Protein AF-0000000073382859 (afdb_homodimer)

Foldseek 3Di:
DLVVVLVVVVVVVVVLLVVLVVLLVVLVVVQVVCPCVVPVARSLQSQLVSLLVNLVSLLVVLVVLLVVLVCQLVDPPLPQNPCDPVSLVVLVVLLVVLVVLLVVLVPDPGSSSVSSNVVSVLSNVLSVQLNVQSVVCVVVVPSSSNSVSSNVSSVVSSVVSVVSNVVSVQQCVWHFDDPVVQVVLVVCLVPQDPQFPDKQDWTWTHNHQAIEIETETAGAPPDDPVVQVVSQVVSQVVSCPPPRHRGYHYHYHHDSPDDDPDDVVPDD/DLVVVLVVVVVVVVVLLVVLVVLLVVLVVVQVVCPCVVPVARSLQSQLVSLLVNLVSLLVVLVVLLVVLVCVLVDPPLPQNPCDPVSLVVLVVLLVVLVVLLVVLVVDPGSSSVSSNVVSVLSNVLSVQLVVQSVVCVVVVPSSSNSVSSNVSSVVSSVVSVVSNVVSVQQCVWHFDDPVVQVVLVVCLVPQDPQFPDKQDWTWTHNHQAIEIETE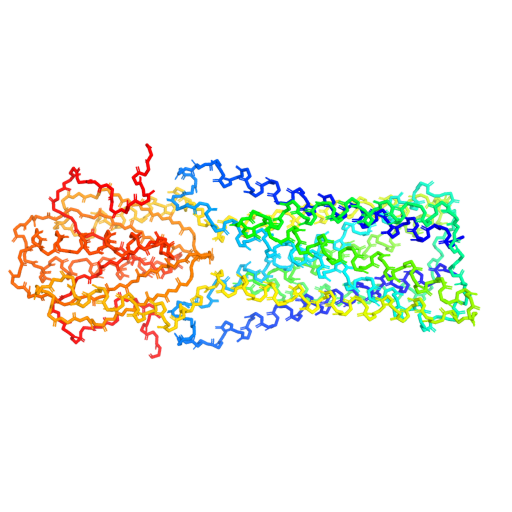TAGAPPDDPVVVVVSQVVSQVVSCPPPRHRGYHYHYHHDSPDDDPDDVVPDD

Sequence (536 aa):
MTNSLSVLASLVDGALDFLSTAIVWVTTTLIQKDDRYQYPISRRRLEPLSVLVFAVVMMTSFVQVAITSFTRLISNDTTLVNLTIPSIAVMASTVVVKLACWFWCRLIKNSSVQALAQDAETDVVFNLFSILFPLIGSFFKLWWVDSLGGLLLSVYIIWNWSGTAGEHIRHLTGAAASPIDQSVLLYMTMRFSKAILKIQNLRAYYAGDLLNVEVDIILEGKTRLRDAHDIGESLQYMIESVPTVDRAFVHMDYDPWNIPTHLNQQAHMTNSLSVLASLVDGALDFLSTAIVWVTTTLIQKDDRYQYPISRRRLEPLSVLVFAVVMMTSFVQVAITSFTRLISNDTTLVNLTIPSIAVMASTVVVKLACWFWCRLIKNSSVQALAQDAETDVVFNLFSILFPLIGSFFKLWWVDSLGGLLLSVYIIWNWSGTAGEHIRHLTGAAASPIDQSVLLYMTMRFSKAILKIQNLRAYYAGDLLNVEVDIILEGKTRLRDAHDIGESLQYMIESVPTVDRAFVHMDYDPWNIPTHLNQQAH

Radius of gyration: 27.9 Å; Cα contacts (8 Å, |Δi|>4): 778; chains: 2; bounding box: 42×85×57 Å

Nearest PDB structures (foldseek):
  8f6e-assembly1_B  TM=7.673E-01  e=5.759E-11  Shewanella oneidensis
  8f6j-assembly1_A  TM=7.876E-01  e=7.680E-10  Shewanella oneidensis
  8f6h-assembly1_A  TM=7.303E-01  e=2.813E-10  Shewanella oneidensis MR-1
  8f6h-assembly1_B  TM=5.906E-01  e=1.610E-09  Shewanella oneidensis MR-1
  8f6i-assembly1_B  TM=6.933E-01  e=9.215E-09  Shewanella oneidensis MR-1

Solvent-accessible surface area (backbone atoms only — not comparable to full-atom values): 27379 Å² total; per-residue (Å²): 117,67,73,54,50,56,51,46,51,48,48,50,48,50,49,50,48,50,47,48,49,48,50,44,50,53,44,55,52,50,44,68,53,73,52,53,80,56,24,70,42,73,49,58,31,42,40,43,47,46,35,32,53,46,26,44,40,52,33,48,54,31,49,52,48,26,51,54,21,52,48,47,60,69,38,82,66,68,72,60,67,74,81,46,71,66,58,51,51,54,48,50,50,50,32,52,53,26,47,52,47,24,63,59,28,65,74,45,96,38,71,40,43,37,45,51,19,50,48,24,49,51,48,29,54,49,46,51,47,60,52,47,28,35,51,51,15,62,73,67,69,35,61,57,43,35,29,48,48,46,28,53,50,24,52,52,49,35,52,54,32,47,52,54,32,50,54,38,46,40,20,59,34,18,26,42,52,54,69,66,60,50,50,52,53,51,50,54,58,65,68,65,50,84,72,53,74,44,75,76,45,78,47,45,22,23,58,22,88,26,23,35,36,39,36,31,37,26,36,64,43,80,38,37,33,50,62,51,37,53,52,39,51,54,49,30,48,58,53,37,64,40,88,60,32,66,44,53,44,62,43,75,37,54,59,90,84,61,71,70,93,45,70,85,70,54,59,136,116,65,73,52,48,55,50,46,51,48,48,51,50,50,50,50,48,49,49,47,50,47,50,44,50,53,44,55,52,51,44,67,53,74,51,54,77,56,24,69,41,74,50,58,31,42,42,42,48,46,36,31,52,45,27,44,39,52,34,47,54,31,48,51,48,27,50,52,20,50,49,48,60,71,37,84,67,67,71,60,66,74,80,45,72,67,58,50,49,54,47,51,50,52,31,52,53,26,48,53,47,24,62,58,26,66,73,45,96,38,70,39,45,38,46,50,19,50,49,23,49,50,47,30,54,49,46,52,48,62,50,47,29,34,51,51,14,61,72,67,70,36,59,56,42,36,28,50,48,46,28,54,50,24,52,51,50,36,53,55,32,47,52,53,32,51,54,36,48,40,21,60,34,18,26,42,51,54,68,66,59,50,49,52,53,50,51,53,59,67,66,66,48,84,70,54,75,44,76,78,44,77,47,46,22,21,60,24,89,26,24,35,34,39,36,31,35,25,35,64,41,80,39,37,32,50,61,52,38,51,52,41,51,53,49,30,47,57,55,38,64,39,88,60,33,65,44,53,44,62,44,73,36,54,58,90,82,62,70,71,92,44,70,84,67,53,70,126

Organism: Aspergillus oryzae (strain ATCC 42149 / RIB 40) (NCBI:txid510516)

Structure (mmCIF, N/CA/C/O backbone):
data_AF-0000000073382859-model_v1
#
loop_
_entity.id
_entity.type
_entity.pdbx_description
1 polymer 'Uncharacterized protein'
#
loop_
_atom_site.group_PDB
_atom_site.id
_atom_site.type_symbol
_atom_site.label_atom_id
_atom_site.label_alt_id
_atom_site.label_comp_id
_atom_site.label_asym_id
_atom_site.label_entity_id
_atom_site.label_seq_id
_atom_site.pdbx_PDB_ins_code
_atom_site.Cartn_x
_atom_site.Cartn_y
_atom_site.Cartn_z
_atom_site.occupancy
_atom_site.B_iso_or_equiv
_atom_site.auth_seq_id
_atom_site.auth_comp_id
_atom_site.auth_asym_id
_atom_site.auth_atom_id
_atom_site.pdbx_PDB_model_num
ATOM 1 N N . MET A 1 1 ? 2.061 -36.312 -19.781 1 34.25 1 MET A N 1
ATOM 2 C CA . MET A 1 1 ? 2.082 -35.594 -18.516 1 34.25 1 MET A CA 1
ATOM 3 C C . MET A 1 1 ? 2.781 -34.25 -18.656 1 34.25 1 MET A C 1
ATOM 5 O O . MET A 1 1 ? 2.445 -33.281 -17.953 1 34.25 1 MET A O 1
ATOM 9 N N . THR A 1 2 ? 3.893 -34.219 -19.531 1 40.38 2 THR A N 1
ATOM 10 C CA . THR A 1 2 ? 4.809 -33.125 -19.766 1 40.38 2 THR A CA 1
ATOM 11 C C . THR A 1 2 ? 4.098 -31.953 -20.469 1 40.38 2 THR A C 1
ATOM 13 O O . THR A 1 2 ? 4.324 -30.797 -20.141 1 40.38 2 THR A O 1
ATOM 16 N N . ASN A 1 3 ? 3.273 -32.469 -21.5 1 42.72 3 ASN A N 1
ATOM 17 C CA . ASN A 1 3 ? 2.545 -31.516 -22.297 1 42.72 3 ASN A CA 1
ATOM 18 C C . ASN A 1 3 ? 1.617 -30.656 -21.438 1 42.72 3 ASN A C 1
ATOM 20 O O . ASN A 1 3 ? 1.42 -29.469 -21.734 1 42.72 3 ASN A O 1
ATOM 24 N N . SER A 1 4 ? 1.292 -31.281 -20.297 1 48.56 4 SER A N 1
ATOM 25 C CA . SER A 1 4 ? 0.228 -30.734 -19.469 1 48.56 4 SER A CA 1
ATOM 26 C C . SER A 1 4 ? 0.765 -29.672 -18.516 1 48.56 4 SER A C 1
ATOM 28 O O . SER A 1 4 ? 0.111 -28.656 -18.281 1 48.56 4 SER A O 1
ATOM 30 N N . LEU A 1 5 ? 2.037 -29.859 -18.297 1 48.88 5 LEU A N 1
ATOM 31 C CA . LEU A 1 5 ? 2.586 -28.938 -17.312 1 48.88 5 LEU A CA 1
ATOM 32 C C . LEU A 1 5 ? 2.939 -27.594 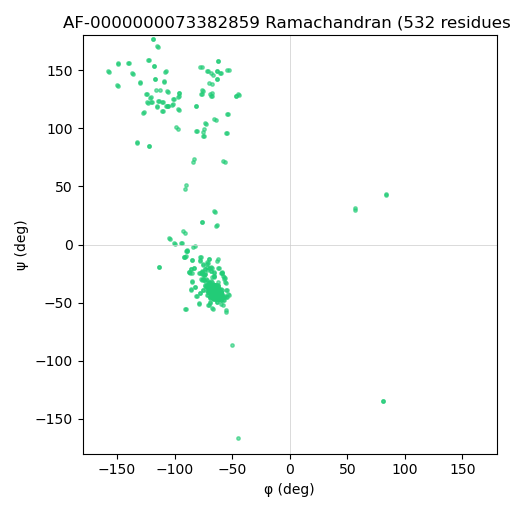-17.969 1 48.88 5 LEU A C 1
ATOM 34 O O . LEU A 1 5 ? 2.752 -26.547 -17.359 1 48.88 5 LEU A O 1
ATOM 38 N N . SER A 1 6 ? 3.42 -27.766 -19.219 1 51.56 6 SER A N 1
ATOM 39 C CA . SER A 1 6 ? 3.777 -26.531 -19.938 1 51.56 6 SER A CA 1
ATOM 40 C C . SER A 1 6 ? 2.545 -25.688 -20.234 1 51.56 6 SER A C 1
ATOM 42 O O . SER A 1 6 ? 2.578 -24.469 -20.109 1 51.56 6 SER A O 1
ATOM 44 N N . VAL A 1 7 ? 1.514 -26.469 -20.562 1 53.47 7 VAL A N 1
ATOM 45 C CA . VAL A 1 7 ? 0.262 -25.766 -20.844 1 53.47 7 VAL A CA 1
ATOM 46 C C . VAL A 1 7 ? -0.281 -25.125 -19.578 1 53.47 7 VAL A C 1
ATOM 48 O O . VAL A 1 7 ? -0.765 -24 -19.594 1 53.47 7 VAL A O 1
ATOM 51 N N . LEU A 1 8 ? -0.073 -25.781 -18.562 1 55.38 8 LEU A N 1
ATOM 52 C CA . LEU A 1 8 ? -0.533 -25.266 -17.281 1 55.38 8 LEU A CA 1
ATOM 53 C C . LEU A 1 8 ? 0.267 -24.031 -16.875 1 55.38 8 LEU A C 1
ATOM 55 O O . LEU A 1 8 ? -0.301 -23.047 -16.375 1 55.38 8 LEU A O 1
ATOM 59 N N . ALA A 1 9 ? 1.547 -24.141 -17.141 1 57.28 9 ALA A N 1
ATOM 60 C CA . ALA A 1 9 ? 2.408 -23 -16.812 1 57.28 9 ALA A CA 1
ATOM 61 C C . ALA A 1 9 ? 2.033 -21.766 -17.625 1 57.28 9 ALA A C 1
ATOM 63 O O . ALA A 1 9 ? 2.016 -20.656 -17.109 1 57.28 9 ALA A O 1
ATOM 64 N N . SER A 1 10 ? 1.682 -22.094 -18.844 1 58.59 10 SER A N 1
ATOM 65 C CA . SER A 1 10 ? 1.293 -21 -19.719 1 58.59 10 SER A CA 1
ATOM 66 C C . SER A 1 10 ? -0.048 -20.406 -19.312 1 58.59 10 SER A C 1
ATOM 68 O O . SER A 1 10 ? -0.254 -19.203 -19.406 1 58.59 10 SER A O 1
ATOM 70 N N . LEU A 1 11 ? -0.897 -21.25 -18.875 1 59.09 11 LEU A N 1
ATOM 71 C CA . LEU A 1 11 ? -2.207 -20.797 -18.422 1 59.09 11 LEU A CA 1
ATOM 72 C C . LEU A 1 11 ? -2.078 -19.938 -17.156 1 59.09 11 LEU A C 1
ATOM 74 O O . LEU A 1 11 ? -2.73 -18.906 -17.047 1 59.09 11 LEU A O 1
ATOM 78 N N . VAL A 1 12 ? -1.269 -20.422 -16.312 1 62.59 12 VAL A N 1
ATOM 79 C CA . VAL A 1 12 ? -1.052 -19.688 -15.07 1 62.59 12 VAL A CA 1
ATOM 80 C C . VAL A 1 12 ? -0.433 -18.328 -15.383 1 62.59 12 VAL A C 1
ATOM 82 O O . VAL A 1 12 ? -0.856 -17.297 -14.836 1 62.59 12 VAL A O 1
ATOM 85 N N . ASP A 1 13 ? 0.479 -18.359 -16.297 1 64.94 13 ASP A N 1
ATOM 86 C CA . ASP A 1 13 ? 1.133 -17.125 -16.703 1 64.94 13 ASP A CA 1
ATOM 87 C C . ASP A 1 13 ? 0.13 -16.156 -17.312 1 64.94 13 ASP A C 1
ATOM 89 O O . ASP A 1 13 ? 0.133 -14.961 -17 1 64.94 13 ASP A O 1
ATOM 93 N N . GLY A 1 14 ? -0.685 -16.781 -18.203 1 68.94 14 GLY A N 1
ATOM 94 C CA . GLY A 1 14 ? -1.713 -15.969 -18.828 1 68.94 14 GLY A CA 1
ATOM 95 C C . GLY A 1 14 ? -2.703 -15.391 -17.828 1 68.94 14 GLY A C 1
ATOM 96 O O . GLY A 1 14 ? -3.086 -14.227 -17.938 1 68.94 14 GLY A O 1
ATOM 97 N N . ALA A 1 15 ? -3.035 -16.172 -16.891 1 69.31 15 ALA A N 1
ATOM 98 C CA . ALA A 1 15 ? -3.979 -15.719 -15.875 1 69.31 15 ALA A CA 1
ATOM 99 C C . ALA A 1 15 ? -3.373 -14.609 -15.016 1 69.31 15 ALA A C 1
ATOM 101 O O . ALA A 1 15 ? -4.051 -13.633 -14.688 1 69.31 15 ALA A O 1
ATOM 102 N N . LEU A 1 16 ? -2.141 -14.781 -14.75 1 70.81 16 LEU A N 1
ATOM 103 C CA . LEU A 1 16 ? -1.474 -13.781 -13.93 1 70.81 16 LEU A CA 1
ATOM 104 C C . LEU A 1 16 ? -1.3 -12.469 -14.695 1 70.81 16 LEU A C 1
ATOM 106 O O . LEU A 1 16 ? -1.398 -11.391 -14.117 1 70.81 16 LEU A O 1
ATOM 110 N N . ASP A 1 17 ? -1.117 -12.727 -15.992 1 74.38 17 ASP A N 1
ATOM 111 C CA . ASP A 1 17 ? -1.022 -11.547 -16.844 1 74.38 17 ASP A CA 1
ATOM 112 C C . ASP A 1 17 ? -2.346 -10.789 -16.875 1 74.38 17 ASP A C 1
ATOM 114 O O . ASP A 1 17 ? -2.363 -9.555 -16.828 1 74.38 17 ASP A O 1
ATOM 118 N N . PHE A 1 18 ? -3.291 -11.57 -16.984 1 75.69 18 PHE A N 1
ATOM 119 C CA . PHE A 1 18 ? -4.617 -10.969 -17 1 75.69 18 PHE A CA 1
ATOM 120 C C . PHE A 1 18 ? -4.914 -10.273 -15.68 1 75.69 18 PHE A C 1
ATOM 122 O O . PHE A 1 18 ? -5.461 -9.172 -15.656 1 75.69 18 PHE A O 1
ATOM 129 N N . LEU A 1 19 ? -4.539 -10.867 -14.68 1 75.31 19 LEU A N 1
ATOM 130 C CA . LEU A 1 19 ? -4.758 -10.297 -13.352 1 75.31 19 LEU A CA 1
ATOM 131 C C . LEU A 1 19 ? -3.99 -8.984 -13.195 1 75.31 19 LEU A C 1
ATOM 133 O O . LEU A 1 19 ? -4.535 -8 -12.688 1 75.31 19 LEU A O 1
ATOM 137 N N . SER A 1 20 ? -2.799 -9.008 -13.648 1 76.69 20 SER A N 1
ATOM 138 C CA . SER A 1 20 ? -1.977 -7.809 -13.539 1 76.69 20 SER A CA 1
ATOM 139 C C . SER A 1 20 ? -2.564 -6.656 -14.344 1 76.69 20 SER A C 1
ATOM 141 O O . SER A 1 20 ? -2.584 -5.516 -13.883 1 76.69 20 SER A O 1
ATOM 143 N N . THR A 1 21 ? -3.076 -7.02 -15.5 1 76.44 21 THR A N 1
ATOM 144 C CA . THR A 1 21 ? -3.695 -6 -16.344 1 76.44 21 THR A CA 1
ATOM 145 C C . THR A 1 21 ? -4.977 -5.473 -15.695 1 76.44 21 THR A C 1
ATOM 147 O O . THR A 1 21 ? -5.242 -4.27 -15.727 1 76.44 21 THR A O 1
ATOM 150 N N . ALA A 1 22 ? -5.629 -6.355 -15.141 1 81.25 22 ALA A N 1
ATOM 151 C CA . ALA A 1 22 ? -6.867 -5.973 -14.469 1 81.25 22 ALA A CA 1
ATOM 152 C C . ALA A 1 22 ? -6.594 -5.047 -13.289 1 81.25 22 ALA A C 1
ATOM 154 O O . ALA A 1 22 ? -7.301 -4.059 -13.086 1 81.25 22 ALA A O 1
ATOM 155 N N . ILE A 1 23 ? -5.566 -5.293 -12.57 1 80.44 23 ILE A N 1
ATOM 156 C CA . ILE A 1 23 ? -5.207 -4.488 -11.414 1 80.44 23 ILE A CA 1
ATOM 157 C C . ILE A 1 23 ? -4.871 -3.066 -11.852 1 80.44 23 ILE A C 1
ATOM 159 O O . ILE A 1 23 ? -5.371 -2.098 -11.273 1 80.44 23 ILE A O 1
ATOM 163 N N . VAL A 1 24 ? -4.117 -2.957 -12.914 1 77.75 24 VAL A N 1
ATOM 164 C CA . VAL A 1 24 ? -3.693 -1.644 -13.398 1 77.75 24 VAL A CA 1
ATOM 165 C C . VAL A 1 24 ? -4.891 -0.896 -13.977 1 77.75 24 VAL A C 1
ATOM 167 O O . VAL A 1 24 ? -5.059 0.303 -13.742 1 77.75 24 VAL A O 1
ATOM 170 N N . TRP A 1 25 ? -5.738 -1.675 -14.648 1 81.62 25 TRP A N 1
ATOM 171 C CA . TRP A 1 25 ? -6.91 -1.052 -15.258 1 81.62 25 TRP A CA 1
ATOM 172 C C . TRP A 1 25 ? -7.863 -0.528 -14.188 1 81.62 25 TRP A C 1
ATOM 174 O O . TRP A 1 25 ? -8.352 0.602 -14.281 1 81.62 25 TRP A O 1
ATOM 184 N N . VAL A 1 26 ? -8.117 -1.26 -13.242 1 79.81 26 VAL A N 1
ATOM 185 C CA . VAL A 1 26 ? -9.008 -0.861 -12.156 1 79.81 26 VAL A CA 1
ATOM 186 C C . VAL A 1 26 ? -8.43 0.341 -11.422 1 79.81 26 VAL A C 1
ATOM 188 O O . VAL A 1 26 ? -9.141 1.296 -11.109 1 79.81 26 VAL A O 1
ATOM 191 N N . THR A 1 27 ? -7.172 0.304 -11.211 1 79.19 27 THR A N 1
ATOM 192 C CA . THR A 1 27 ? -6.512 1.388 -10.492 1 79.19 27 THR A CA 1
ATOM 193 C C . THR A 1 27 ? -6.578 2.686 -11.297 1 79.19 27 THR A C 1
ATOM 195 O O . THR A 1 27 ? -6.934 3.736 -10.758 1 79.19 27 THR A O 1
ATOM 198 N N . THR A 1 28 ? -6.293 2.6 -12.539 1 75.81 28 THR A N 1
ATOM 199 C CA . THR A 1 28 ? -6.297 3.791 -13.375 1 75.81 28 THR A CA 1
ATOM 200 C C . THR A 1 28 ? -7.703 4.371 -13.492 1 75.81 28 THR A C 1
ATOM 202 O O . THR A 1 28 ? -7.883 5.59 -13.477 1 75.81 28 THR A O 1
ATOM 205 N N . THR A 1 29 ? -8.68 3.502 -13.508 1 79.69 29 THR A N 1
ATOM 206 C CA . THR A 1 29 ? -10.062 3.955 -13.609 1 79.69 29 THR A CA 1
ATOM 207 C C . THR A 1 29 ? -10.516 4.602 -12.297 1 79.69 29 THR A C 1
ATOM 209 O O . THR A 1 29 ? -11.242 5.598 -12.312 1 79.69 29 THR A O 1
ATOM 212 N N . LEU A 1 30 ? -10.062 4.121 -11.266 1 76.5 30 LEU A N 1
ATOM 213 C CA . LEU A 1 30 ? -10.445 4.66 -9.969 1 76.5 30 LEU A CA 1
ATOM 214 C C . LEU A 1 30 ? -9.781 6.008 -9.719 1 76.5 30 LEU A C 1
ATOM 216 O O . LEU A 1 30 ? -10.375 6.898 -9.117 1 76.5 30 LEU A O 1
ATOM 220 N N . ILE A 1 31 ? -8.609 6.145 -10.188 1 74.75 31 ILE A N 1
ATOM 221 C CA . ILE A 1 31 ? -7.883 7.402 -10.023 1 74.75 31 ILE A CA 1
ATOM 222 C C . ILE A 1 31 ? -8.555 8.5 -10.844 1 74.75 31 ILE A C 1
ATOM 224 O O . ILE A 1 31 ? -8.641 9.648 -10.406 1 74.75 31 ILE A O 1
ATOM 228 N N . GLN A 1 32 ? -9.086 8.07 -11.875 1 74.44 32 GLN A N 1
ATOM 229 C CA . GLN A 1 32 ? -9.719 9.047 -12.758 1 74.44 32 GLN A CA 1
ATOM 230 C C . GLN A 1 32 ? -11.086 9.461 -12.234 1 74.44 32 GLN A C 1
ATOM 232 O O . GLN A 1 32 ? -11.547 10.578 -12.484 1 74.44 32 GLN A O 1
ATOM 237 N N . LYS A 1 33 ? -11.641 8.516 -11.438 1 71.31 33 LYS A N 1
ATOM 238 C CA . LYS A 1 33 ? -12.953 8.828 -10.875 1 71.31 33 LYS A CA 1
ATOM 239 C C . LYS A 1 33 ? -12.82 9.656 -9.602 1 71.31 33 LYS A C 1
ATOM 241 O O . LYS A 1 33 ? -12.117 9.258 -8.664 1 71.31 33 LYS A O 1
ATOM 246 N N . ASP A 1 34 ? -12.453 10.82 -9.688 1 61.31 34 ASP A N 1
ATOM 247 C CA . ASP A 1 34 ? -12.18 11.742 -8.586 1 61.31 34 ASP A CA 1
ATOM 248 C C . ASP A 1 34 ? -13.383 11.875 -7.66 1 61.31 34 ASP A C 1
ATOM 250 O O . ASP A 1 34 ? -14.227 12.75 -7.852 1 61.31 34 ASP A O 1
ATOM 254 N N . ASP A 1 35 ? -13.695 10.844 -6.891 1 63.41 35 ASP A N 1
ATOM 255 C CA . ASP A 1 35 ? -14.766 10.992 -5.902 1 63.41 35 ASP A CA 1
ATOM 256 C C . ASP A 1 35 ? -14.25 11.695 -4.648 1 63.41 35 ASP A C 1
ATOM 258 O O . ASP A 1 35 ? -13.703 11.055 -3.752 1 63.41 35 ASP A O 1
ATOM 262 N N . ARG A 1 36 ? -14.461 12.891 -4.562 1 62.69 36 ARG A N 1
ATOM 263 C CA . ARG A 1 36 ? -13.938 13.742 -3.504 1 62.69 36 ARG A CA 1
ATOM 264 C C . ARG A 1 36 ? -14.68 13.5 -2.189 1 62.69 36 ARG A C 1
ATOM 266 O O . ARG A 1 36 ? -14.156 13.812 -1.115 1 62.69 36 ARG A O 1
ATOM 273 N N . TYR A 1 37 ? -15.797 12.984 -2.336 1 62.94 37 TYR A N 1
ATOM 274 C CA . TYR A 1 37 ? -16.547 12.766 -1.103 1 62.94 37 TYR A CA 1
ATOM 275 C C . TYR A 1 37 ? -15.992 11.578 -0.327 1 62.94 37 TYR A C 1
ATOM 277 O O . TYR A 1 37 ? -15.781 11.664 0.885 1 62.94 37 TYR A O 1
ATOM 285 N N . GLN A 1 38 ? -15.648 10.617 -1.087 1 69.31 38 GLN A N 1
ATOM 286 C CA . GLN A 1 38 ? -15.164 9.406 -0.419 1 69.31 38 GLN A CA 1
ATOM 287 C C . GLN A 1 38 ? -13.664 9.484 -0.159 1 69.31 38 GLN A C 1
ATOM 289 O O . GLN A 1 38 ? -13.172 8.906 0.809 1 69.31 38 GLN A O 1
ATOM 294 N N . TYR A 1 39 ? -13.086 10.32 -1.001 1 70.06 39 TYR A N 1
ATOM 295 C CA . TYR A 1 39 ? -11.641 10.469 -0.844 1 70.06 39 TYR A CA 1
ATOM 296 C C . TYR A 1 39 ? -11.242 11.945 -0.848 1 70.06 39 TYR A C 1
ATOM 298 O O . TYR A 1 39 ? -10.977 12.516 -1.905 1 70.06 39 TYR A O 1
ATOM 306 N N . PRO A 1 40 ? -11.312 12.375 0.313 1 60.72 40 PRO A N 1
ATOM 307 C CA . PRO A 1 40 ? -11.109 13.82 0.432 1 60.72 40 PRO A CA 1
ATOM 308 C C . PRO A 1 40 ? -9.742 14.266 -0.085 1 60.72 40 PRO A C 1
ATOM 310 O O . PRO A 1 40 ? -9.562 15.438 -0.435 1 60.72 40 PRO A O 1
ATOM 313 N N . ILE A 1 41 ? -8.93 13.25 -0.012 1 62.5 41 ILE A N 1
ATOM 314 C CA . ILE A 1 41 ? -7.609 13.57 -0.557 1 62.5 41 ILE A CA 1
ATOM 315 C C . ILE A 1 41 ? -7.414 12.844 -1.887 1 62.5 41 ILE A C 1
ATOM 317 O O . ILE A 1 41 ? -8.18 11.945 -2.23 1 62.5 41 ILE A O 1
ATOM 321 N N . SER A 1 42 ? -6.656 13.391 -2.854 1 61.91 42 SER A N 1
ATOM 322 C CA . SER A 1 42 ? -6.402 12.859 -4.188 1 61.91 42 SER A CA 1
ATOM 323 C C . SER A 1 42 ? -6.113 11.367 -4.141 1 61.91 42 SER A C 1
ATOM 325 O O . SER A 1 42 ? -5.539 10.867 -3.168 1 61.91 42 SER A O 1
ATOM 327 N N . ARG A 1 43 ? -6.812 10.531 -4.973 1 66.69 43 ARG A N 1
ATOM 328 C CA . ARG A 1 43 ? -6.609 9.094 -5.137 1 66.69 43 ARG A CA 1
ATOM 329 C C . ARG A 1 43 ? -5.242 8.805 -5.738 1 66.69 43 ARG A C 1
ATOM 331 O O . ARG A 1 43 ? -5.047 7.766 -6.375 1 66.69 43 ARG A O 1
ATOM 338 N N . ARG A 1 44 ? -4.344 9.641 -5.504 1 72.94 44 ARG A N 1
ATOM 339 C CA . ARG A 1 44 ? -3.039 9.445 -6.129 1 72.94 44 ARG A CA 1
ATOM 340 C C . ARG A 1 44 ? -2.236 8.367 -5.402 1 72.94 44 ARG A C 1
ATOM 342 O O . ARG A 1 44 ? -1.321 7.777 -5.973 1 72.94 44 ARG A O 1
ATOM 349 N N . ARG A 1 45 ? -2.762 8.094 -4.25 1 81 45 ARG A N 1
ATOM 350 C CA . ARG A 1 45 ? -2.062 7.078 -3.469 1 81 45 ARG A CA 1
ATOM 351 C C . ARG A 1 45 ? -2.367 5.68 -3.996 1 81 45 ARG A C 1
ATOM 353 O O . ARG A 1 45 ? -1.667 4.719 -3.664 1 81 45 ARG A O 1
ATOM 360 N N . LEU A 1 46 ? -3.324 5.68 -4.855 1 82.75 46 LEU A N 1
ATOM 361 C CA . LEU A 1 46 ? -3.701 4.387 -5.422 1 82.75 46 LEU A CA 1
ATOM 362 C C . LEU A 1 46 ? -2.652 3.9 -6.414 1 82.75 46 LEU A C 1
ATOM 364 O O . LEU A 1 46 ? -2.49 2.693 -6.609 1 82.75 46 LEU A O 1
ATOM 368 N N . GLU A 1 47 ? -1.947 4.809 -6.965 1 83.81 47 GLU A N 1
ATOM 369 C CA . GLU A 1 47 ? -0.973 4.449 -7.992 1 83.81 47 GLU A CA 1
ATOM 370 C C . GLU A 1 47 ? 0.169 3.627 -7.398 1 83.81 47 GLU A C 1
ATOM 3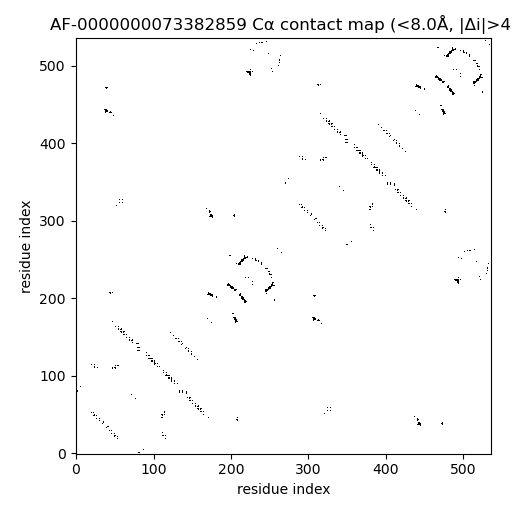72 O O . GLU A 1 47 ? 0.378 2.475 -7.789 1 83.81 47 GLU A O 1
ATOM 377 N N . PRO A 1 48 ? 0.82 4.129 -6.395 1 85.94 48 PRO A N 1
ATOM 378 C CA . PRO A 1 48 ? 1.887 3.311 -5.812 1 85.94 48 PRO A CA 1
ATOM 379 C C . PRO A 1 48 ? 1.359 2.041 -5.148 1 85.94 48 PRO A C 1
ATOM 381 O O . PRO A 1 48 ? 2.055 1.021 -5.121 1 85.94 48 PRO A O 1
ATOM 384 N N . LEU A 1 49 ? 0.21 2.066 -4.715 1 88.38 49 LEU A N 1
ATOM 385 C CA . LEU A 1 49 ? -0.381 0.9 -4.07 1 88.38 49 LEU A CA 1
ATOM 386 C C . LEU A 1 49 ? -0.628 -0.213 -5.082 1 88.38 49 LEU A C 1
ATOM 388 O O . LEU A 1 49 ? -0.377 -1.386 -4.797 1 88.38 49 LEU A O 1
ATOM 392 N N . SER A 1 50 ? -1.171 0.201 -6.172 1 87.38 50 SER A N 1
ATOM 393 C CA . SER A 1 50 ? -1.432 -0.794 -7.207 1 87.38 50 SER A CA 1
ATOM 394 C C . SER A 1 50 ? -0.138 -1.438 -7.695 1 87.38 50 SER A C 1
ATOM 396 O O . SER A 1 50 ? -0.108 -2.635 -7.996 1 87.38 50 SER A O 1
ATOM 398 N N . VAL A 1 51 ? 0.903 -0.624 -7.805 1 87.81 51 VAL A N 1
ATOM 399 C CA . VAL A 1 51 ? 2.201 -1.146 -8.211 1 87.81 51 VAL A CA 1
ATOM 400 C C . VAL A 1 51 ? 2.713 -2.135 -7.164 1 87.81 51 VAL A C 1
ATOM 402 O O . VAL A 1 51 ? 3.279 -3.174 -7.508 1 87.81 51 VAL A O 1
ATOM 405 N N . LEU A 1 52 ? 2.488 -1.802 -5.961 1 90.06 52 LEU A N 1
ATOM 406 C CA . LEU A 1 52 ? 2.906 -2.689 -4.883 1 90.06 52 LEU A CA 1
ATOM 407 C C . LEU A 1 52 ? 2.164 -4.02 -4.953 1 90.06 52 LEU A C 1
ATOM 409 O O . LEU A 1 52 ? 2.781 -5.086 -4.879 1 90.06 52 LEU A O 1
ATOM 413 N N . VAL A 1 53 ? 0.885 -3.949 -5.074 1 89.81 53 VAL A N 1
ATOM 414 C CA . VAL A 1 53 ? 0.072 -5.156 -5.184 1 89.81 53 VAL A CA 1
ATOM 415 C C . VAL A 1 53 ? 0.551 -5.992 -6.367 1 89.81 53 VAL A C 1
ATOM 417 O O . VAL A 1 53 ? 0.725 -7.207 -6.246 1 89.81 53 VAL A O 1
ATOM 420 N N . PHE A 1 54 ? 0.784 -5.324 -7.453 1 87.62 54 PHE A N 1
ATOM 421 C CA . PHE A 1 54 ? 1.281 -5.988 -8.648 1 87.62 54 PHE A CA 1
ATOM 422 C C . PHE A 1 54 ? 2.621 -6.66 -8.383 1 87.62 54 PHE A C 1
ATOM 424 O O . PHE A 1 54 ? 2.828 -7.816 -8.766 1 87.62 54 PHE A O 1
ATOM 431 N N . ALA A 1 55 ? 3.465 -5.949 -7.785 1 89.12 55 ALA A N 1
ATOM 432 C CA . ALA A 1 55 ? 4.797 -6.469 -7.488 1 89.12 55 ALA A CA 1
ATOM 433 C C . ALA A 1 55 ? 4.719 -7.699 -6.59 1 89.12 55 ALA A C 1
ATOM 435 O O . ALA A 1 55 ? 5.414 -8.688 -6.82 1 89.12 55 ALA A O 1
ATOM 436 N N . VAL A 1 56 ? 3.881 -7.672 -5.637 1 89.25 56 VAL A N 1
ATOM 437 C CA . VAL A 1 56 ? 3.748 -8.773 -4.684 1 89.25 56 VAL A CA 1
ATOM 438 C C . VAL A 1 56 ? 3.158 -9.992 -5.387 1 89.25 56 VAL A C 1
ATOM 440 O O . VAL A 1 56 ? 3.584 -11.125 -5.141 1 89.25 56 VAL A O 1
ATOM 443 N N . VAL A 1 57 ? 2.205 -9.773 -6.207 1 87.31 57 VAL A N 1
ATOM 444 C CA . VAL A 1 57 ? 1.611 -10.859 -6.98 1 87.31 57 VAL A CA 1
ATOM 445 C C . VAL A 1 57 ? 2.686 -11.539 -7.824 1 87.31 57 VAL A C 1
ATOM 447 O O . VAL A 1 57 ? 2.775 -12.773 -7.855 1 87.31 57 VAL A O 1
ATOM 450 N N . MET A 1 58 ? 3.49 -10.742 -8.469 1 85.25 58 MET A N 1
ATOM 451 C CA . MET A 1 58 ? 4.547 -11.273 -9.32 1 85.25 58 MET A CA 1
ATOM 452 C C . MET A 1 58 ? 5.586 -12.023 -8.5 1 85.25 58 MET A C 1
ATOM 454 O O . MET A 1 58 ? 6.02 -13.109 -8.891 1 85.25 58 MET A O 1
ATOM 458 N N . MET A 1 59 ? 5.934 -11.445 -7.395 1 86.38 59 MET A N 1
ATOM 459 C CA . MET A 1 59 ? 6.914 -12.086 -6.527 1 86.38 59 MET A CA 1
ATOM 460 C C . MET A 1 59 ? 6.402 -13.438 -6.035 1 86.38 59 MET A C 1
ATOM 462 O O . MET A 1 59 ? 7.125 -14.438 -6.082 1 86.38 59 MET A O 1
ATOM 466 N N . THR A 1 60 ? 5.199 -13.461 -5.625 1 84.25 60 THR A N 1
ATOM 467 C CA . THR A 1 60 ? 4.605 -14.695 -5.121 1 84.25 60 THR A CA 1
ATOM 468 C C . THR A 1 60 ? 4.531 -15.75 -6.219 1 84.25 60 THR A C 1
ATOM 470 O O . THR A 1 60 ? 4.84 -16.922 -5.984 1 84.25 60 THR A O 1
ATOM 473 N N . SER A 1 61 ? 4.125 -15.336 -7.344 1 82.56 61 SER A N 1
ATOM 474 C CA . SER A 1 61 ? 4.02 -16.266 -8.469 1 82.56 61 SER A CA 1
ATOM 475 C C . SER A 1 61 ? 5.379 -16.859 -8.812 1 82.56 61 SER A C 1
ATOM 477 O O . SER A 1 61 ? 5.48 -18.062 -9.078 1 82.56 61 SER A O 1
ATOM 479 N N . PHE A 1 62 ? 6.418 -16.109 -8.758 1 83.62 62 PHE A N 1
ATOM 480 C CA . PHE A 1 62 ? 7.727 -16.609 -9.156 1 83.62 62 PHE A CA 1
ATOM 481 C C . PHE A 1 62 ? 8.391 -17.375 -8.016 1 83.62 62 PHE A C 1
ATOM 483 O O . PHE A 1 62 ? 9.312 -18.172 -8.242 1 83.62 62 PHE A O 1
ATOM 490 N N . VAL A 1 63 ? 7.93 -17.109 -6.844 1 83 63 VAL A N 1
ATOM 491 C CA . VAL A 1 63 ? 8.367 -17.969 -5.75 1 83 63 VAL A CA 1
ATOM 492 C C . VAL A 1 63 ? 7.836 -19.391 -5.965 1 83 63 VAL A C 1
ATOM 494 O O . VAL A 1 63 ? 8.562 -20.359 -5.754 1 83 63 VAL A O 1
ATOM 497 N N . GLN A 1 64 ? 6.656 -19.469 -6.371 1 79 64 GLN A N 1
ATOM 498 C CA . GLN A 1 64 ? 6.078 -20.781 -6.656 1 79 64 GLN A CA 1
ATOM 499 C C . GLN A 1 64 ? 6.82 -21.469 -7.797 1 79 64 GLN A C 1
ATOM 501 O O . GLN A 1 64 ? 7.055 -22.672 -7.754 1 79 64 GLN A O 1
ATOM 506 N N . VAL A 1 65 ? 7.168 -20.734 -8.828 1 78.06 65 VAL A N 1
ATOM 507 C CA . VAL A 1 65 ? 7.934 -21.281 -9.938 1 78.06 65 VAL A CA 1
ATOM 508 C C . VAL A 1 65 ? 9.297 -21.75 -9.445 1 78.06 65 VAL A C 1
ATOM 510 O O . VAL A 1 65 ? 9.789 -22.812 -9.859 1 78.06 65 VAL A O 1
ATOM 513 N N . ALA A 1 66 ? 9.875 -20.969 -8.562 1 83.12 66 ALA A N 1
ATOM 514 C CA . ALA A 1 66 ? 11.172 -21.328 -7.992 1 83.12 66 ALA A CA 1
ATOM 515 C C . ALA A 1 66 ? 11.07 -22.625 -7.203 1 83.12 66 ALA A C 1
ATOM 517 O O . ALA A 1 66 ? 11.953 -23.484 -7.301 1 83.12 66 ALA A O 1
ATOM 518 N N . ILE A 1 67 ? 10.023 -22.781 -6.477 1 78.44 67 ILE A N 1
ATOM 519 C CA . ILE A 1 67 ? 9.82 -23.969 -5.672 1 78.44 67 ILE A CA 1
ATOM 520 C C . ILE A 1 67 ? 9.617 -25.188 -6.586 1 78.44 67 ILE A C 1
ATOM 522 O O . ILE A 1 67 ? 10.211 -26.234 -6.367 1 78.44 67 ILE A O 1
ATOM 526 N N . THR A 1 68 ? 8.805 -25.031 -7.609 1 74.62 68 THR A N 1
ATOM 527 C CA . THR A 1 68 ? 8.562 -26.109 -8.555 1 74.62 68 THR A CA 1
ATOM 528 C C . THR A 1 68 ? 9.844 -26.5 -9.281 1 74.62 68 THR A C 1
ATOM 530 O O . THR A 1 68 ? 10.125 -27.688 -9.469 1 74.62 68 THR A O 1
ATOM 533 N N . SER A 1 69 ? 10.586 -25.484 -9.695 1 76.62 69 SER A N 1
ATOM 534 C CA . SER A 1 69 ? 11.844 -25.766 -10.383 1 76.62 69 SER A CA 1
ATOM 535 C C . SER A 1 69 ? 12.844 -26.453 -9.461 1 76.62 69 SER A C 1
ATOM 537 O O . SER A 1 69 ? 13.562 -27.359 -9.883 1 76.62 69 SER A O 1
ATOM 539 N N . PHE A 1 70 ? 12.867 -26.031 -8.25 1 79.25 70 PHE A N 1
ATOM 540 C CA . PHE A 1 70 ? 13.758 -26.625 -7.262 1 79.25 70 PHE A CA 1
ATOM 541 C C . PHE A 1 70 ? 13.375 -28.078 -7 1 79.25 70 PHE A C 1
ATOM 543 O O . PHE A 1 70 ? 14.242 -28.953 -6.883 1 79.25 70 PHE A O 1
ATOM 550 N N . THR A 1 71 ? 12.156 -28.406 -6.918 1 74.75 71 THR A N 1
ATOM 551 C CA . THR A 1 71 ? 11.672 -29.766 -6.68 1 74.75 71 THR A CA 1
ATOM 552 C C . THR A 1 71 ? 11.977 -30.672 -7.871 1 74.75 71 THR A C 1
ATOM 554 O O . THR A 1 71 ? 12.32 -31.844 -7.695 1 74.75 71 THR A O 1
ATOM 557 N N . ARG A 1 72 ? 11.859 -30.125 -9.008 1 73.69 72 ARG A N 1
ATOM 558 C CA . ARG A 1 72 ? 12.172 -30.891 -10.211 1 73.69 72 ARG A CA 1
ATOM 559 C C . ARG A 1 72 ? 13.656 -31.219 -10.289 1 73.69 72 ARG A C 1
ATOM 561 O O . ARG A 1 72 ? 14.047 -32.281 -10.781 1 73.69 72 ARG A O 1
ATOM 568 N N . LEU A 1 73 ? 14.391 -30.328 -9.82 1 76.5 73 LEU A N 1
ATOM 569 C CA . LEU A 1 73 ? 15.836 -30.516 -9.844 1 76.5 73 LEU A CA 1
ATOM 570 C C . LEU A 1 73 ? 16.234 -31.641 -8.883 1 76.5 73 LEU A C 1
ATOM 572 O O . LEU A 1 73 ? 17.156 -32.406 -9.18 1 76.5 73 LEU A O 1
ATOM 576 N N . ILE A 1 74 ? 15.5 -31.641 -7.844 1 75.62 74 ILE A N 1
ATOM 577 C CA . ILE A 1 74 ? 15.836 -32.625 -6.84 1 75.62 74 ILE A CA 1
ATOM 578 C C . ILE A 1 74 ? 15.164 -33.969 -7.191 1 75.62 74 ILE A C 1
ATOM 580 O O . ILE A 1 74 ? 15.664 -35.031 -6.832 1 75.62 74 ILE A O 1
ATOM 584 N N . SER A 1 75 ? 14.008 -33.75 -7.809 1 71.56 75 SER A N 1
ATOM 585 C CA . SER A 1 75 ? 13.297 -35 -8.156 1 71.56 75 SER A CA 1
ATOM 586 C C . SER A 1 75 ? 13.93 -35.656 -9.375 1 71.56 75 SER A C 1
ATOM 588 O O . SER A 1 75 ? 14.602 -35 -10.172 1 71.56 75 SER A O 1
ATOM 590 N N . ASN A 1 76 ? 14.242 -36.812 -9.375 1 59.97 76 ASN A N 1
ATOM 591 C CA . ASN A 1 76 ? 14.844 -37.625 -10.43 1 59.97 76 ASN A CA 1
ATOM 592 C C . ASN A 1 76 ? 13.93 -37.75 -11.648 1 59.97 76 ASN A C 1
ATOM 594 O O . ASN A 1 76 ? 13.977 -38.75 -12.375 1 59.97 76 ASN A O 1
ATOM 598 N N . ASP A 1 77 ? 12.992 -36.844 -11.656 1 55.19 77 ASP A N 1
ATOM 599 C CA . ASP A 1 77 ? 12.156 -36.969 -12.852 1 55.19 77 ASP A CA 1
ATOM 600 C C . ASP A 1 77 ? 12.891 -36.438 -14.086 1 55.19 77 ASP A C 1
ATOM 602 O O . ASP A 1 77 ? 13.125 -35.219 -14.211 1 55.19 77 ASP A O 1
ATOM 606 N N . THR A 1 78 ? 13.5 -37.25 -14.719 1 57.06 78 THR A N 1
ATOM 607 C CA . THR A 1 78 ? 14.344 -37.031 -15.898 1 57.06 78 THR A CA 1
ATOM 608 C C . THR A 1 78 ? 13.484 -36.812 -17.141 1 57.06 78 THR A C 1
ATOM 610 O O . THR A 1 78 ? 13.93 -37.031 -18.266 1 57.06 78 THR A O 1
ATOM 613 N N . THR A 1 79 ? 12.188 -36.438 -16.797 1 54.03 79 THR A N 1
ATOM 614 C CA . THR A 1 79 ? 11.398 -36.312 -18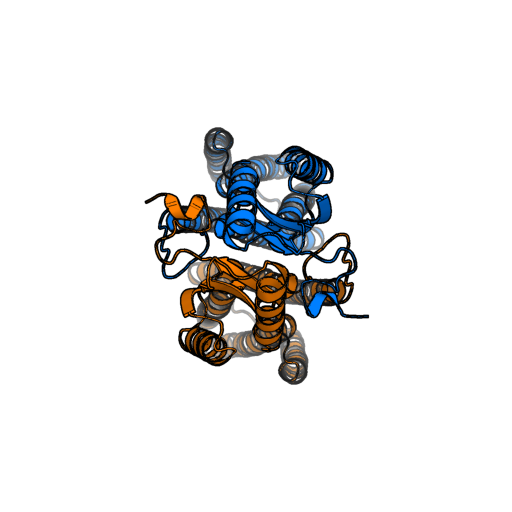.016 1 54.03 79 THR A CA 1
ATOM 615 C C . THR A 1 79 ? 11.797 -35.031 -18.781 1 54.03 79 THR A C 1
ATOM 617 O O . THR A 1 79 ? 11.859 -33.969 -18.203 1 54.03 79 THR A O 1
ATOM 620 N N . LEU A 1 80 ? 12.531 -35.281 -19.828 1 53.47 80 LEU A N 1
ATOM 621 C CA . LEU A 1 80 ? 12.938 -34.219 -20.734 1 53.47 80 LEU A CA 1
ATOM 622 C C . LEU A 1 80 ? 11.727 -33.438 -21.25 1 53.47 80 LEU A C 1
ATOM 624 O O . LEU A 1 80 ? 10.695 -34.031 -21.578 1 53.47 80 LEU A O 1
ATOM 628 N N . VAL A 1 81 ? 11.656 -32.25 -20.844 1 56.91 81 VAL A N 1
ATOM 629 C CA . VAL A 1 81 ? 10.609 -31.406 -21.406 1 56.91 81 VAL A CA 1
ATOM 630 C C . VAL A 1 81 ? 10.703 -31.406 -22.938 1 56.91 81 VAL A C 1
ATOM 632 O O . VAL A 1 81 ? 11.734 -31.016 -23.5 1 56.91 81 VAL A O 1
ATOM 635 N N . ASN A 1 82 ? 9.906 -32.281 -23.594 1 58.81 82 ASN A N 1
ATOM 636 C CA . ASN A 1 82 ? 9.875 -32.281 -25.047 1 58.81 82 ASN A CA 1
ATOM 637 C C . ASN A 1 82 ? 9.078 -31.109 -25.594 1 58.81 82 ASN A C 1
ATOM 639 O O . ASN A 1 82 ? 7.887 -30.969 -25.312 1 58.8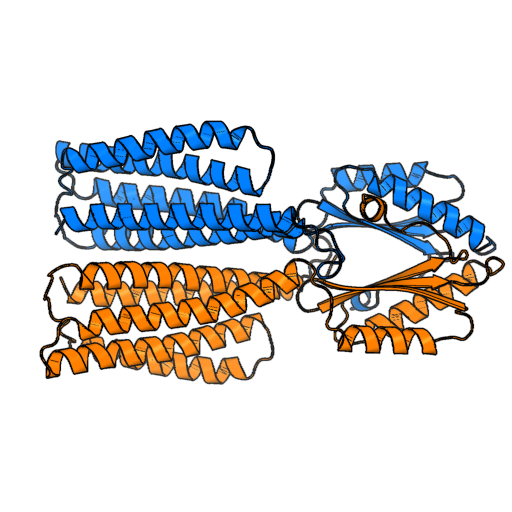1 82 ASN A O 1
ATOM 643 N N . LEU A 1 83 ? 9.867 -30.094 -25.938 1 62.41 83 LEU A N 1
ATOM 644 C CA . LEU A 1 83 ? 9.195 -28.953 -26.547 1 62.41 83 LEU A CA 1
ATOM 645 C C . LEU A 1 83 ? 8.562 -29.344 -27.875 1 62.41 83 LEU A C 1
ATOM 647 O O . LEU A 1 83 ? 9.234 -29.859 -28.766 1 62.41 83 LEU A O 1
ATOM 651 N N . THR A 1 84 ? 7.215 -29.438 -27.891 1 68.31 84 THR A N 1
ATOM 652 C CA . THR A 1 84 ? 6.5 -29.672 -29.141 1 68.31 84 THR A CA 1
ATOM 653 C C . THR A 1 84 ? 6.43 -28.406 -29.984 1 68.31 84 THR A C 1
ATOM 655 O O . THR A 1 84 ? 6.559 -27.297 -29.453 1 68.31 84 THR A O 1
ATOM 658 N N . ILE A 1 85 ? 6.34 -28.5 -31.203 1 74.56 85 ILE A N 1
ATOM 659 C CA . ILE A 1 85 ? 6.281 -27.391 -32.156 1 74.56 85 ILE A CA 1
ATOM 660 C C . ILE A 1 85 ? 5.16 -26.438 -31.75 1 74.56 85 ILE A C 1
ATOM 662 O O . ILE A 1 85 ? 5.355 -25.219 -31.719 1 74.56 85 ILE A O 1
ATOM 666 N N . PRO A 1 86 ? 4.059 -26.906 -31.375 1 72.38 86 PRO A N 1
ATOM 667 C CA . PRO A 1 86 ? 2.994 -25.984 -30.984 1 72.38 86 PRO A CA 1
ATOM 668 C C . PRO A 1 86 ? 3.334 -25.203 -29.703 1 72.38 86 PRO A C 1
ATOM 670 O O . PRO A 1 86 ? 2.986 -24.016 -29.594 1 72.38 86 PRO A O 1
ATOM 673 N N . SER A 1 87 ? 4.008 -25.906 -28.812 1 70.12 87 SER A N 1
ATOM 674 C CA . SER A 1 87 ? 4.379 -25.219 -27.562 1 70.12 87 SER A CA 1
ATOM 675 C C . SER A 1 87 ? 5.363 -24.078 -27.844 1 70.12 87 SER A C 1
ATOM 677 O O . SER A 1 87 ? 5.258 -23 -27.25 1 70.12 87 SER A O 1
ATOM 679 N N . ILE A 1 88 ? 6.207 -24.312 -28.781 1 73.81 88 ILE A N 1
ATOM 680 C CA . ILE A 1 88 ? 7.199 -23.297 -29.141 1 73.81 88 ILE A CA 1
ATOM 681 C C . ILE A 1 88 ? 6.512 -22.125 -29.844 1 73.81 88 ILE A C 1
ATOM 683 O O . ILE A 1 88 ? 6.848 -20.969 -29.578 1 73.81 88 ILE A O 1
ATOM 687 N N . ALA A 1 89 ? 5.562 -22.438 -30.609 1 78.25 89 ALA A N 1
ATOM 688 C CA . ALA A 1 89 ? 4.848 -21.406 -31.344 1 78.25 89 ALA A CA 1
ATOM 689 C C . ALA A 1 89 ? 4.062 -20.5 -30.391 1 78.25 89 ALA A C 1
ATOM 691 O O . ALA A 1 89 ? 4.059 -19.281 -30.562 1 78.25 89 ALA A O 1
ATOM 692 N N . VAL A 1 90 ? 3.4 -21.078 -29.422 1 73 90 VAL A N 1
ATOM 693 C CA . VAL A 1 90 ? 2.607 -20.312 -28.453 1 73 90 VAL A CA 1
ATOM 694 C C . VAL A 1 90 ? 3.527 -19.438 -27.609 1 73 90 VAL A C 1
ATOM 696 O O . VAL A 1 90 ? 3.234 -18.266 -27.375 1 73 90 VAL A O 1
ATOM 699 N N . MET A 1 91 ? 4.629 -20.031 -27.266 1 74.94 91 MET A N 1
ATOM 700 C CA . MET A 1 91 ? 5.559 -19.281 -26.422 1 74.94 91 MET A CA 1
ATOM 701 C C . MET A 1 91 ? 6.191 -18.125 -27.203 1 74.94 91 MET A C 1
ATOM 703 O O . MET A 1 91 ? 6.379 -17.031 -26.672 1 74.94 91 MET A O 1
ATOM 707 N N . ALA A 1 92 ? 6.469 -18.391 -28.438 1 80.06 92 ALA A N 1
ATOM 708 C CA . ALA A 1 92 ? 7.051 -17.359 -29.297 1 80.06 92 ALA A CA 1
ATOM 709 C C . ALA A 1 92 ? 6.066 -16.219 -29.516 1 80.06 92 ALA A C 1
ATOM 711 O O . ALA A 1 92 ? 6.449 -15.047 -29.5 1 80.06 92 ALA A O 1
ATOM 712 N N . SER A 1 93 ? 4.828 -16.578 -29.719 1 82.56 93 SER A N 1
ATOM 713 C CA . SER A 1 93 ? 3.795 -15.57 -29.922 1 82.56 93 SER A CA 1
ATOM 714 C C . SER A 1 93 ? 3.633 -14.695 -28.672 1 82.56 93 SER A C 1
ATOM 716 O O . SER A 1 93 ? 3.438 -13.484 -28.781 1 82.56 93 SER A O 1
ATOM 718 N N . THR A 1 94 ? 3.74 -15.297 -27.516 1 76.31 94 THR A N 1
ATOM 719 C CA . THR A 1 94 ? 3.623 -14.562 -26.266 1 76.31 94 THR A CA 1
ATOM 720 C C . THR A 1 94 ? 4.766 -13.562 -26.109 1 76.31 94 THR A C 1
ATOM 722 O O . THR A 1 94 ? 4.559 -12.43 -25.656 1 76.31 94 THR A O 1
ATOM 725 N N . VAL A 1 95 ? 5.922 -13.938 -26.578 1 82.31 95 VAL A N 1
ATOM 726 C CA . VAL A 1 95 ? 7.094 -13.07 -26.484 1 82.31 95 VAL A CA 1
ATOM 727 C C . VAL A 1 95 ? 6.906 -11.844 -27.375 1 82.31 95 VAL A C 1
ATOM 729 O O . VAL A 1 95 ? 7.191 -10.719 -26.969 1 82.31 95 VAL A O 1
ATOM 732 N N . VAL A 1 96 ? 6.352 -12.102 -28.531 1 86.88 96 VAL A N 1
ATOM 733 C CA . VAL A 1 96 ? 6.168 -11.008 -29.484 1 86.88 96 VAL A CA 1
ATOM 734 C C . VAL A 1 96 ? 5.129 -10.023 -28.953 1 86.88 96 VAL A C 1
ATOM 736 O O . VAL A 1 96 ? 5.34 -8.812 -29 1 86.88 96 VAL A O 1
ATOM 739 N N . VAL A 1 97 ? 4.062 -10.516 -28.453 1 83.56 97 VAL A N 1
ATOM 740 C CA . VAL A 1 97 ? 2.986 -9.672 -27.938 1 83.56 97 VAL A CA 1
ATOM 741 C C . VAL A 1 97 ? 3.484 -8.867 -26.734 1 83.56 97 VAL A C 1
ATOM 743 O O . VAL A 1 97 ? 3.209 -7.672 -26.625 1 83.56 97 VAL A O 1
ATOM 746 N N . LYS A 1 98 ? 4.238 -9.516 -25.938 1 83.06 98 LYS A N 1
ATOM 747 C CA . LYS A 1 98 ? 4.715 -8.844 -24.734 1 83.06 98 LYS A CA 1
ATOM 748 C C . LYS A 1 98 ? 5.773 -7.793 -25.078 1 83.06 98 LYS A C 1
ATOM 750 O O . LYS A 1 98 ? 5.859 -6.754 -24.422 1 83.06 98 LYS A O 1
ATOM 755 N N . LEU A 1 99 ? 6.477 -8.062 -26.109 1 87.31 99 LEU A N 1
ATOM 756 C CA . LEU A 1 99 ? 7.453 -7.078 -26.578 1 87.31 99 LEU A CA 1
ATOM 757 C C . LEU A 1 99 ? 6.754 -5.832 -27.109 1 87.31 99 LEU A C 1
ATOM 759 O O . LEU A 1 99 ? 7.195 -4.707 -26.844 1 87.31 99 LEU A O 1
ATOM 763 N N . ALA A 1 100 ? 5.727 -6.102 -27.781 1 88.88 100 ALA A N 1
ATOM 764 C CA . ALA A 1 100 ? 4.941 -4.98 -28.297 1 88.88 100 ALA A CA 1
ATOM 765 C C . ALA A 1 100 ? 4.336 -4.168 -27.156 1 88.88 100 ALA A C 1
ATOM 767 O O . ALA A 1 100 ? 4.348 -2.936 -27.188 1 88.88 100 ALA A O 1
ATOM 768 N N . CYS A 1 101 ? 3.861 -4.844 -26.172 1 82.88 101 CYS A N 1
ATOM 769 C CA . CYS A 1 101 ? 3.285 -4.18 -25.016 1 82.88 101 CYS A CA 1
ATOM 770 C C . CYS A 1 101 ? 4.344 -3.385 -24.25 1 82.88 101 CYS A C 1
ATOM 772 O O . CYS A 1 101 ? 4.078 -2.273 -23.797 1 82.88 101 CYS A O 1
ATOM 774 N N . TRP A 1 102 ? 5.543 -3.938 -24.234 1 86.69 102 TRP A N 1
ATOM 775 C CA . TRP A 1 102 ? 6.641 -3.266 -23.531 1 86.69 102 TRP A CA 1
ATOM 776 C C . TRP A 1 102 ? 7 -1.959 -24.234 1 86.69 102 TRP A C 1
ATOM 778 O O . TRP A 1 102 ? 7.191 -0.93 -23.578 1 86.69 102 TRP A O 1
ATOM 788 N N . PHE A 1 103 ? 6.973 -1.97 -25.531 1 88.31 103 PHE A N 1
ATOM 789 C CA . PHE A 1 103 ? 7.32 -0.782 -26.297 1 88.31 103 PHE A CA 1
ATOM 790 C C . PHE A 1 103 ? 6.27 0.308 -26.109 1 88.31 103 PHE A C 1
ATOM 792 O O . PHE A 1 103 ? 6.609 1.488 -26 1 88.31 103 PHE A O 1
ATOM 799 N N . TRP A 1 104 ? 5.062 -0.086 -25.984 1 85.12 104 TRP A N 1
ATOM 800 C CA . TRP A 1 104 ? 3.975 0.875 -25.844 1 85.12 104 TRP A CA 1
ATOM 801 C C . TRP A 1 104 ? 3.918 1.432 -24.438 1 85.12 104 TRP A C 1
ATOM 803 O O . TRP A 1 104 ? 3.756 2.639 -24.234 1 85.12 104 TRP A O 1
ATOM 813 N N . CYS A 1 105 ? 4.09 0.637 -23.469 1 82.81 105 CYS A N 1
ATOM 814 C CA . CYS A 1 105 ? 3.924 1.037 -22.078 1 82.81 105 CYS A CA 1
ATOM 815 C C . CYS A 1 105 ? 5.117 1.854 -21.609 1 82.81 105 CYS A C 1
ATOM 817 O O . CYS A 1 105 ? 4.992 2.67 -20.688 1 82.81 105 CYS A O 1
ATOM 819 N N . ARG A 1 106 ? 6.23 1.674 -22.266 1 84.56 106 ARG A N 1
ATOM 820 C CA . ARG A 1 106 ? 7.43 2.385 -21.844 1 84.56 106 ARG A CA 1
ATOM 821 C C . ARG A 1 106 ? 7.32 3.875 -22.141 1 84.56 106 ARG A C 1
ATOM 823 O O . ARG A 1 106 ? 8 4.691 -21.516 1 84.56 106 ARG A O 1
ATOM 830 N N . LEU A 1 107 ? 6.367 4.273 -22.906 1 84.19 107 LEU A N 1
ATOM 831 C CA . LEU A 1 107 ? 6.219 5.664 -23.312 1 84.19 107 LEU A CA 1
ATOM 832 C C . LEU A 1 107 ? 5.32 6.422 -22.344 1 84.19 107 LEU A C 1
ATOM 834 O O . LEU A 1 107 ? 5.309 7.652 -22.328 1 84.19 107 LEU A O 1
ATOM 838 N N . ILE A 1 108 ? 4.68 5.746 -21.484 1 78.62 108 ILE A N 1
ATOM 839 C CA . ILE A 1 108 ? 3.736 6.383 -20.578 1 78.62 108 ILE A CA 1
ATOM 840 C C . ILE A 1 108 ? 4.383 6.551 -19.203 1 78.62 108 ILE A C 1
ATOM 842 O O . ILE A 1 108 ? 4.867 5.582 -18.609 1 78.62 108 ILE A O 1
ATOM 846 N N . LYS A 1 109 ? 4.41 7.766 -18.656 1 77.88 109 LYS A N 1
ATOM 847 C CA . LYS A 1 109 ? 5.094 8.102 -17.406 1 77.88 109 LYS A CA 1
ATOM 848 C C . LYS A 1 109 ? 4.164 7.938 -16.219 1 77.88 109 LYS A C 1
ATOM 850 O O . LYS A 1 109 ? 3.916 8.898 -15.477 1 77.88 109 LYS A O 1
ATOM 855 N N . ASN A 1 110 ? 3.555 6.898 -16.094 1 79.56 110 ASN A N 1
ATOM 856 C CA . ASN A 1 110 ? 2.729 6.527 -14.961 1 79.56 110 ASN A CA 1
ATOM 857 C C . ASN A 1 110 ? 3.293 5.309 -14.234 1 79.56 110 ASN A C 1
ATOM 859 O O . ASN A 1 110 ? 3.713 4.34 -14.867 1 79.56 110 ASN A O 1
ATOM 863 N N . SER A 1 111 ? 3.334 5.445 -12.992 1 79.88 111 SER A N 1
ATOM 864 C CA . SER A 1 111 ? 3.965 4.391 -12.203 1 79.88 111 SER A CA 1
ATOM 865 C C . SER A 1 111 ? 3.264 3.055 -12.406 1 79.88 111 SER A C 1
ATOM 867 O O . SER A 1 111 ? 3.916 2.014 -12.508 1 79.88 111 SER A O 1
ATOM 869 N N . SER A 1 112 ? 1.952 3.066 -12.508 1 80.31 112 SER A N 1
ATOM 870 C CA . SER A 1 112 ? 1.206 1.825 -12.695 1 80.31 112 SER A CA 1
ATOM 871 C C . SER A 1 112 ? 1.5 1.204 -14.055 1 80.31 112 SER A C 1
ATOM 873 O O . SER A 1 112 ? 1.674 -0.011 -14.164 1 80.31 112 SER A O 1
ATOM 875 N N . VAL A 1 113 ? 1.631 2.082 -15.102 1 80.62 113 VAL A N 1
ATOM 876 C CA . VAL A 1 113 ? 1.882 1.609 -16.453 1 80.62 113 VAL A CA 1
ATOM 877 C C . VAL A 1 113 ? 3.336 1.16 -16.594 1 80.62 113 VAL A C 1
ATOM 879 O O . VAL A 1 113 ? 3.633 0.203 -17.312 1 80.62 113 VAL A O 1
ATOM 882 N N . GLN A 1 114 ? 4.121 1.741 -15.867 1 83.5 114 GLN A N 1
ATOM 883 C CA . GLN A 1 114 ? 5.527 1.354 -15.875 1 83.5 114 GLN A CA 1
ATOM 884 C C . GLN A 1 114 ? 5.723 -0.018 -15.234 1 83.5 114 GLN A C 1
ATOM 886 O O . GLN A 1 114 ? 6.617 -0.771 -15.625 1 83.5 114 GLN A O 1
ATOM 891 N N . ALA A 1 115 ? 4.898 -0.256 -14.273 1 81.94 115 ALA A N 1
ATOM 892 C CA . ALA A 1 115 ? 4.945 -1.588 -13.68 1 81.94 115 ALA A CA 1
ATOM 893 C C . ALA A 1 115 ? 4.555 -2.658 -14.695 1 81.94 115 ALA A C 1
ATOM 895 O O . ALA A 1 115 ? 5.137 -3.746 -14.711 1 81.94 115 ALA A O 1
ATOM 896 N N . LEU A 1 116 ? 3.635 -2.309 -15.562 1 80 116 LEU A N 1
ATOM 897 C CA . LEU A 1 116 ? 3.242 -3.225 -16.625 1 80 116 LEU A CA 1
ATOM 898 C C . LEU A 1 116 ? 4.375 -3.404 -17.641 1 80 116 LEU A C 1
ATOM 900 O O . LEU A 1 116 ? 4.582 -4.504 -18.156 1 80 116 LEU A O 1
ATOM 904 N N . ALA A 1 117 ? 5 -2.336 -17.859 1 84.38 117 ALA A N 1
ATOM 905 C CA . ALA A 1 117 ? 6.148 -2.395 -18.766 1 84.38 117 ALA A CA 1
ATOM 906 C C . ALA A 1 117 ? 7.246 -3.287 -18.188 1 84.38 117 ALA A C 1
ATOM 908 O O . ALA A 1 117 ? 7.844 -4.086 -18.922 1 84.38 117 ALA A O 1
ATOM 909 N N . GLN A 1 118 ? 7.465 -3.15 -16.984 1 83.88 118 GLN A N 1
ATOM 910 C CA . GLN A 1 118 ? 8.461 -3.994 -16.328 1 83.88 118 GLN A CA 1
ATOM 911 C C . GLN A 1 118 ? 8.047 -5.461 -16.375 1 83.88 118 GLN A C 1
ATOM 913 O O . GLN A 1 118 ? 8.891 -6.34 -16.562 1 83.88 118 GLN A O 1
ATOM 918 N N . ASP A 1 119 ? 6.812 -5.695 -16.125 1 84.94 119 ASP A N 1
ATOM 919 C CA . ASP A 1 119 ? 6.289 -7.055 -16.203 1 84.94 119 ASP A CA 1
ATOM 920 C C . ASP A 1 119 ? 6.469 -7.629 -17.609 1 84.94 119 ASP A C 1
ATOM 922 O O . ASP A 1 119 ? 6.898 -8.773 -17.766 1 84.94 119 ASP A O 1
ATOM 926 N N . ALA A 1 120 ? 6.113 -6.812 -18.562 1 82.75 120 ALA A N 1
ATOM 927 C CA . ALA A 1 120 ? 6.266 -7.246 -19.953 1 82.75 120 ALA A CA 1
ATOM 928 C C . ALA A 1 120 ? 7.723 -7.578 -20.266 1 82.75 120 ALA A C 1
ATOM 930 O O . ALA A 1 120 ? 8.008 -8.57 -20.938 1 82.75 120 ALA A O 1
ATOM 931 N N . GLU A 1 121 ? 8.578 -6.77 -19.812 1 85.81 121 GLU A N 1
ATOM 932 C CA . GLU A 1 121 ? 10.008 -7.008 -20.016 1 85.81 121 GLU A CA 1
ATOM 933 C C . GLU A 1 121 ? 10.445 -8.312 -19.359 1 85.81 121 GLU A C 1
ATOM 935 O O . GLU A 1 121 ? 11.164 -9.109 -19.969 1 85.81 121 GLU A O 1
ATOM 940 N N . THR A 1 122 ? 10.047 -8.5 -18.172 1 82.25 122 THR A N 1
ATOM 941 C CA . THR A 1 122 ? 10.398 -9.719 -17.438 1 82.25 122 THR A CA 1
ATOM 942 C C . THR A 1 122 ? 9.82 -10.945 -18.125 1 82.25 122 THR A C 1
ATOM 944 O O . THR A 1 122 ? 10.484 -11.984 -18.219 1 82.25 122 THR A O 1
ATOM 947 N N . ASP A 1 123 ? 8.625 -10.773 -18.547 1 80.88 123 ASP A N 1
ATOM 948 C CA . ASP A 1 123 ? 7.977 -11.891 -19.234 1 80.88 123 ASP A CA 1
ATOM 949 C C . ASP A 1 123 ? 8.719 -12.25 -20.516 1 80.88 123 ASP A C 1
ATOM 951 O O . ASP A 1 123 ? 8.859 -13.43 -20.859 1 80.88 123 ASP A O 1
ATOM 955 N N . VAL A 1 124 ? 9.117 -11.266 -21.25 1 82.19 124 VAL A N 1
ATOM 956 C CA . VAL A 1 124 ? 9.859 -11.5 -22.484 1 82.19 124 VAL A CA 1
ATOM 957 C C . VAL A 1 124 ? 11.148 -12.25 -22.172 1 82.19 124 VAL A C 1
ATOM 959 O O . VAL A 1 124 ? 11.469 -13.242 -22.844 1 82.19 124 VAL A O 1
ATOM 962 N N . VAL A 1 125 ? 11.812 -11.828 -21.172 1 80.44 125 VAL A N 1
ATOM 963 C CA . VAL A 1 125 ? 13.07 -12.461 -20.781 1 80.44 125 VAL A CA 1
ATOM 964 C C . VAL A 1 125 ? 12.805 -13.891 -20.312 1 80.44 125 VAL A C 1
ATOM 966 O O . VAL A 1 125 ? 13.492 -14.82 -20.734 1 80.44 125 VAL A O 1
ATOM 969 N N . PHE A 1 126 ? 11.766 -14.078 -19.547 1 77.06 126 PHE A N 1
ATOM 970 C CA . PHE A 1 126 ? 11.438 -15.391 -18.984 1 77.06 126 PHE A CA 1
ATOM 971 C C . PHE A 1 126 ? 11 -16.344 -20.094 1 77.06 126 PHE A C 1
ATOM 973 O O . PHE A 1 126 ? 11.422 -17.5 -20.109 1 77.06 126 PHE A O 1
ATOM 980 N N . ASN A 1 127 ? 10.211 -15.844 -20.953 1 75.5 127 ASN A N 1
ATOM 981 C CA . ASN A 1 127 ? 9.711 -16.703 -22.016 1 75.5 127 ASN A CA 1
ATOM 982 C C . ASN A 1 127 ? 10.805 -17.047 -23.016 1 75.5 127 ASN A C 1
ATOM 984 O O . ASN A 1 127 ? 10.852 -18.172 -23.547 1 75.5 127 ASN A O 1
ATOM 988 N N . LEU A 1 128 ? 11.625 -16.141 -23.25 1 77.88 128 LEU A N 1
ATOM 989 C CA . LEU A 1 128 ? 12.734 -16.391 -24.156 1 77.88 128 LEU A CA 1
ATOM 990 C C . LEU A 1 128 ? 13.656 -17.469 -23.594 1 77.88 128 LEU A C 1
ATOM 992 O O . LEU A 1 128 ? 14 -18.438 -24.281 1 77.88 128 LEU A O 1
ATOM 996 N N . PHE A 1 129 ? 13.93 -17.375 -22.359 1 78.5 129 PHE A N 1
ATOM 997 C CA . PHE A 1 129 ? 14.836 -18.312 -21.734 1 78.5 129 PHE A CA 1
ATOM 998 C C . PHE A 1 129 ? 14.148 -19.656 -21.469 1 78.5 129 PHE A C 1
ATOM 1000 O O . PHE A 1 129 ? 14.797 -20.703 -21.438 1 78.5 129 PHE A O 1
ATOM 1007 N N . SER A 1 130 ? 12.844 -19.578 -21.25 1 74.56 130 SER A N 1
ATOM 1008 C CA . SER A 1 130 ? 12.078 -20.812 -21.062 1 74.56 130 SER A CA 1
ATOM 1009 C C . SER A 1 130 ? 12.047 -21.641 -22.328 1 74.56 130 SER A C 1
ATOM 1011 O O . SER A 1 130 ? 11.805 -22.859 -22.281 1 74.56 130 SER A O 1
ATOM 1013 N N . ILE A 1 131 ? 12.234 -20.984 -23.453 1 74.88 131 ILE A N 1
ATOM 1014 C CA . ILE A 1 131 ? 12.336 -21.703 -24.719 1 74.88 131 ILE A CA 1
ATOM 1015 C C . ILE A 1 131 ? 13.773 -22.156 -24.938 1 74.88 131 ILE A C 1
ATOM 1017 O O . ILE A 1 131 ? 14.023 -23.297 -25.344 1 74.88 131 ILE A O 1
ATOM 1021 N N . LEU A 1 132 ? 14.68 -21.391 -24.609 1 77.94 132 LEU A N 1
ATOM 1022 C CA . LEU A 1 132 ? 16.094 -21.625 -24.906 1 77.94 132 LEU A CA 1
ATOM 1023 C C . LEU A 1 132 ? 16.641 -22.75 -24.047 1 77.94 132 LEU A C 1
ATOM 1025 O O . LEU A 1 132 ? 17.375 -23.609 -24.531 1 77.94 132 LEU A O 1
ATOM 1029 N N . PHE A 1 133 ? 16.297 -22.844 -22.859 1 79.88 133 PHE A N 1
ATOM 1030 C CA . PHE A 1 133 ? 16.875 -23.812 -21.938 1 79.88 133 PHE A CA 1
ATOM 1031 C C . PHE A 1 133 ? 16.453 -25.234 -22.297 1 79.88 133 PHE A C 1
ATOM 1033 O O . PHE A 1 133 ? 17.297 -26.125 -22.406 1 79.88 133 PHE A O 1
ATOM 1040 N N . PRO A 1 134 ? 15.141 -25.422 -22.5 1 74 134 PRO A N 1
ATOM 1041 C CA . PRO A 1 134 ? 14.758 -26.766 -22.938 1 74 134 PRO A CA 1
ATOM 1042 C C . PRO A 1 134 ? 15.367 -27.156 -24.281 1 74 134 PRO A C 1
ATOM 1044 O O . PRO A 1 134 ? 15.672 -28.328 -24.516 1 74 134 PRO A O 1
ATOM 1047 N N . LEU A 1 135 ? 15.5 -26.172 -25.141 1 75.25 135 LEU A N 1
ATOM 1048 C CA . LEU A 1 135 ? 16.125 -26.453 -26.422 1 75.25 135 LEU A CA 1
ATOM 1049 C C . LEU A 1 135 ? 17.578 -26.891 -26.25 1 75.25 135 LEU A C 1
ATOM 1051 O O . LEU A 1 135 ? 18.031 -27.844 -26.875 1 75.25 135 LEU A O 1
ATOM 1055 N N . ILE A 1 136 ? 18.219 -26.188 -25.438 1 77 136 ILE A N 1
ATOM 1056 C CA . ILE A 1 136 ? 19.609 -26.531 -25.141 1 77 136 ILE A CA 1
ATOM 1057 C C . ILE A 1 136 ? 19.672 -27.875 -24.422 1 77 136 ILE A C 1
ATOM 1059 O O . ILE A 1 136 ? 20.547 -28.688 -24.688 1 77 136 ILE A O 1
ATOM 1063 N N . GLY A 1 137 ? 18.781 -28.047 -23.516 1 73.69 137 GLY A N 1
ATOM 1064 C CA . GLY A 1 137 ? 18.719 -29.297 -22.781 1 73.69 137 GLY A CA 1
ATOM 1065 C C . GLY A 1 137 ? 18.422 -30.5 -23.672 1 73.69 137 GLY A C 1
ATOM 1066 O O . GLY A 1 137 ? 19 -31.578 -23.484 1 73.69 137 GLY A O 1
ATOM 1067 N N . SER A 1 138 ? 17.516 -30.281 -24.578 1 74.5 138 SER A N 1
ATOM 1068 C CA . SER A 1 138 ? 17.172 -31.375 -25.5 1 74.5 138 SER A CA 1
ATOM 1069 C C . SER A 1 138 ? 18.344 -31.688 -26.422 1 74.5 138 SER A C 1
ATOM 1071 O O . SER A 1 138 ? 18.562 -32.844 -26.766 1 74.5 138 SER A O 1
ATOM 1073 N N . PHE A 1 139 ? 18.984 -30.672 -26.781 1 76.5 139 PHE A N 1
ATOM 1074 C CA . PHE A 1 139 ? 20.094 -30.891 -27.688 1 76.5 139 PHE A CA 1
ATOM 1075 C C . PHE A 1 139 ? 21.266 -31.562 -26.969 1 76.5 139 PHE A C 1
ATOM 1077 O O . PHE A 1 139 ? 21.922 -32.438 -27.531 1 76.5 139 PHE A O 1
ATOM 1084 N N . PHE A 1 140 ? 21.484 -31.25 -25.734 1 77.62 140 PHE A N 1
ATOM 1085 C CA . PHE A 1 140 ? 22.625 -31.797 -25 1 77.62 140 PHE A CA 1
ATOM 1086 C C . PHE A 1 140 ? 22.188 -32.875 -24.031 1 77.62 140 PHE A C 1
ATOM 1088 O O . PHE A 1 140 ? 23.016 -33.469 -23.344 1 77.62 140 PHE A O 1
ATOM 1095 N N . LYS A 1 141 ? 20.984 -33.281 -24 1 71.5 141 LYS A N 1
ATOM 1096 C CA . LYS A 1 141 ? 20.406 -34.312 -23.156 1 71.5 141 LYS A CA 1
ATOM 1097 C C . LYS A 1 141 ? 20.625 -34.031 -21.672 1 71.5 141 LYS A C 1
ATOM 1099 O O . LYS A 1 141 ? 21 -34.938 -20.922 1 71.5 141 LYS A O 1
ATOM 1104 N N . LEU A 1 142 ? 20.688 -32.812 -21.422 1 73.69 142 LEU A N 1
ATOM 1105 C CA . LEU A 1 142 ? 20.844 -32.375 -20.031 1 73.69 142 LEU A CA 1
ATOM 1106 C C . LEU A 1 142 ? 19.5 -32 -19.422 1 73.69 142 LEU A C 1
ATOM 1108 O O . LEU A 1 142 ? 18.938 -30.953 -19.734 1 73.69 142 LEU A O 1
ATOM 1112 N N . TRP A 1 143 ? 18.922 -32.844 -18.688 1 70.94 143 TRP A N 1
ATOM 1113 C CA . TRP A 1 143 ? 17.578 -32.688 -18.125 1 70.94 143 TRP A CA 1
ATOM 1114 C C . TRP A 1 143 ? 17.562 -31.578 -17.078 1 70.94 143 TRP A C 1
ATOM 1116 O O . TRP A 1 143 ? 16.516 -30.969 -16.828 1 70.94 143 TRP A O 1
ATOM 1126 N N . TRP A 1 144 ? 18.734 -31.219 -16.547 1 75.44 144 TRP A N 1
ATOM 1127 C CA . TRP A 1 144 ? 18.766 -30.312 -15.406 1 75.44 144 TRP A CA 1
ATOM 1128 C C . TRP A 1 144 ? 18.859 -28.859 -15.875 1 75.44 144 TRP A C 1
ATOM 1130 O O . TRP A 1 144 ? 18.656 -27.938 -15.086 1 75.44 144 TRP A O 1
ATOM 1140 N N . VAL A 1 145 ? 19.109 -28.672 -17.125 1 77 145 VAL A N 1
ATOM 1141 C CA . VAL A 1 145 ? 19.312 -27.328 -17.641 1 77 145 VAL A CA 1
ATOM 1142 C C . VAL A 1 145 ? 18.016 -26.531 -17.578 1 77 145 VAL A C 1
ATOM 1144 O O . VAL A 1 145 ? 18.016 -25.359 -17.219 1 77 145 VAL A O 1
ATOM 1147 N N . ASP A 1 146 ? 16.922 -27.094 -17.828 1 76.5 146 ASP A N 1
ATOM 1148 C CA . ASP A 1 146 ? 15.633 -26.422 -17.812 1 76.5 146 ASP A CA 1
ATOM 1149 C C . ASP A 1 146 ? 15.242 -26.016 -16.391 1 76.5 146 ASP A C 1
ATOM 1151 O O . ASP A 1 146 ? 14.867 -24.875 -16.156 1 76.5 146 ASP A O 1
ATOM 1155 N N . SER A 1 147 ? 15.492 -26.922 -15.5 1 79.19 147 SER A N 1
ATOM 1156 C CA . SER A 1 147 ? 15.117 -26.656 -14.117 1 79.19 147 SER A CA 1
ATOM 1157 C C . SER A 1 147 ? 16.047 -25.625 -13.484 1 79.19 147 SER A C 1
ATOM 1159 O O . SER A 1 147 ? 15.594 -24.766 -12.727 1 79.19 147 SER A O 1
ATOM 1161 N N . LEU A 1 148 ? 17.219 -25.734 -13.867 1 82.44 148 LEU A N 1
ATOM 1162 C CA . LEU A 1 148 ? 18.172 -24.766 -13.336 1 82.44 148 LEU A CA 1
ATOM 1163 C C . LEU A 1 148 ? 17.938 -23.375 -13.914 1 82.44 148 LEU A C 1
ATOM 1165 O O . LEU A 1 148 ? 18.016 -22.375 -13.203 1 82.44 148 LEU A O 1
ATOM 1169 N N . GLY A 1 149 ? 17.703 -23.344 -15.195 1 81.31 149 GLY A N 1
ATOM 1170 C CA . GLY A 1 149 ? 17.391 -22.078 -15.82 1 81.31 149 GLY A CA 1
ATOM 1171 C C . GLY A 1 149 ? 16.141 -21.422 -15.242 1 81.31 149 GLY A C 1
ATOM 1172 O O . GLY A 1 149 ? 16.125 -20.219 -15 1 81.31 149 GLY A O 1
ATOM 1173 N N . GLY A 1 150 ? 15.133 -22.219 -15.031 1 81.31 150 GLY A N 1
ATOM 1174 C CA . GLY A 1 150 ? 13.922 -21.703 -14.422 1 81.31 150 GLY A CA 1
ATOM 1175 C C . GLY A 1 150 ? 14.141 -21.156 -13.023 1 81.31 150 GLY A C 1
ATOM 1176 O O . GLY A 1 150 ? 13.586 -20.109 -12.664 1 81.31 150 GLY A O 1
ATOM 1177 N N . LEU A 1 151 ? 14.961 -21.812 -12.32 1 85.56 151 LEU A N 1
ATOM 1178 C CA . LEU A 1 151 ? 15.258 -21.391 -10.961 1 85.56 151 LEU A CA 1
ATOM 1179 C C . LEU A 1 151 ? 16.031 -20.078 -10.953 1 85.56 151 LEU A C 1
ATOM 1181 O O . LEU A 1 151 ? 15.688 -19.141 -10.219 1 85.56 151 LEU A O 1
ATOM 1185 N N . LEU A 1 152 ? 16.984 -19.969 -11.781 1 86.94 152 LEU A N 1
ATOM 1186 C CA . LEU A 1 152 ? 17.828 -18.781 -11.844 1 86.94 152 LEU A CA 1
ATOM 1187 C C . LEU A 1 152 ? 17 -17.578 -12.297 1 86.94 152 LEU A C 1
ATOM 1189 O O . LEU A 1 152 ? 17.141 -16.484 -11.734 1 86.94 152 LEU A O 1
ATOM 1193 N N . LEU A 1 153 ? 16.172 -17.828 -13.258 1 84.69 153 LEU A N 1
ATOM 1194 C CA . LEU A 1 153 ? 15.336 -16.734 -13.766 1 84.69 153 LEU A CA 1
ATOM 1195 C C . LEU A 1 153 ? 14.344 -16.281 -12.703 1 84.69 153 LEU A C 1
ATOM 1197 O O . LEU A 1 153 ? 14.07 -15.094 -12.562 1 84.69 153 LEU A O 1
ATOM 1201 N N . SER A 1 154 ? 13.805 -17.234 -11.984 1 88.25 154 SER A N 1
ATOM 1202 C CA . SER A 1 154 ? 12.852 -16.891 -10.93 1 88.25 154 SER A CA 1
ATOM 1203 C C . SER A 1 154 ? 13.516 -16.047 -9.844 1 88.25 154 SER A C 1
ATOM 1205 O O . SER A 1 154 ? 12.922 -15.078 -9.367 1 88.25 154 SER A O 1
ATOM 1207 N N . VAL A 1 155 ? 14.734 -16.375 -9.523 1 88.62 155 VAL A N 1
ATOM 1208 C CA . VAL A 1 155 ? 15.453 -15.625 -8.5 1 88.62 155 VAL A CA 1
ATOM 1209 C C . VAL A 1 155 ? 15.711 -14.203 -8.984 1 88.62 155 VAL A C 1
ATOM 1211 O O . VAL A 1 155 ? 15.547 -13.242 -8.219 1 88.62 155 VAL A O 1
ATOM 1214 N N . TYR A 1 156 ? 16.062 -14.109 -10.203 1 85.81 156 TYR A N 1
ATOM 1215 C CA . TYR A 1 156 ? 16.312 -12.797 -10.789 1 85.81 156 TYR A CA 1
ATOM 1216 C C . TYR A 1 156 ? 15.062 -11.938 -10.773 1 85.81 156 TYR A C 1
ATOM 1218 O O . TYR A 1 156 ? 15.109 -10.758 -10.406 1 85.81 156 TYR A O 1
ATOM 1226 N N . ILE A 1 157 ? 13.922 -12.477 -11.094 1 85.31 157 ILE A N 1
ATOM 1227 C CA . ILE A 1 157 ? 12.656 -11.75 -11.188 1 85.31 157 ILE A CA 1
ATOM 1228 C C . ILE A 1 157 ? 12.195 -11.344 -9.789 1 85.31 157 ILE A C 1
ATOM 1230 O O . ILE A 1 157 ? 11.734 -10.219 -9.578 1 85.31 157 ILE A O 1
ATOM 1234 N N . ILE A 1 158 ? 12.359 -12.234 -8.875 1 87.94 158 ILE A N 1
ATOM 1235 C CA . ILE A 1 158 ? 11.969 -11.945 -7.5 1 87.94 158 ILE A CA 1
ATOM 1236 C C . ILE A 1 158 ? 12.805 -10.781 -6.965 1 87.94 158 ILE A C 1
ATOM 1238 O O . ILE A 1 158 ? 12.273 -9.883 -6.305 1 87.94 158 ILE A O 1
ATOM 1242 N N . TRP A 1 159 ? 14.039 -10.773 -7.324 1 89.88 159 TRP A N 1
ATOM 1243 C CA . TRP A 1 159 ? 14.938 -9.711 -6.879 1 89.88 159 TRP A CA 1
ATOM 1244 C C . TRP A 1 159 ? 14.531 -8.367 -7.477 1 89.88 159 TRP A C 1
ATOM 1246 O O . TRP A 1 159 ? 14.492 -7.355 -6.773 1 89.88 159 TRP A O 1
ATOM 1256 N N . ASN A 1 160 ? 14.211 -8.391 -8.711 1 86.62 160 ASN A N 1
ATOM 1257 C CA . ASN A 1 160 ? 13.812 -7.164 -9.398 1 86.62 160 ASN A CA 1
ATOM 1258 C C . ASN A 1 160 ? 12.516 -6.594 -8.828 1 86.62 160 ASN A C 1
ATOM 1260 O O . ASN A 1 160 ? 12.43 -5.398 -8.547 1 86.62 160 ASN A O 1
ATOM 1264 N N . TRP A 1 161 ? 11.562 -7.43 -8.609 1 87.38 161 TRP A N 1
ATOM 1265 C CA . TRP A 1 161 ? 10.266 -6.984 -8.125 1 87.38 161 TRP A CA 1
ATOM 1266 C C . TRP A 1 161 ? 10.336 -6.609 -6.645 1 87.38 161 TRP A C 1
ATOM 1268 O O . TRP A 1 161 ? 9.562 -5.777 -6.172 1 87.38 161 TRP A O 1
ATOM 1278 N N . SER A 1 162 ? 11.273 -7.219 -5.957 1 90 162 SER A N 1
ATOM 1279 C CA . SER A 1 162 ? 11.477 -6.828 -4.566 1 90 162 SER A CA 1
ATOM 1280 C C . SER A 1 162 ? 12 -5.402 -4.457 1 90 162 SER A C 1
ATOM 1282 O O . SER A 1 162 ? 11.633 -4.668 -3.539 1 90 162 SER A O 1
ATOM 1284 N N . GLY A 1 163 ? 12.875 -5.059 -5.387 1 90.19 163 GLY A N 1
ATOM 1285 C CA . GLY A 1 163 ? 13.336 -3.682 -5.449 1 90.19 163 GLY A CA 1
ATOM 1286 C C . GLY A 1 163 ? 12.219 -2.689 -5.715 1 90.19 163 GLY A C 1
ATOM 1287 O O . GLY A 1 163 ? 12.125 -1.655 -5.051 1 90.19 163 GLY A O 1
ATOM 1288 N N . THR A 1 164 ? 11.367 -3.025 -6.578 1 88.5 164 THR A N 1
ATOM 1289 C CA . THR A 1 164 ? 10.219 -2.182 -6.906 1 88.5 164 THR A CA 1
ATOM 1290 C C . THR A 1 164 ? 9.266 -2.078 -5.719 1 88.5 164 THR A C 1
ATOM 1292 O O . THR A 1 164 ? 8.805 -0.985 -5.383 1 88.5 164 THR A O 1
ATOM 1295 N N . ALA A 1 165 ? 8.992 -3.221 -5.129 1 90.62 165 ALA A N 1
ATOM 1296 C CA . ALA A 1 165 ? 8.125 -3.227 -3.959 1 90.62 165 ALA A CA 1
ATOM 1297 C C . ALA A 1 165 ? 8.703 -2.373 -2.838 1 90.62 165 ALA A C 1
ATOM 1299 O O . ALA A 1 165 ? 7.984 -1.605 -2.193 1 90.62 165 ALA A O 1
ATOM 1300 N N . GLY A 1 166 ? 10.008 -2.461 -2.646 1 89 166 GLY A N 1
ATOM 1301 C CA . GLY A 1 166 ? 10.664 -1.696 -1.602 1 89 166 GLY A CA 1
ATOM 1302 C C . GLY A 1 166 ? 10.57 -0.197 -1.808 1 89 166 GLY A C 1
ATOM 1303 O O . GLY A 1 166 ? 10.352 0.554 -0.855 1 89 166 GLY A O 1
ATOM 1304 N N . GLU A 1 167 ? 10.711 0.128 -2.967 1 87.62 167 GLU A N 1
ATOM 1305 C CA . GLU A 1 167 ? 10.625 1.548 -3.291 1 87.62 167 GLU A CA 1
ATOM 1306 C C . GLU A 1 167 ? 9.219 2.086 -3.021 1 87.62 167 GLU A C 1
ATOM 1308 O O . GLU A 1 167 ? 9.062 3.154 -2.426 1 87.62 167 GLU A O 1
ATOM 1313 N N . HIS A 1 168 ? 8.266 1.393 -3.414 1 87.06 168 HIS A N 1
ATOM 1314 C CA . HIS A 1 168 ? 6.895 1.866 -3.26 1 87.06 168 HIS A CA 1
ATOM 1315 C C . HIS A 1 168 ? 6.422 1.726 -1.815 1 87.06 168 HIS A C 1
ATOM 1317 O O . HIS A 1 168 ? 5.582 2.5 -1.354 1 87.06 168 HIS A O 1
ATOM 1323 N N . ILE A 1 169 ? 7.02 0.821 -1.094 1 87.44 169 ILE A N 1
ATOM 1324 C CA . ILE A 1 169 ? 6.738 0.728 0.334 1 87.44 169 ILE A CA 1
ATOM 1325 C C . ILE A 1 169 ? 7.281 1.963 1.049 1 87.44 169 ILE A C 1
ATOM 1327 O O . ILE A 1 169 ? 6.609 2.533 1.913 1 87.44 169 ILE A O 1
ATOM 1331 N N . ARG A 1 170 ? 8.398 2.334 0.657 1 86.12 170 ARG A N 1
ATOM 1332 C CA . ARG A 1 170 ? 9 3.527 1.249 1 86.12 170 ARG A CA 1
ATOM 1333 C C . ARG A 1 170 ? 8.148 4.762 0.964 1 86.12 170 ARG A C 1
ATOM 1335 O O . ARG A 1 170 ? 7.988 5.625 1.829 1 86.12 170 ARG A O 1
ATOM 1342 N N . HIS A 1 171 ? 7.582 4.766 -0.165 1 86.31 171 HIS A N 1
ATOM 1343 C CA . HIS A 1 171 ? 6.762 5.902 -0.558 1 86.31 171 HIS A CA 1
ATOM 1344 C C . HIS A 1 171 ? 5.426 5.902 0.182 1 86.31 171 HIS A C 1
ATOM 1346 O O . HIS A 1 171 ? 4.883 6.965 0.492 1 86.31 171 HIS A O 1
ATOM 1352 N N . LEU A 1 172 ? 5.02 4.77 0.463 1 86.31 172 LEU A N 1
ATOM 1353 C CA . LEU A 1 172 ? 3.705 4.66 1.087 1 86.31 172 LEU A CA 1
ATOM 1354 C C . LEU A 1 172 ? 3.807 4.816 2.602 1 86.31 172 LEU A C 1
ATOM 1356 O O . LEU A 1 172 ? 2.818 5.137 3.264 1 86.31 172 LEU A O 1
ATOM 1360 N N . THR A 1 173 ? 5 4.594 3.16 1 84.25 173 THR A N 1
ATOM 1361 C CA . THR A 1 173 ? 5.156 4.66 4.609 1 84.25 173 THR A CA 1
ATOM 1362 C C . THR A 1 173 ? 5.613 6.051 5.039 1 84.25 173 THR A C 1
ATOM 1364 O O . THR A 1 173 ? 5.805 6.309 6.23 1 84.25 173 THR A O 1
ATOM 1367 N N . GLY A 1 174 ? 5.762 6.902 4.172 1 82.38 174 GLY A N 1
ATOM 1368 C CA . GLY A 1 174 ? 6.117 8.266 4.52 1 82.38 174 GLY A CA 1
ATOM 1369 C C . GLY A 1 174 ? 7.605 8.461 4.73 1 82.38 174 GLY A C 1
ATOM 1370 O O . GLY A 1 174 ? 8.023 9.102 5.699 1 82.38 174 GLY A O 1
ATOM 1371 N N . ALA A 1 175 ? 8.344 7.914 3.916 1 83.94 175 ALA A N 1
ATOM 1372 C CA . ALA A 1 175 ? 9.789 8.109 3.986 1 83.94 175 ALA A CA 1
ATOM 1373 C C . ALA A 1 175 ? 10.164 9.57 3.748 1 83.94 175 ALA A C 1
ATOM 1375 O O . ALA A 1 175 ? 9.445 10.289 3.055 1 83.94 175 ALA A O 1
ATOM 1376 N N . ALA A 1 176 ? 11.219 9.914 4.367 1 87.12 176 ALA A N 1
ATOM 1377 C CA . ALA A 1 176 ? 11.68 11.289 4.219 1 87.12 176 ALA A CA 1
ATOM 1378 C C . ALA A 1 176 ? 12.062 11.586 2.77 1 87.12 176 ALA A C 1
ATOM 1380 O O . ALA A 1 176 ? 12.578 10.711 2.066 1 87.12 176 ALA A O 1
ATOM 1381 N N . ALA A 1 177 ? 11.766 12.75 2.373 1 88.06 177 ALA A N 1
ATOM 1382 C CA . ALA A 1 177 ? 12.133 13.195 1.028 1 88.06 177 ALA A CA 1
ATOM 1383 C C . ALA A 1 177 ? 13.648 13.203 0.849 1 88.06 177 ALA A C 1
ATOM 1385 O O . ALA A 1 177 ? 14.391 13.203 1.829 1 88.06 177 ALA A O 1
ATOM 1386 N N . SER A 1 178 ? 14.086 13.141 -0.358 1 87.69 178 SER A N 1
ATOM 1387 C CA . SER A 1 178 ? 15.516 13.219 -0.654 1 87.69 178 SER A CA 1
ATOM 1388 C C . SER A 1 178 ? 16.109 14.539 -0.167 1 87.69 178 SER A C 1
ATOM 1390 O O . SER A 1 178 ? 15.43 15.562 -0.158 1 87.69 178 SER A O 1
ATOM 1392 N N . PRO A 1 179 ? 17.344 14.531 0.244 1 89.56 179 PRO A N 1
ATOM 1393 C CA . PRO A 1 179 ? 18 15.766 0.713 1 89.56 179 PRO A CA 1
ATOM 1394 C C . PRO A 1 179 ? 17.953 16.891 -0.32 1 89.56 179 PRO A C 1
ATOM 1396 O O . PRO A 1 179 ? 17.828 18.062 0.043 1 89.56 179 PRO A O 1
ATOM 1399 N N . ILE A 1 180 ? 18 16.484 -1.54 1 90 180 ILE A N 1
ATOM 1400 C CA . ILE A 1 180 ? 17.953 17.469 -2.607 1 90 180 ILE A CA 1
ATOM 1401 C C . ILE A 1 180 ? 16.594 18.156 -2.611 1 90 180 ILE A C 1
ATOM 1403 O O . ILE A 1 180 ? 16.5 19.391 -2.643 1 90 180 ILE A O 1
ATOM 1407 N N . ASP A 1 181 ? 15.539 17.359 -2.516 1 90.25 181 ASP A N 1
ATOM 1408 C CA . ASP A 1 181 ? 14.195 17.922 -2.488 1 90.25 181 ASP A CA 1
ATOM 1409 C C . ASP A 1 181 ? 13.992 18.812 -1.259 1 90.25 181 ASP A C 1
ATOM 1411 O O . ASP A 1 181 ? 13.383 19.875 -1.349 1 90.25 181 ASP A O 1
ATOM 1415 N N . GLN A 1 182 ? 14.516 18.375 -0.176 1 91.25 182 GLN A N 1
ATOM 1416 C CA . GLN A 1 182 ? 14.375 19.141 1.061 1 91.25 182 GLN A CA 1
ATOM 1417 C C . GLN A 1 182 ? 15.086 20.484 0.959 1 91.25 182 GLN A C 1
ATOM 1419 O O . GLN A 1 182 ? 14.562 21.5 1.413 1 91.25 182 GLN A O 1
ATOM 1424 N N . SER A 1 183 ? 16.25 20.438 0.378 1 92 183 SER A N 1
ATOM 1425 C CA . SER A 1 183 ? 17.031 21.672 0.259 1 92 183 SER A CA 1
ATOM 1426 C C . SER A 1 183 ? 16.344 22.672 -0.655 1 92 183 SER A C 1
ATOM 1428 O O . SER A 1 183 ? 16.375 23.875 -0.396 1 92 183 SER A O 1
ATOM 1430 N N . VAL A 1 184 ? 15.742 22.188 -1.665 1 92.06 184 VAL A N 1
ATOM 1431 C CA . VAL A 1 184 ? 15.031 23.047 -2.602 1 92.06 184 VAL A CA 1
ATOM 1432 C C . VAL A 1 184 ? 13.852 23.719 -1.897 1 92.06 184 VAL A C 1
ATOM 1434 O O . VAL A 1 184 ? 13.648 24.922 -2.023 1 92.06 184 VAL A O 1
ATOM 1437 N N . LEU A 1 185 ? 13.133 22.938 -1.152 1 93.56 185 LEU A N 1
ATOM 1438 C CA . LEU A 1 185 ? 11.961 23.453 -0.446 1 93.56 185 LEU A CA 1
ATOM 1439 C C . LEU A 1 185 ? 12.383 24.438 0.64 1 93.56 185 LEU A C 1
ATOM 1441 O O . LEU A 1 185 ? 11.719 25.453 0.848 1 93.56 185 LEU A O 1
ATOM 1445 N N . LEU A 1 186 ? 13.469 24.156 1.295 1 92.75 186 LEU A N 1
ATOM 1446 C CA . LEU A 1 186 ? 13.984 25.047 2.326 1 92.75 186 LEU A CA 1
ATOM 1447 C C . LEU A 1 186 ? 14.414 26.391 1.726 1 92.75 186 LEU A C 1
ATOM 1449 O O . LEU A 1 186 ? 14.102 27.438 2.271 1 92.75 186 LEU A O 1
ATOM 1453 N N . TYR A 1 187 ? 15.062 26.266 0.631 1 92.31 187 TYR A N 1
ATOM 1454 C CA . TYR A 1 187 ? 15.531 27.469 -0.055 1 92.31 187 TYR A CA 1
ATOM 1455 C C . TYR A 1 187 ? 14.359 28.328 -0.517 1 92.31 187 TYR A C 1
ATOM 1457 O O . TYR A 1 187 ? 14.367 29.547 -0.34 1 92.31 187 TYR A O 1
ATOM 1465 N N . MET A 1 188 ? 13.375 27.719 -1.075 1 92.81 188 MET A N 1
ATOM 1466 C CA . MET A 1 188 ? 12.195 28.438 -1.544 1 92.81 188 MET A CA 1
ATOM 1467 C C . MET A 1 188 ? 11.484 29.125 -0.388 1 92.81 188 MET A C 1
ATOM 1469 O O . MET A 1 188 ? 11.023 30.266 -0.532 1 92.81 188 MET A O 1
ATOM 1473 N N . THR A 1 189 ? 11.422 28.5 0.757 1 93.12 189 THR A N 1
ATOM 1474 C CA . THR A 1 189 ? 10.758 29.047 1.929 1 93.12 189 THR A CA 1
ATOM 1475 C C . THR A 1 189 ? 11.555 30.219 2.496 1 93.12 189 THR A C 1
ATOM 1477 O O . THR A 1 189 ? 10.977 31.25 2.883 1 93.12 189 THR A O 1
ATOM 1480 N N . MET A 1 190 ? 12.828 30.094 2.516 1 91.44 190 MET A N 1
ATOM 1481 C CA . MET A 1 190 ? 13.695 31.125 3.08 1 91.44 190 MET A CA 1
ATOM 1482 C C . MET A 1 190 ? 13.633 32.406 2.252 1 91.44 190 MET A C 1
ATOM 1484 O O . MET A 1 190 ? 13.711 33.5 2.797 1 91.44 190 MET A O 1
ATOM 1488 N N . ARG A 1 191 ? 13.367 32.25 1.025 1 91.94 191 ARG A N 1
ATOM 1489 C CA . ARG A 1 191 ? 13.43 33.406 0.123 1 91.94 191 ARG A CA 1
ATOM 1490 C C . ARG A 1 191 ? 12.039 33.969 -0.147 1 91.94 191 ARG A C 1
ATOM 1492 O O . ARG A 1 191 ? 11.891 34.969 -0.847 1 91.94 191 ARG A O 1
ATOM 1499 N N . PHE A 1 192 ? 11.094 33.438 0.389 1 93.25 192 PHE A N 1
ATOM 1500 C CA . PHE A 1 192 ? 9.719 33.781 0.04 1 93.25 192 PHE A CA 1
ATOM 1501 C C . PHE A 1 192 ? 9.359 35.188 0.522 1 93.25 192 PHE A C 1
ATOM 1503 O O . PHE A 1 192 ? 8.844 36 -0.246 1 93.25 192 PHE A O 1
ATOM 1510 N N . SER A 1 193 ? 9.586 35.469 1.786 1 91.56 193 SER A N 1
ATOM 1511 C CA . SER A 1 193 ? 9.203 36.781 2.357 1 91.56 193 SER A CA 1
ATOM 1512 C C . SER A 1 193 ? 10.156 37.188 3.479 1 91.56 193 SER A C 1
ATOM 1514 O O . SER A 1 193 ? 10.617 36.344 4.246 1 91.56 193 SER A O 1
ATOM 1516 N N . LYS A 1 194 ? 10.234 38.469 3.734 1 91.12 194 LYS A N 1
ATOM 1517 C CA . LYS A 1 194 ? 11.07 39 4.805 1 91.12 194 LYS A CA 1
ATOM 1518 C C . LYS A 1 194 ? 10.336 38.969 6.141 1 91.12 194 LYS A C 1
ATOM 1520 O O . LYS A 1 194 ? 10.953 39.125 7.199 1 91.12 194 LYS A O 1
ATOM 1525 N N . ALA A 1 195 ? 9.094 38.75 6.012 1 90.75 195 ALA A N 1
ATOM 1526 C CA . ALA A 1 195 ? 8.289 38.719 7.234 1 90.75 195 ALA A CA 1
ATOM 1527 C C . ALA A 1 195 ? 8.602 37.5 8.062 1 90.75 195 ALA A C 1
ATOM 1529 O O . ALA A 1 195 ? 8.312 37.438 9.258 1 90.75 195 ALA A O 1
ATOM 1530 N N . ILE A 1 196 ? 9.164 36.531 7.406 1 91.12 196 ILE A N 1
ATOM 1531 C CA . ILE A 1 196 ? 9.516 35.312 8.086 1 91.12 196 ILE A CA 1
ATOM 1532 C C . ILE A 1 196 ? 10.844 35.469 8.82 1 91.12 196 ILE A C 1
ATOM 1534 O O . ILE A 1 196 ? 11.883 35.688 8.195 1 91.12 196 ILE A O 1
ATOM 1538 N N . LEU A 1 197 ? 10.805 35.312 10.125 1 90.69 197 LEU A N 1
ATOM 1539 C CA . LEU A 1 197 ? 11.992 35.531 10.938 1 90.69 197 LEU A CA 1
ATOM 1540 C C . LEU A 1 197 ? 12.922 34.344 10.914 1 90.69 197 LEU A C 1
ATOM 1542 O O . LEU A 1 197 ? 14.148 34.469 10.852 1 90.69 197 LEU A O 1
ATOM 1546 N N . LYS A 1 198 ? 12.258 33.188 11.055 1 90.31 198 LYS A N 1
ATOM 1547 C CA . LYS A 1 198 ? 13.008 31.938 11.094 1 90.31 198 LYS A CA 1
ATOM 1548 C C . LYS A 1 198 ? 12.133 30.75 10.703 1 90.31 198 LYS A C 1
ATOM 1550 O O . LYS A 1 198 ? 10.914 30.781 10.891 1 90.31 198 LYS A O 1
ATOM 1555 N N . ILE A 1 199 ? 12.82 29.828 10.109 1 90 199 ILE A N 1
ATOM 1556 C CA . ILE A 1 199 ? 12.164 28.547 9.844 1 90 199 ILE A CA 1
ATOM 1557 C C . ILE A 1 199 ? 12.508 27.547 10.945 1 90 199 ILE A C 1
ATOM 1559 O O . ILE A 1 199 ? 13.672 27.172 11.109 1 90 199 ILE A O 1
ATOM 1563 N N . GLN A 1 200 ? 11.562 27.125 11.68 1 86.75 200 GLN A N 1
ATOM 1564 C CA . GLN A 1 200 ? 11.789 26.25 12.82 1 86.75 200 GLN A CA 1
ATOM 1565 C C . GLN A 1 200 ? 12 24.797 12.367 1 86.75 200 GLN A C 1
ATOM 1567 O O . GLN A 1 200 ? 12.906 24.125 12.859 1 86.75 200 GLN A O 1
ATOM 1572 N N . ASN A 1 201 ? 11.102 24.359 11.578 1 86.75 201 ASN A N 1
ATOM 1573 C CA . ASN A 1 201 ? 11.148 22.969 11.125 1 86.75 201 ASN A CA 1
ATOM 1574 C C . ASN A 1 201 ? 10.547 22.812 9.727 1 86.75 201 ASN A C 1
ATOM 1576 O O . ASN A 1 201 ? 9.586 23.5 9.383 1 86.75 201 ASN A O 1
ATOM 1580 N N . LEU A 1 202 ? 11.25 22.031 8.938 1 89.19 202 LEU A N 1
ATOM 1581 C CA . LEU A 1 202 ? 10.719 21.625 7.637 1 89.19 202 LEU A CA 1
ATOM 1582 C C . LEU A 1 202 ? 10.75 20.109 7.473 1 89.19 202 LEU A C 1
ATOM 1584 O O . LEU A 1 202 ? 11.828 19.5 7.484 1 89.19 202 LEU A O 1
ATOM 1588 N N . ARG A 1 203 ? 9.586 19.562 7.402 1 89 203 ARG A N 1
ATOM 1589 C CA . ARG A 1 203 ? 9.453 18.125 7.219 1 89 203 ARG A CA 1
ATOM 1590 C C . ARG A 1 203 ? 8.789 17.797 5.883 1 89 203 ARG A C 1
ATOM 1592 O O . ARG A 1 203 ? 7.684 18.266 5.605 1 89 203 ARG A O 1
ATOM 1599 N N . ALA A 1 204 ? 9.516 17.125 5.125 1 90.88 204 ALA A N 1
ATOM 1600 C CA . ALA A 1 204 ? 8.992 16.656 3.848 1 90.88 204 ALA A CA 1
ATOM 1601 C C . ALA A 1 204 ? 9.039 15.125 3.773 1 90.88 204 ALA A C 1
ATOM 1603 O O . ALA A 1 204 ? 10.094 14.523 3.982 1 90.88 204 ALA A O 1
ATOM 1604 N N . TYR A 1 205 ? 7.922 14.531 3.557 1 88.44 205 TYR A N 1
ATOM 1605 C CA . TYR A 1 205 ? 7.855 13.07 3.498 1 88.44 205 TYR A CA 1
ATOM 1606 C C . TYR A 1 205 ? 6.914 12.617 2.389 1 88.44 205 TYR A C 1
ATOM 1608 O O . TYR A 1 205 ? 6.016 13.359 1.985 1 88.44 205 TYR A O 1
ATOM 1616 N N . TYR A 1 206 ? 7.172 11.477 1.984 1 86.56 206 TYR A N 1
ATOM 1617 C CA . TYR A 1 206 ? 6.395 10.945 0.865 1 86.56 206 TYR A CA 1
ATOM 1618 C C . TYR A 1 206 ? 5 10.531 1.315 1 86.56 206 TYR A C 1
ATOM 1620 O O . TYR A 1 206 ? 4.836 9.953 2.395 1 86.56 206 TYR A O 1
ATOM 1628 N N . ALA A 1 207 ? 4.074 10.906 0.635 1 82.75 207 ALA A N 1
ATOM 1629 C CA . ALA A 1 207 ? 2.693 10.43 0.69 1 82.75 207 ALA A CA 1
ATOM 1630 C C . ALA A 1 207 ? 2.242 9.891 -0.666 1 82.75 207 ALA A C 1
ATOM 1632 O O . ALA A 1 207 ? 1.559 10.594 -1.419 1 82.75 207 ALA A O 1
ATOM 1633 N N . GLY A 1 208 ? 2.531 8.688 -0.907 1 80.19 208 GLY A N 1
ATOM 1634 C CA . GLY A 1 208 ? 2.426 8.164 -2.26 1 80.19 208 GLY A CA 1
ATOM 1635 C C . GLY A 1 208 ? 3.619 8.508 -3.129 1 80.19 208 GLY A C 1
ATOM 1636 O O . GLY A 1 208 ? 4.77 8.344 -2.709 1 80.19 208 GLY A O 1
ATOM 1637 N N . ASP A 1 209 ? 3.338 8.945 -4.355 1 83.06 209 ASP A N 1
ATOM 1638 C CA . ASP A 1 209 ? 4.426 9.289 -5.27 1 83.06 209 ASP A CA 1
ATOM 1639 C C . ASP A 1 209 ? 4.82 10.758 -5.121 1 83.06 209 ASP A C 1
ATOM 1641 O O . ASP A 1 209 ? 5.844 11.188 -5.656 1 83.06 209 ASP A O 1
ATOM 1645 N N . LEU A 1 210 ? 4.047 11.414 -4.316 1 87.62 210 LEU A N 1
ATOM 1646 C CA . LEU A 1 210 ? 4.316 12.828 -4.113 1 87.62 210 LEU A CA 1
ATOM 1647 C C . LEU A 1 210 ? 4.648 13.117 -2.654 1 87.62 210 LEU A C 1
ATOM 1649 O O . LEU A 1 210 ? 4.555 12.227 -1.805 1 87.62 210 LEU A O 1
ATOM 1653 N N . LEU A 1 211 ? 4.992 14.43 -2.391 1 89.44 211 LEU A N 1
ATOM 1654 C CA . LEU A 1 211 ? 5.496 14.773 -1.065 1 89.44 211 LEU A CA 1
ATOM 1655 C C . LEU A 1 211 ? 4.473 15.594 -0.287 1 89.44 211 LEU A C 1
ATOM 1657 O O . LEU A 1 211 ? 3.768 16.422 -0.864 1 89.44 211 LEU A O 1
ATOM 1661 N N . ASN A 1 212 ? 4.387 15.289 0.962 1 89.69 212 ASN A N 1
ATOM 1662 C CA . ASN A 1 212 ? 3.758 16.172 1.941 1 89.69 212 ASN A CA 1
ATOM 1663 C C . ASN A 1 212 ? 4.789 17.031 2.668 1 89.69 212 ASN A C 1
ATOM 1665 O O . ASN A 1 212 ? 5.789 16.516 3.166 1 89.69 212 ASN A O 1
ATOM 1669 N N . VAL A 1 213 ? 4.523 18.281 2.701 1 92.19 213 VAL A N 1
ATOM 1670 C CA . VAL A 1 213 ? 5.512 19.188 3.275 1 92.19 213 VAL A CA 1
ATOM 1671 C C . VAL A 1 213 ? 4.898 19.938 4.449 1 92.19 213 VAL A C 1
ATOM 1673 O O . VAL A 1 213 ? 3.805 20.5 4.328 1 92.19 213 VAL A O 1
ATOM 1676 N N . GLU A 1 214 ? 5.512 19.906 5.551 1 91 214 GLU A N 1
ATOM 1677 C CA . GLU A 1 214 ? 5.148 20.688 6.723 1 91 214 GLU A CA 1
ATOM 1678 C C . GLU A 1 214 ? 6.238 21.703 7.066 1 91 214 GLU A C 1
ATOM 1680 O O . GLU A 1 214 ? 7.395 21.328 7.27 1 91 214 GLU A O 1
ATOM 1685 N N . VAL A 1 215 ? 5.844 22.891 7.117 1 92.81 215 VAL A N 1
ATOM 1686 C CA . VAL A 1 215 ? 6.82 23.922 7.41 1 92.81 215 VAL A CA 1
ATOM 1687 C C . VAL A 1 215 ? 6.359 24.75 8.617 1 92.81 215 VAL A C 1
ATOM 1689 O O . VAL A 1 215 ? 5.195 25.156 8.688 1 92.81 215 VAL A O 1
ATOM 1692 N N . ASP A 1 216 ? 7.227 24.875 9.508 1 91.19 216 ASP A N 1
ATOM 1693 C CA . ASP A 1 216 ? 6.996 25.75 10.656 1 91.19 216 ASP A CA 1
ATOM 1694 C C . ASP A 1 216 ? 7.801 27.031 10.539 1 91.19 216 ASP A C 1
ATOM 1696 O O . ASP A 1 216 ? 9.031 27.016 10.57 1 91.19 216 ASP A O 1
ATOM 1700 N N . ILE A 1 217 ? 7.059 28.109 10.5 1 91.56 217 ILE A N 1
ATOM 1701 C CA . ILE A 1 217 ? 7.727 29.391 10.367 1 91.56 217 ILE A CA 1
ATOM 1702 C C . ILE A 1 217 ? 7.445 30.25 11.602 1 91.56 217 ILE A C 1
ATOM 1704 O O . ILE A 1 217 ? 6.414 30.094 12.25 1 91.56 217 ILE A O 1
ATOM 1708 N N . ILE A 1 218 ? 8.375 31.141 11.867 1 92 218 ILE A N 1
ATOM 1709 C CA . ILE A 1 218 ? 8.25 32.031 13 1 92 218 ILE A CA 1
ATOM 1710 C C . ILE A 1 218 ? 8 33.469 12.5 1 92 218 ILE A C 1
ATOM 1712 O O . ILE A 1 218 ? 8.742 33.969 11.648 1 92 218 ILE A O 1
ATOM 1716 N N . LEU A 1 219 ? 6.914 34 12.945 1 92.25 219 LEU A N 1
ATOM 1717 C CA . LEU A 1 219 ? 6.582 35.406 12.68 1 92.25 219 LEU A CA 1
ATOM 1718 C C . LEU A 1 219 ? 6.574 36.219 13.961 1 92.25 219 LEU A C 1
ATOM 1720 O O . LEU A 1 219 ? 6.684 35.656 15.055 1 92.25 219 LEU A O 1
ATOM 1724 N N . GLU A 1 220 ? 6.48 37.562 13.789 1 90.12 220 GLU A N 1
ATOM 1725 C CA . GLU A 1 220 ? 6.395 38.438 14.969 1 90.12 220 GLU A CA 1
ATOM 1726 C C . GLU A 1 220 ? 5.074 38.219 15.703 1 90.12 220 GLU A C 1
ATOM 1728 O O . GLU A 1 220 ? 4.008 38.219 15.086 1 90.12 220 GLU A O 1
ATOM 1733 N N . GLY A 1 221 ? 5.113 38.031 16.938 1 86.69 221 GLY A N 1
ATOM 1734 C CA . GLY A 1 221 ? 3.947 37.75 17.75 1 86.69 221 GLY A CA 1
ATOM 1735 C C . GLY A 1 221 ? 2.875 38.812 17.656 1 86.69 221 GLY A C 1
ATOM 1736 O O . GLY A 1 221 ? 1.688 38.531 17.844 1 86.69 221 GLY A O 1
ATOM 1737 N N . LYS A 1 222 ? 3.273 40.031 17.422 1 87.12 222 LYS A N 1
ATOM 1738 C CA . LYS A 1 222 ? 2.35 41.156 17.391 1 87.12 222 LYS A CA 1
ATOM 1739 C C . LYS A 1 222 ? 1.654 41.281 16.047 1 87.12 222 LYS A C 1
ATOM 1741 O O . LYS A 1 222 ? 0.717 42.062 15.891 1 87.12 222 LYS A O 1
ATOM 1746 N N . THR A 1 223 ? 2.035 40.375 15.172 1 88.19 223 THR A N 1
ATOM 1747 C CA . THR A 1 223 ? 1.42 40.438 13.852 1 88.19 223 THR A CA 1
ATOM 1748 C C . THR A 1 223 ? -0.053 40.031 13.93 1 88.19 223 THR A C 1
ATOM 1750 O O . THR A 1 223 ? -0.418 39.125 14.672 1 88.19 223 THR A O 1
ATOM 1753 N N . ARG A 1 224 ? -0.855 40.781 13.195 1 89 224 ARG A N 1
ATOM 1754 C CA . ARG A 1 224 ? -2.277 40.438 13.133 1 89 224 ARG A CA 1
ATOM 1755 C C . ARG A 1 224 ? -2.51 39.125 12.422 1 89 224 ARG A C 1
ATOM 1757 O O . ARG A 1 224 ? -1.769 38.781 11.5 1 89 224 ARG A O 1
ATOM 1764 N N . LEU A 1 225 ? -3.447 38.375 12.781 1 89.75 225 LEU A N 1
ATOM 1765 C CA . LEU A 1 225 ? -3.793 37.094 12.18 1 89.75 225 LEU A CA 1
ATOM 1766 C C . LEU A 1 225 ? -4.008 37.219 10.68 1 89.75 225 LEU A C 1
ATOM 1768 O O . LEU A 1 225 ? -3.605 36.344 9.906 1 89.75 225 LEU A O 1
ATOM 1772 N N . ARG A 1 226 ? -4.602 38.25 10.281 1 89 226 ARG A N 1
ATOM 1773 C CA . ARG A 1 226 ? -4.875 38.469 8.867 1 89 226 ARG A CA 1
ATOM 1774 C C . ARG A 1 226 ? -3.582 38.5 8.055 1 89 226 ARG A C 1
ATOM 1776 O O . ARG A 1 226 ? -3.467 37.812 7.039 1 89 226 ARG A O 1
ATOM 1783 N N . ASP A 1 227 ? -2.641 39.281 8.469 1 89.38 227 ASP A N 1
ATOM 1784 C CA . ASP A 1 227 ? -1.366 39.406 7.77 1 89.38 227 ASP A CA 1
ATOM 1785 C C . ASP A 1 227 ? -0.587 38.094 7.82 1 89.38 227 ASP A C 1
ATOM 1787 O O . ASP A 1 227 ? -0.018 37.656 6.816 1 89.38 227 ASP A O 1
ATOM 1791 N N . ALA A 1 228 ? -0.617 37.469 8.961 1 89.5 228 ALA A N 1
ATOM 1792 C CA . ALA A 1 228 ? 0.087 36.188 9.117 1 89.5 228 ALA A CA 1
ATOM 1793 C C . ALA A 1 228 ? -0.528 35.125 8.234 1 89.5 228 ALA A C 1
ATOM 1795 O O . ALA A 1 228 ? 0.191 34.344 7.59 1 89.5 228 ALA A O 1
ATOM 1796 N N . HIS A 1 229 ? -1.795 35.094 8.289 1 88.75 229 HIS A N 1
ATOM 1797 C CA . HIS A 1 229 ? -2.518 34.125 7.48 1 88.75 229 HIS A CA 1
ATOM 1798 C C . HIS A 1 229 ? -2.201 34.281 6 1 88.75 229 HIS A C 1
ATOM 1800 O O . HIS A 1 229 ? -1.981 33.312 5.285 1 88.75 229 HIS A O 1
ATOM 1806 N N . ASP A 1 230 ? -2.25 35.5 5.535 1 88.5 230 ASP A N 1
ATOM 1807 C CA . ASP A 1 230 ? -2.01 35.75 4.121 1 88.5 230 ASP A CA 1
ATOM 1808 C C . ASP A 1 230 ? -0.601 35.312 3.713 1 88.5 230 ASP A C 1
ATOM 1810 O O . ASP A 1 230 ? -0.401 34.781 2.627 1 88.5 230 ASP A O 1
ATOM 1814 N N . ILE A 1 231 ? 0.332 35.562 4.543 1 89.69 231 ILE A N 1
ATOM 1815 C CA . ILE A 1 231 ? 1.702 35.125 4.285 1 89.69 231 ILE A CA 1
ATOM 1816 C C . ILE A 1 231 ? 1.771 33.594 4.25 1 89.69 231 ILE A C 1
ATOM 1818 O O . ILE A 1 231 ? 2.348 33.031 3.326 1 89.69 231 ILE A O 1
ATOM 1822 N N . GLY A 1 232 ? 1.183 33 5.203 1 90.62 232 GLY A N 1
ATOM 1823 C CA . GLY A 1 232 ? 1.18 31.531 5.289 1 90.62 232 GLY A CA 1
ATOM 1824 C C . GLY A 1 232 ? 0.494 30.875 4.109 1 90.62 232 GLY A C 1
ATOM 1825 O O . GLY A 1 232 ? 0.992 29.875 3.57 1 90.62 232 GLY A O 1
ATOM 1826 N N . GLU A 1 233 ? -0.613 31.328 3.754 1 89.62 233 GLU A N 1
ATOM 1827 C CA . GLU A 1 233 ? -1.362 30.766 2.635 1 89.62 233 GLU A CA 1
ATOM 1828 C C . GLU A 1 233 ? -0.594 30.922 1.325 1 89.62 233 GLU A C 1
ATOM 1830 O O . GLU A 1 233 ? -0.58 30 0.498 1 89.62 233 GLU A O 1
ATOM 1835 N N . SER A 1 234 ? -0.043 32.125 1.125 1 91.62 234 SER A N 1
ATOM 1836 C CA . SER A 1 234 ? 0.75 32.344 -0.078 1 91.62 234 SER A CA 1
ATOM 1837 C C . SER A 1 234 ? 1.951 31.422 -0.138 1 91.62 234 SER A C 1
ATOM 1839 O O . SER A 1 234 ? 2.291 30.906 -1.205 1 91.62 234 SER A O 1
ATOM 1841 N N . LEU A 1 235 ? 2.545 31.25 0.996 1 92.88 235 LEU A N 1
ATOM 1842 C CA . LEU A 1 235 ? 3.664 30.312 1.066 1 92.88 235 LEU A CA 1
ATOM 1843 C C . LEU A 1 235 ? 3.205 28.891 0.763 1 92.88 235 LEU A C 1
ATOM 1845 O O . LEU A 1 235 ? 3.887 28.156 0.046 1 92.88 235 LEU A O 1
ATOM 1849 N N . GLN A 1 236 ? 2.131 28.5 1.336 1 92.62 236 GLN A N 1
ATOM 1850 C CA . GLN A 1 236 ? 1.56 27.188 1.095 1 92.62 236 GLN A CA 1
ATOM 1851 C C . GLN A 1 236 ? 1.318 26.953 -0.394 1 92.62 236 GLN A C 1
ATOM 1853 O O . GLN A 1 236 ? 1.657 25.891 -0.926 1 92.62 236 GLN A O 1
ATOM 1858 N N . TYR A 1 237 ? 0.778 27.891 -1.055 1 90.75 237 TYR A N 1
ATOM 1859 C CA . TYR A 1 237 ? 0.51 27.797 -2.484 1 90.75 237 TYR A CA 1
ATOM 1860 C C . TYR A 1 237 ? 1.808 27.688 -3.275 1 90.75 237 TYR A C 1
ATOM 1862 O O . TYR A 1 237 ? 1.888 26.922 -4.242 1 90.75 237 TYR A O 1
ATOM 1870 N N . MET A 1 238 ? 2.762 28.453 -2.908 1 92.44 238 MET A N 1
ATOM 1871 C CA . MET A 1 238 ? 4.055 28.406 -3.582 1 92.44 238 MET A CA 1
ATOM 1872 C C . MET A 1 238 ? 4.68 27.016 -3.475 1 92.44 238 MET A C 1
ATOM 1874 O O . MET A 1 238 ? 5.156 26.469 -4.469 1 92.44 238 MET A O 1
ATOM 1878 N N . ILE A 1 239 ? 4.617 26.422 -2.299 1 92.5 239 ILE A N 1
ATOM 1879 C CA . ILE A 1 239 ? 5.199 25.094 -2.078 1 92.5 239 ILE A CA 1
ATOM 1880 C C . ILE A 1 239 ? 4.418 24.047 -2.871 1 92.5 239 ILE A C 1
ATOM 1882 O O . ILE A 1 239 ? 5.008 23.141 -3.467 1 92.5 239 ILE A O 1
ATOM 1886 N N . GLU A 1 240 ? 3.135 24.172 -2.902 1 90.75 240 GLU A N 1
ATOM 1887 C CA . GLU A 1 240 ? 2.273 23.234 -3.6 1 90.75 240 GLU A CA 1
ATOM 1888 C C . GLU A 1 240 ? 2.41 23.359 -5.113 1 90.75 240 GLU A C 1
ATOM 1890 O O . GLU A 1 240 ? 1.983 22.484 -5.863 1 90.75 240 GLU A O 1
ATOM 1895 N N . SER A 1 241 ? 2.975 24.438 -5.562 1 89.12 241 SER A N 1
ATOM 1896 C CA . SER A 1 241 ? 3.18 24.625 -6.992 1 89.12 241 SER A CA 1
ATOM 1897 C C . SER A 1 241 ? 4.336 23.781 -7.508 1 89.12 241 SER A C 1
ATOM 1899 O O . SER A 1 241 ? 4.457 23.547 -8.711 1 89.12 241 SER A O 1
ATOM 1901 N N . VAL A 1 242 ? 5.137 23.328 -6.648 1 89.31 242 VAL A N 1
ATOM 1902 C CA . VAL A 1 242 ? 6.203 22.406 -7.027 1 89.31 242 VAL A CA 1
ATOM 1903 C C . VAL A 1 242 ? 5.602 21.062 -7.457 1 89.31 242 VAL A C 1
ATOM 1905 O O . VAL A 1 242 ? 4.805 20.469 -6.727 1 89.31 242 VAL A O 1
ATOM 1908 N N . PRO A 1 243 ? 5.93 20.562 -8.57 1 86.25 243 PRO A N 1
ATOM 1909 C CA . PRO A 1 243 ? 5.305 19.359 -9.125 1 86.25 243 PRO A CA 1
ATOM 1910 C C . PRO A 1 243 ? 5.508 18.125 -8.242 1 86.25 243 PRO A C 1
ATOM 1912 O O . PRO A 1 243 ? 4.719 17.188 -8.297 1 86.25 243 PRO A O 1
ATOM 1915 N N . THR A 1 244 ? 6.453 18.094 -7.375 1 87.56 244 THR A N 1
ATOM 1916 C CA . THR A 1 244 ? 6.746 16.938 -6.547 1 87.56 244 THR A CA 1
ATOM 1917 C C . THR A 1 244 ? 5.945 16.969 -5.25 1 87.56 244 THR A C 1
ATOM 1919 O O . THR A 1 244 ? 5.969 16.031 -4.469 1 87.56 244 THR A O 1
ATOM 1922 N N . VAL A 1 245 ? 5.223 18.094 -5.047 1 89.88 245 VAL A N 1
ATOM 1923 C CA . VAL A 1 245 ? 4.523 18.25 -3.775 1 89.88 245 VAL A CA 1
ATOM 1924 C C . VAL A 1 245 ? 3.025 18.047 -3.98 1 89.88 245 VAL A C 1
ATOM 1926 O O . VAL A 1 245 ? 2.443 18.562 -4.934 1 89.88 245 VAL A O 1
ATOM 1929 N N . ASP A 1 246 ? 2.486 17.25 -3.111 1 86.25 246 ASP A N 1
ATOM 1930 C CA . ASP A 1 246 ? 1.044 17.031 -3.141 1 86.25 246 ASP A CA 1
ATOM 1931 C C . ASP A 1 246 ? 0.318 18.031 -2.244 1 86.25 246 ASP A C 1
ATOM 1933 O O . ASP A 1 246 ? -0.539 18.781 -2.711 1 86.25 246 ASP A O 1
ATOM 1937 N N . ARG A 1 247 ? 0.698 18.062 -1.023 1 88.38 247 ARG A N 1
ATOM 1938 C CA . ARG A 1 247 ? 0.088 18.953 -0.036 1 88.38 247 ARG A CA 1
ATOM 1939 C C . ARG A 1 247 ? 1.15 19.609 0.837 1 88.38 247 ARG A C 1
ATOM 1941 O O . ARG A 1 247 ? 2.191 19.016 1.118 1 88.38 247 ARG A O 1
ATOM 1948 N N . ALA A 1 248 ? 0.826 20.828 1.221 1 91.5 248 ALA A N 1
ATOM 1949 C CA . ALA A 1 248 ? 1.722 21.562 2.1 1 91.5 248 ALA A CA 1
ATOM 1950 C C . ALA A 1 248 ? 0.963 22.141 3.291 1 91.5 248 ALA A C 1
ATOM 1952 O O . ALA A 1 248 ? -0.19 22.562 3.158 1 91.5 248 ALA A O 1
ATOM 1953 N N . PHE A 1 249 ? 1.553 22.094 4.43 1 90.38 249 PHE A N 1
ATOM 1954 C CA . PHE A 1 249 ? 1.005 22.672 5.652 1 90.38 249 PHE A CA 1
ATOM 1955 C C . PHE A 1 249 ? 1.981 23.672 6.27 1 90.38 249 PHE A C 1
ATOM 1957 O O . PHE A 1 249 ? 3.117 23.312 6.59 1 90.38 249 PHE A O 1
ATOM 1964 N N . VAL A 1 250 ? 1.506 24.828 6.414 1 92.19 250 VAL A N 1
ATOM 1965 C CA . VAL A 1 250 ? 2.352 25.859 6.996 1 92.19 250 VAL A CA 1
ATOM 1966 C C . VAL A 1 250 ? 1.839 26.234 8.383 1 92.19 250 VAL A C 1
ATOM 1968 O O . VAL A 1 250 ? 0.688 26.641 8.539 1 92.19 250 VAL A O 1
ATOM 1971 N N . HIS A 1 251 ? 2.602 25.953 9.289 1 89.94 251 HIS A N 1
ATOM 1972 C CA . HIS A 1 251 ? 2.301 26.328 10.664 1 89.94 251 HIS A CA 1
ATOM 1973 C C . HIS A 1 251 ? 2.996 27.625 11.055 1 89.94 251 HIS A C 1
ATOM 1975 O O . HIS A 1 251 ? 4.211 27.766 10.891 1 89.94 251 HIS A O 1
ATOM 1981 N N . MET A 1 252 ? 2.258 28.547 11.555 1 89.62 252 MET A N 1
ATOM 1982 C CA . MET A 1 252 ? 2.785 29.844 11.953 1 89.62 252 MET A CA 1
ATOM 1983 C C . MET A 1 252 ? 2.961 29.922 13.461 1 89.62 252 MET A C 1
ATOM 1985 O O . MET A 1 252 ? 1.994 29.781 14.211 1 89.62 252 MET A O 1
ATOM 1989 N N . ASP A 1 253 ? 4.207 30.156 13.836 1 87.88 253 ASP A N 1
ATOM 1990 C CA . ASP A 1 253 ? 4.547 30.281 15.25 1 87.88 253 ASP A CA 1
ATOM 1991 C C . ASP A 1 253 ? 5.207 31.625 15.555 1 87.88 253 ASP A C 1
ATOM 1993 O O . ASP A 1 253 ? 5.582 32.344 14.633 1 87.88 253 ASP A O 1
ATOM 1997 N N . TYR A 1 254 ? 5.137 31.984 16.859 1 86.69 254 TYR A N 1
ATOM 1998 C CA . TYR A 1 254 ? 5.766 33.25 17.266 1 86.69 254 TYR A CA 1
ATOM 1999 C C . TYR A 1 254 ? 6.945 33 18.188 1 86.69 254 TYR A C 1
ATOM 2001 O O . TYR A 1 254 ? 7.773 33.875 18.406 1 86.69 254 TYR A O 1
ATOM 2009 N N . ASP A 1 255 ? 6.926 31.766 18.781 1 79 255 ASP A N 1
ATOM 2010 C CA . ASP A 1 255 ? 7.996 31.422 19.719 1 79 255 ASP A CA 1
ATOM 2011 C C . ASP A 1 255 ? 8.969 30.422 19.109 1 79 255 ASP A C 1
ATOM 2013 O O . ASP A 1 255 ? 8.586 29.297 18.781 1 79 255 ASP A O 1
ATOM 2017 N N . PRO A 1 256 ? 10.164 30.812 19 1 70.94 256 PRO A N 1
ATOM 2018 C CA . PRO A 1 256 ? 11.141 29.906 18.391 1 70.94 256 PRO A CA 1
ATOM 2019 C C . PRO A 1 256 ? 11.43 28.688 19.25 1 70.94 256 PRO A C 1
ATOM 2021 O O . PRO A 1 256 ? 11.93 27.672 18.75 1 70.94 256 PRO A O 1
ATOM 2024 N N . TRP A 1 257 ? 11.188 28.75 20.578 1 65.25 257 TRP A N 1
ATOM 2025 C CA . TRP A 1 257 ? 11.547 27.656 21.484 1 65.25 257 TRP A CA 1
ATOM 2026 C C . TRP A 1 257 ? 10.375 26.703 21.672 1 65.25 257 TRP A C 1
ATOM 2028 O O . TRP A 1 257 ? 10.453 25.766 22.469 1 65.25 257 TRP A O 1
ATOM 2038 N N . ASN A 1 258 ? 9.484 26.875 20.922 1 58.78 258 ASN A N 1
ATOM 2039 C CA . ASN A 1 258 ? 8.242 26.172 21.203 1 58.78 258 ASN A CA 1
ATOM 2040 C C . ASN A 1 258 ? 8.359 24.672 20.922 1 58.78 258 ASN A C 1
ATOM 2042 O O . ASN A 1 258 ? 9.188 24.25 20.125 1 58.78 258 ASN A O 1
ATOM 2046 N N . ILE A 1 259 ? 7.551 23.812 21.75 1 57.91 259 ILE A N 1
ATOM 2047 C CA . ILE A 1 259 ? 7.316 22.375 21.891 1 57.91 259 ILE A CA 1
ATOM 2048 C C . ILE A 1 259 ? 6.941 21.781 20.531 1 57.91 259 ILE A C 1
ATOM 2050 O O . ILE A 1 259 ? 6.41 22.484 19.672 1 57.91 259 ILE A O 1
ATOM 2054 N N . PRO A 1 260 ? 7.27 20.641 20.391 1 61.22 260 PRO A N 1
ATOM 2055 C CA . PRO A 1 260 ? 6.887 19.953 19.172 1 61.22 260 PRO A CA 1
ATOM 2056 C C . PRO A 1 260 ? 5.418 20.156 18.812 1 61.22 260 PRO A C 1
ATOM 2058 O O . PRO A 1 260 ? 4.559 20.172 19.688 1 61.22 260 PRO A O 1
ATOM 2061 N N . THR A 1 261 ? 5.172 20.578 17.594 1 61.81 261 THR A N 1
ATOM 2062 C CA . THR A 1 261 ? 3.859 20.938 17.062 1 61.81 261 THR A CA 1
ATOM 2063 C C . THR A 1 261 ? 2.879 19.781 17.219 1 61.81 261 THR A C 1
ATOM 2065 O O . THR A 1 261 ? 1.684 20 17.422 1 61.81 261 THR A O 1
ATOM 2068 N N . HIS A 1 262 ? 3.4 18.547 17.203 1 69 262 HIS A N 1
ATOM 2069 C CA . HIS A 1 262 ? 2.504 17.406 17.328 1 69 262 HIS A CA 1
ATOM 2070 C C . HIS A 1 262 ? 2.795 16.609 18.594 1 69 262 HIS A C 1
ATOM 2072 O O . HIS A 1 262 ? 3.941 16.547 19.047 1 69 262 HIS A O 1
ATOM 2078 N N . LEU A 1 263 ? 1.719 16.125 19.219 1 53.22 263 LEU A N 1
ATOM 2079 C CA . LEU A 1 263 ? 1.826 15.375 20.453 1 53.22 263 LEU A CA 1
ATOM 2080 C C . LEU A 1 263 ? 2.76 14.18 20.297 1 53.22 263 LEU A C 1
ATOM 2082 O O . LEU A 1 263 ? 3.578 13.898 21.172 1 53.22 263 LEU A O 1
ATOM 2086 N N . ASN A 1 264 ? 2.455 13.328 19.344 1 53.47 264 ASN A N 1
ATOM 2087 C CA . ASN A 1 264 ? 3.197 12.086 19.172 1 53.47 264 ASN A CA 1
ATOM 2088 C C . ASN A 1 264 ? 4.66 12.352 18.828 1 53.47 264 ASN A C 1
ATOM 2090 O O . ASN A 1 264 ? 5.457 11.414 18.719 1 53.47 264 ASN A O 1
ATOM 2094 N N . GLN A 1 265 ? 4.957 13.547 18.469 1 52.38 265 GLN A N 1
ATOM 2095 C CA . GLN A 1 265 ? 6.375 13.875 18.328 1 52.38 265 GLN A CA 1
ATOM 2096 C C . GLN A 1 265 ? 7.055 13.969 19.688 1 52.38 265 GLN A C 1
ATOM 2098 O O . GLN A 1 265 ? 8.281 14.039 19.766 1 52.38 265 GLN A O 1
ATOM 2103 N N . GLN A 1 266 ? 6.223 14.188 20.672 1 41.47 266 GLN A N 1
ATOM 2104 C CA . GLN A 1 266 ? 6.836 14.312 21.984 1 41.47 266 GLN A CA 1
ATOM 2105 C C . GLN A 1 266 ? 7.332 12.961 22.484 1 41.47 266 GLN A C 1
ATOM 2107 O O . GLN A 1 266 ? 7.852 12.859 23.609 1 41.47 266 GLN A O 1
ATOM 2112 N N . ALA A 1 267 ? 6.977 11.898 22.016 1 35.31 267 ALA A N 1
ATOM 2113 C CA . ALA A 1 267 ? 7.441 10.836 22.906 1 35.31 267 ALA A CA 1
ATOM 2114 C C . ALA A 1 267 ? 8.883 11.07 23.328 1 35.31 267 ALA A C 1
ATOM 2116 O O . ALA A 1 267 ? 9.633 11.773 22.656 1 35.31 267 ALA A O 1
ATOM 2117 N N . HIS A 1 268 ? 9.789 10.023 24.016 1 29.59 268 HIS A N 1
ATOM 2118 C CA . HIS A 1 268 ? 10.891 10.258 24.938 1 29.59 268 HIS A CA 1
ATOM 2119 C C . HIS A 1 268 ? 12 11.062 24.281 1 29.59 268 HIS A C 1
ATOM 2121 O O . HIS A 1 268 ? 12.305 10.867 23.094 1 29.59 268 HIS A O 1
ATOM 2127 N N . MET B 1 1 ? 3.387 -40.438 -8.406 1 34.38 1 MET B N 1
ATOM 2128 C CA . MET B 1 1 ? 3.232 -39.062 -8.883 1 34.38 1 MET B CA 1
ATOM 2129 C C . MET B 1 1 ? 2.385 -38.25 -7.914 1 34.38 1 MET B C 1
ATOM 2131 O O . MET B 1 1 ? 2.568 -37.031 -7.793 1 34.38 1 MET B O 1
ATOM 2135 N N . THR B 1 2 ? 1.323 -38.938 -7.316 1 40.53 2 THR B N 1
ATOM 2136 C CA . THR B 1 2 ? 0.29 -38.375 -6.457 1 40.53 2 THR B CA 1
ATOM 2137 C C . THR B 1 2 ? 0.885 -37.906 -5.133 1 40.53 2 THR B C 1
ATOM 2139 O O . THR B 1 2 ? 0.505 -36.844 -4.613 1 40.53 2 THR B O 1
ATOM 2142 N N . ASN B 1 3 ? 1.784 -38.875 -4.672 1 42.72 3 ASN B N 1
ATOM 2143 C CA . ASN B 1 3 ? 2.42 -38.594 -3.387 1 42.72 3 ASN B CA 1
ATOM 2144 C C . ASN B 1 3 ? 3.207 -37.281 -3.414 1 42.72 3 ASN B C 1
ATOM 2146 O O . ASN B 1 3 ? 3.273 -36.562 -2.41 1 42.72 3 ASN B O 1
ATOM 2150 N N . SER B 1 4 ? 3.561 -36.969 -4.656 1 48.44 4 SER B N 1
ATOM 2151 C CA . SER B 1 4 ? 4.512 -35.875 -4.875 1 48.44 4 SER B CA 1
ATOM 2152 C C . SER B 1 4 ? 3.812 -34.531 -4.91 1 48.44 4 SER B C 1
ATOM 2154 O O . SER B 1 4 ? 4.332 -33.531 -4.387 1 48.44 4 SER B O 1
ATOM 2156 N N . LEU B 1 5 ? 2.557 -34.688 -5.258 1 48.66 5 LEU B N 1
ATOM 2157 C CA . LEU B 1 5 ? 1.856 -33.406 -5.402 1 48.66 5 LEU B CA 1
ATOM 2158 C C . LEU B 1 5 ? 1.385 -32.875 -4.047 1 48.66 5 LEU B C 1
ATOM 2160 O O . LEU B 1 5 ? 1.42 -31.688 -3.795 1 48.66 5 LEU B O 1
ATOM 2164 N N . SER B 1 6 ? 0.983 -33.906 -3.236 1 51.44 6 SER B N 1
ATOM 2165 C CA . SER B 1 6 ? 0.52 -33.5 -1.914 1 51.44 6 SER B CA 1
ATOM 2166 C C . SER B 1 6 ? 1.662 -32.938 -1.078 1 51.44 6 SER B C 1
ATOM 2168 O O . SER B 1 6 ? 1.484 -31.938 -0.366 1 51.44 6 SER B O 1
ATOM 2170 N N . VAL B 1 7 ? 2.791 -33.594 -1.297 1 53.59 7 VAL B N 1
ATOM 2171 C CA . VAL B 1 7 ? 3.967 -33.125 -0.573 1 53.59 7 VAL B CA 1
ATOM 2172 C C . VAL B 1 7 ? 4.375 -31.75 -1.087 1 53.59 7 VAL B C 1
ATOM 2174 O O . VAL B 1 7 ? 4.73 -30.859 -0.302 1 53.59 7 VAL B O 1
ATOM 2177 N N . LEU B 1 8 ? 4.199 -31.594 -2.289 1 55.09 8 LEU B N 1
ATOM 2178 C CA . LEU B 1 8 ? 4.535 -30.312 -2.893 1 55.09 8 LEU B CA 1
ATOM 2179 C C . LEU B 1 8 ? 3.582 -29.219 -2.42 1 55.09 8 LEU B C 1
ATOM 2181 O O . LEU B 1 8 ? 4.008 -28.109 -2.115 1 55.09 8 LEU B O 1
ATOM 2185 N N . ALA B 1 9 ? 2.33 -29.609 -2.342 1 57.28 9 ALA B N 1
ATOM 2186 C CA . ALA B 1 9 ? 1.334 -28.641 -1.879 1 57.28 9 ALA B CA 1
ATOM 2187 C C . ALA B 1 9 ? 1.603 -28.234 -0.436 1 57.28 9 ALA B C 1
ATOM 2189 O O . ALA B 1 9 ? 1.47 -27.047 -0.088 1 57.28 9 ALA B O 1
ATOM 2190 N N . SER B 1 10 ? 2.045 -29.234 0.281 1 58.56 10 SER B N 1
ATOM 2191 C CA . SER B 1 10 ? 2.346 -28.953 1.683 1 58.56 10 SER B CA 1
ATOM 2192 C C . SER B 1 10 ? 3.588 -28.078 1.82 1 58.56 10 SER B C 1
ATOM 2194 O O . SER B 1 10 ? 3.658 -27.234 2.707 1 58.56 10 SER B O 1
ATOM 2196 N N . LEU B 1 11 ? 4.512 -28.328 0.966 1 58.91 11 LEU B N 1
ATOM 2197 C CA . LEU B 1 11 ? 5.738 -27.531 0.988 1 58.91 11 LEU B CA 1
ATOM 2198 C C . LEU B 1 11 ? 5.453 -26.094 0.601 1 58.91 11 LEU B C 1
ATOM 2200 O O . LEU B 1 11 ? 5.977 -25.156 1.223 1 58.91 11 LEU B O 1
ATOM 2204 N N . VAL B 1 12 ? 4.656 -25.984 -0.387 1 62.06 12 VAL B N 1
ATOM 2205 C CA . VAL B 1 12 ? 4.297 -24.641 -0.836 1 62.06 12 VAL B CA 1
ATOM 2206 C C . VAL B 1 12 ? 3.543 -23.906 0.271 1 62.06 12 VAL B C 1
ATOM 2208 O O . VAL B 1 12 ? 3.82 -22.734 0.555 1 62.06 12 VAL B O 1
ATOM 2211 N N . ASP B 1 13 ? 2.686 -24.656 0.879 1 64.81 13 ASP B N 1
ATOM 2212 C CA . ASP B 1 13 ? 1.915 -24.078 1.975 1 64.81 13 ASP B CA 1
ATOM 2213 C C . ASP B 1 13 ? 2.826 -23.641 3.121 1 64.81 13 ASP B C 1
ATOM 2215 O O . ASP B 1 13 ? 2.67 -22.547 3.67 1 64.81 13 ASP B O 1
ATOM 2219 N N . GLY B 1 14 ? 3.75 -24.609 3.406 1 69 14 GLY B N 1
ATOM 2220 C CA . GLY B 1 14 ? 4.703 -24.281 4.457 1 69 14 GLY B CA 1
ATOM 2221 C C . GLY B 1 14 ? 5.57 -23.094 4.133 1 69 14 GLY B C 1
ATOM 2222 O O . GLY B 1 14 ? 5.82 -22.25 5 1 69 14 GLY B O 1
ATOM 2223 N N . ALA B 1 15 ? 5.957 -23.016 2.93 1 69 15 ALA B N 1
ATOM 2224 C CA . ALA B 1 15 ? 6.793 -21.891 2.502 1 69 15 ALA B CA 1
ATOM 2225 C C . ALA B 1 15 ? 6.02 -20.578 2.566 1 69 15 ALA B C 1
ATOM 2227 O O . ALA B 1 15 ? 6.559 -19.547 2.994 1 69 15 ALA B O 1
ATOM 2228 N N . LEU B 1 16 ? 4.801 -20.672 2.201 1 70.25 16 LEU B N 1
ATOM 2229 C CA . LEU B 1 16 ? 3.982 -19.469 2.219 1 70.25 16 LEU B CA 1
ATOM 2230 C C . LEU B 1 16 ? 3.699 -19.031 3.65 1 70.25 16 LEU B C 1
ATOM 2232 O O . LEU B 1 16 ? 3.648 -17.828 3.934 1 70.25 16 LEU B O 1
ATOM 2236 N N . ASP B 1 17 ? 3.619 -20.078 4.453 1 74.12 17 ASP B N 1
ATOM 2237 C CA . ASP B 1 17 ? 3.43 -19.766 5.867 1 74.12 17 ASP B CA 1
ATOM 2238 C C . ASP B 1 17 ? 4.66 -19.078 6.445 1 74.12 17 ASP B C 1
ATOM 2240 O O . ASP B 1 17 ? 4.531 -18.125 7.215 1 74.12 17 ASP B O 1
ATOM 2244 N N . PHE B 1 18 ? 5.684 -19.609 6.055 1 75.75 18 PHE B N 1
ATOM 2245 C CA . PHE B 1 18 ? 6.934 -19.016 6.516 1 75.75 18 PHE B CA 1
ATOM 2246 C C . PHE B 1 18 ? 7.078 -17.594 5.992 1 75.75 18 PHE B C 1
ATOM 2248 O O . PHE B 1 18 ? 7.492 -16.703 6.727 1 75.75 18 PHE B O 1
ATOM 2255 N N . LEU B 1 19 ? 6.734 -17.422 4.836 1 74.94 19 LEU B N 1
ATOM 2256 C CA . LEU B 1 19 ? 6.824 -16.109 4.227 1 74.94 19 LEU B CA 1
ATOM 2257 C C . LEU B 1 19 ? 5.902 -15.117 4.934 1 74.94 19 LEU B C 1
ATOM 2259 O O . LEU B 1 19 ? 6.305 -13.984 5.23 1 74.94 19 LEU B O 1
ATOM 2263 N N . SER B 1 20 ? 4.746 -15.586 5.215 1 76.38 20 SER B N 1
ATOM 2264 C CA . SER B 1 20 ? 3.785 -14.719 5.887 1 76.38 20 SER B CA 1
ATOM 2265 C C . SER B 1 20 ? 4.27 -14.328 7.277 1 76.38 20 SER B C 1
ATOM 2267 O O . SER B 1 20 ? 4.133 -13.172 7.684 1 76.38 20 SER B O 1
ATOM 2269 N N . THR B 1 21 ? 4.859 -15.281 7.918 1 76.25 21 THR B N 1
ATOM 2270 C CA . THR B 1 21 ? 5.395 -15.008 9.25 1 76.25 21 THR B CA 1
ATOM 2271 C C . THR B 1 21 ? 6.57 -14.039 9.164 1 76.25 21 THR B C 1
ATOM 2273 O O . THR B 1 21 ? 6.695 -13.133 9.992 1 76.25 21 THR B O 1
ATOM 2276 N N . ALA B 1 22 ? 7.297 -14.25 8.188 1 81.06 22 ALA B N 1
ATOM 2277 C CA . ALA B 1 22 ? 8.453 -13.375 7.992 1 81.06 22 ALA B CA 1
ATOM 2278 C C . ALA B 1 22 ? 8.016 -11.938 7.707 1 81.06 22 ALA B C 1
ATOM 2280 O O . ALA B 1 22 ? 8.586 -10.992 8.242 1 81.06 22 ALA B O 1
ATOM 2281 N N . ILE B 1 23 ? 6.984 -11.781 6.961 1 80.06 23 ILE B N 1
ATOM 2282 C CA . ILE B 1 23 ? 6.48 -10.461 6.602 1 80.06 23 ILE B CA 1
ATOM 2283 C C . ILE B 1 23 ? 5.996 -9.734 7.855 1 80.06 23 ILE B C 1
ATOM 2285 O O . ILE B 1 23 ? 6.352 -8.578 8.086 1 80.06 23 ILE B O 1
ATOM 2289 N N . VAL B 1 24 ? 5.293 -10.453 8.688 1 77.56 24 VAL B N 1
ATOM 2290 C CA . VAL B 1 24 ? 4.738 -9.844 9.898 1 77.56 24 VAL B CA 1
ATOM 2291 C C . VAL B 1 24 ? 5.863 -9.523 10.883 1 77.56 24 VAL B C 1
ATOM 2293 O O . VAL B 1 24 ? 5.871 -8.461 11.5 1 77.56 24 VAL B O 1
ATOM 2296 N N . TRP B 1 25 ? 6.828 -10.445 10.914 1 81.38 25 TRP B N 1
ATOM 2297 C CA . TRP B 1 25 ? 7.949 -10.234 11.828 1 81.38 25 TRP B CA 1
ATOM 2298 C C . TRP B 1 25 ? 8.781 -9.031 11.406 1 81.38 25 TRP B C 1
ATOM 2300 O O . TRP B 1 25 ? 9.125 -8.188 12.242 1 81.38 25 TRP B O 1
ATOM 2310 N N . VAL B 1 26 ? 9.07 -8.922 10.219 1 79.69 26 VAL B N 1
ATOM 2311 C CA . VAL B 1 26 ? 9.859 -7.805 9.711 1 79.69 26 VAL B CA 1
ATOM 2312 C C . VAL B 1 26 ? 9.102 -6.496 9.922 1 79.69 26 VAL B C 1
ATOM 2314 O O . VAL B 1 26 ? 9.68 -5.496 10.352 1 79.69 26 VAL B O 1
ATOM 2317 N N . THR B 1 27 ? 7.859 -6.535 9.695 1 79.12 27 THR B N 1
ATOM 2318 C CA . THR B 1 27 ? 7.039 -5.34 9.844 1 79.12 27 THR B CA 1
ATOM 2319 C C . THR B 1 27 ? 6.984 -4.891 11.305 1 79.12 27 THR B C 1
ATOM 2321 O O . THR B 1 27 ? 7.191 -3.715 11.602 1 79.12 27 THR B O 1
ATOM 2324 N N . THR B 1 28 ? 6.77 -5.805 12.164 1 75.5 28 THR B N 1
ATOM 2325 C CA . THR B 1 28 ? 6.668 -5.469 13.578 1 75.5 28 THR B CA 1
ATOM 2326 C C . THR B 1 28 ? 8 -4.949 14.109 1 75.5 28 THR B C 1
ATOM 2328 O O . THR B 1 28 ? 8.039 -4.016 14.914 1 75.5 28 THR B O 1
ATOM 2331 N N . THR B 1 29 ? 9.07 -5.496 13.586 1 79.56 29 THR B N 1
ATOM 2332 C CA . THR B 1 29 ? 10.398 -5.059 14.023 1 79.56 29 THR B CA 1
ATOM 2333 C C . THR B 1 29 ? 10.711 -3.664 13.492 1 79.56 29 THR B C 1
ATOM 2335 O O . THR B 1 29 ? 11.312 -2.848 14.195 1 79.56 29 THR B O 1
ATOM 2338 N N . LEU B 1 30 ? 10.273 -3.396 12.383 1 76.25 30 LEU B N 1
ATOM 2339 C CA . LEU B 1 30 ? 10.531 -2.094 11.773 1 76.25 30 LEU B CA 1
ATOM 2340 C C . LEU B 1 30 ? 9.695 -1.009 12.453 1 76.25 30 LEU B C 1
ATOM 2342 O O . LEU B 1 30 ? 10.148 0.126 12.602 1 76.25 30 LEU B O 1
ATOM 2346 N N . ILE B 1 31 ? 8.531 -1.354 12.836 1 74.56 31 ILE B N 1
ATOM 2347 C CA . ILE B 1 31 ? 7.652 -0.4 13.5 1 74.56 31 ILE B CA 1
ATOM 2348 C C . ILE B 1 31 ? 8.227 -0.04 14.867 1 74.56 31 ILE B C 1
ATOM 2350 O O . ILE B 1 31 ? 8.141 1.113 15.297 1 74.56 31 ILE B O 1
ATOM 2354 N N . GLN B 1 32 ? 8.844 -0.971 15.398 1 74.19 32 GLN B N 1
ATOM 2355 C CA . GLN B 1 32 ? 9.391 -0.748 16.734 1 74.19 32 GLN B CA 1
ATOM 2356 C C . GLN B 1 32 ? 10.672 0.068 16.672 1 74.19 32 GLN B C 1
ATOM 2358 O O . GLN B 1 32 ? 11.008 0.785 17.609 1 74.19 32 GLN B O 1
ATOM 2363 N N . LYS B 1 33 ? 11.305 -0.052 15.469 1 70.88 33 LYS B N 1
ATOM 2364 C CA . LYS B 1 33 ? 12.539 0.711 15.305 1 70.88 33 LYS B CA 1
ATOM 2365 C C . LYS B 1 33 ? 12.242 2.148 14.891 1 70.88 33 LYS B C 1
ATOM 2367 O O . LYS B 1 33 ? 11.555 2.381 13.898 1 70.88 33 LYS B O 1
ATOM 2372 N N . ASP B 1 34 ? 11.781 2.926 15.727 1 61.12 34 ASP B N 1
ATOM 2373 C CA . ASP B 1 34 ? 11.352 4.301 15.5 1 61.12 34 ASP B CA 1
ATOM 2374 C C . ASP B 1 34 ? 12.5 5.141 14.93 1 61.12 34 ASP B C 1
ATOM 2376 O O . ASP B 1 34 ? 13.266 5.738 15.688 1 61.12 34 ASP B O 1
ATOM 2380 N N . ASP B 1 35 ? 12.883 4.934 13.688 1 63.38 35 ASP B N 1
ATOM 2381 C CA . ASP B 1 35 ? 13.883 5.816 13.094 1 63.38 35 ASP B CA 1
ATOM 2382 C C . ASP B 1 35 ? 13.242 7.109 12.586 1 63.38 35 ASP B C 1
ATOM 2384 O O . ASP B 1 35 ? 12.727 7.16 11.469 1 63.38 35 ASP B O 1
ATOM 2388 N N . ARG B 1 36 ? 13.297 8.078 13.312 1 62.75 36 ARG B N 1
ATOM 2389 C CA . ARG B 1 36 ? 12.633 9.352 13.062 1 62.75 36 ARG B CA 1
ATOM 2390 C C . ARG B 1 36 ? 13.328 10.125 11.945 1 62.75 36 ARG B C 1
ATOM 2392 O O . ARG B 1 36 ? 12.727 11 11.32 1 62.75 36 ARG B O 1
ATOM 2399 N N . TYR B 1 37 ? 14.5 9.766 11.766 1 62.75 37 TYR B N 1
ATOM 2400 C CA . TYR B 1 37 ? 15.203 10.508 10.727 1 62.75 37 TYR B CA 1
ATOM 2401 C C . TYR B 1 37 ? 14.758 10.07 9.336 1 62.75 37 TYR B C 1
ATOM 2403 O O . TYR B 1 37 ? 14.477 10.906 8.477 1 62.75 37 TYR B O 1
ATOM 2411 N N . GLN B 1 38 ? 14.57 8.797 9.273 1 69.19 38 GLN B N 1
ATOM 2412 C CA . GLN B 1 38 ? 14.203 8.289 7.957 1 69.19 38 GLN B CA 1
ATOM 2413 C C . GLN B 1 38 ? 12.688 8.336 7.75 1 69.19 38 GLN B C 1
ATOM 2415 O O . GLN B 1 38 ? 12.219 8.484 6.625 1 69.19 38 GLN B O 1
ATOM 2420 N N . TYR B 1 39 ? 12.062 8.328 8.898 1 69.56 39 TYR B N 1
ATOM 2421 C CA . TYR B 1 39 ? 10.602 8.367 8.82 1 69.56 39 TYR B CA 1
ATOM 2422 C C . TYR B 1 39 ? 10.031 9.414 9.773 1 69.56 39 TYR B C 1
ATOM 2424 O O . TYR B 1 39 ? 9.727 9.102 10.93 1 69.56 39 TYR B O 1
ATOM 2432 N N . PRO B 1 40 ? 10 10.508 9.188 1 60.31 40 PRO B N 1
ATOM 2433 C CA . PRO B 1 40 ? 9.617 11.633 10.039 1 60.31 40 PRO B CA 1
ATOM 2434 C C . PRO B 1 40 ? 8.234 11.461 10.664 1 60.31 40 PRO B C 1
ATOM 2436 O O . PRO B 1 40 ? 7.934 12.078 11.688 1 60.31 40 PRO B O 1
ATOM 2439 N N . ILE B 1 41 ? 7.535 10.656 9.906 1 62.41 41 ILE B N 1
ATOM 2440 C CA . ILE B 1 41 ? 6.219 10.375 10.461 1 62.41 41 ILE B CA 1
ATOM 2441 C C . ILE B 1 41 ? 6.172 8.945 10.984 1 62.41 41 ILE B C 1
ATOM 2443 O O . ILE B 1 41 ? 7.062 8.141 10.688 1 62.41 41 ILE B O 1
ATOM 2447 N N . SER B 1 42 ? 5.387 8.625 12.016 1 61.91 42 SER B N 1
ATOM 2448 C CA . SER B 1 42 ? 5.266 7.312 12.656 1 61.91 42 SER B CA 1
ATOM 2449 C C . SER B 1 42 ? 5.152 6.203 11.617 1 61.91 42 SER B C 1
ATOM 2451 O O . SER B 1 42 ? 4.605 6.41 10.531 1 61.91 42 SER B O 1
ATOM 2453 N N . ARG B 1 43 ? 5.988 5.117 11.742 1 66.5 43 ARG B N 1
ATOM 2454 C CA . ARG B 1 43 ? 5.969 3.924 10.898 1 66.5 43 ARG B CA 1
ATOM 2455 C C . ARG B 1 43 ? 4.672 3.141 11.094 1 66.5 43 ARG B C 1
ATOM 2457 O O . ARG B 1 43 ? 4.637 1.927 10.883 1 66.5 43 ARG B O 1
ATOM 2464 N N . ARG B 1 44 ? 3.678 3.811 11.422 1 72.75 44 ARG B N 1
ATOM 2465 C CA . ARG B 1 44 ? 2.438 3.092 11.703 1 72.75 44 ARG B CA 1
ATOM 2466 C C . ARG B 1 44 ? 1.741 2.678 10.414 1 72.75 44 ARG B C 1
ATOM 2468 O O . ARG B 1 44 ? 0.93 1.75 10.414 1 72.75 44 ARG B O 1
ATOM 2475 N N . ARG B 1 45 ? 2.234 3.277 9.398 1 80.81 45 ARG B N 1
ATOM 2476 C CA . ARG B 1 45 ? 1.63 2.949 8.109 1 80.81 45 ARG B CA 1
ATOM 2477 C C . ARG B 1 45 ? 2.127 1.603 7.598 1 80.81 45 ARG B C 1
ATOM 2479 O O . ARG B 1 45 ? 1.536 1.022 6.684 1 80.81 45 ARG B O 1
ATOM 2486 N N . LEU B 1 46 ? 3.117 1.159 8.289 1 82.5 46 LEU B N 1
ATOM 2487 C CA . LEU B 1 46 ? 3.674 -0.126 7.879 1 82.5 46 LEU B CA 1
ATOM 2488 C C . LEU B 1 46 ? 2.736 -1.269 8.258 1 82.5 46 LEU B C 1
ATOM 2490 O O . LEU B 1 46 ? 2.725 -2.309 7.594 1 82.5 46 LEU B O 1
ATOM 2494 N N . GLU B 1 47 ? 1.954 -1.037 9.234 1 83.69 47 GLU B N 1
ATOM 2495 C CA . GLU B 1 47 ? 1.078 -2.1 9.719 1 83.69 47 GLU B CA 1
ATOM 2496 C C . GLU B 1 47 ? 0.019 -2.457 8.68 1 83.69 47 GLU B C 1
ATOM 2498 O O . GLU B 1 47 ? -0.032 -3.594 8.203 1 83.69 47 GLU B O 1
ATOM 2503 N N . PRO B 1 48 ? -0.734 -1.5 8.227 1 85.94 48 PRO B N 1
ATOM 2504 C CA . PRO B 1 48 ? -1.72 -1.85 7.203 1 85.94 48 PRO B CA 1
ATOM 2505 C C . PRO B 1 48 ? -1.075 -2.293 5.891 1 85.94 48 PRO B C 1
ATOM 2507 O O . PRO B 1 48 ? -1.644 -3.113 5.164 1 85.94 48 PRO B O 1
ATOM 2510 N N . LEU B 1 49 ? 0.04 -1.85 5.637 1 88.38 49 LEU B N 1
ATOM 2511 C CA . LEU B 1 49 ? 0.739 -2.223 4.41 1 88.38 49 LEU B CA 1
ATOM 2512 C C . LEU B 1 49 ? 1.162 -3.688 4.449 1 88.38 49 LEU B C 1
ATOM 2514 O O . LEU B 1 49 ? 1.038 -4.398 3.451 1 88.38 49 LEU B O 1
ATOM 2518 N N . SER B 1 50 ? 1.703 -4.027 5.566 1 87.19 50 SER B N 1
ATOM 2519 C CA . SER B 1 50 ? 2.127 -5.418 5.703 1 87.19 50 SER B CA 1
ATOM 2520 C C . SER B 1 50 ? 0.942 -6.371 5.586 1 87.19 50 SER B C 1
ATOM 2522 O O . SER B 1 50 ? 1.068 -7.457 5.02 1 87.19 50 SER B O 1
ATOM 2524 N N . VAL B 1 51 ? -0.18 -5.961 6.156 1 87.81 51 VAL B N 1
ATOM 2525 C CA . VAL B 1 51 ? -1.387 -6.773 6.059 1 87.81 51 VAL B CA 1
ATOM 2526 C C . VAL B 1 51 ? -1.823 -6.879 4.598 1 87.81 51 VAL B C 1
ATOM 2528 O O . VAL B 1 51 ? -2.242 -7.945 4.145 1 87.81 51 VAL B O 1
ATOM 2531 N N . LEU B 1 52 ? -1.696 -5.82 3.926 1 90.06 52 LEU B N 1
ATOM 2532 C CA . LEU B 1 52 ? -2.055 -5.816 2.512 1 90.06 52 LEU B CA 1
ATOM 2533 C C . LEU B 1 52 ? -1.157 -6.766 1.723 1 90.06 52 LEU B C 1
ATOM 2535 O O . LEU B 1 52 ? -1.646 -7.578 0.936 1 90.06 52 LEU B O 1
ATOM 2539 N N . VAL B 1 53 ? 0.112 -6.645 1.912 1 89.81 53 VAL B N 1
ATOM 2540 C CA . VAL B 1 53 ? 1.067 -7.516 1.237 1 89.81 53 VAL B CA 1
ATOM 2541 C C . VAL B 1 53 ? 0.744 -8.977 1.55 1 89.81 53 VAL B C 1
ATOM 2543 O O . VAL B 1 53 ? 0.71 -9.82 0.649 1 89.81 53 VAL B O 1
ATOM 2546 N N . PHE B 1 54 ? 0.476 -9.219 2.793 1 87.62 54 PHE B N 1
ATOM 2547 C CA . PHE B 1 54 ? 0.116 -10.555 3.234 1 87.62 54 PHE B CA 1
ATOM 2548 C C . PHE B 1 54 ? -1.145 -11.039 2.525 1 87.62 54 PHE B C 1
ATOM 2550 O O . PHE B 1 54 ? -1.194 -12.172 2.041 1 87.62 54 PHE B O 1
ATOM 2557 N N . ALA B 1 55 ? -2.086 -10.219 2.516 1 89.12 55 ALA B N 1
ATOM 2558 C CA . ALA B 1 55 ? -3.357 -10.57 1.891 1 89.12 55 ALA B CA 1
ATOM 2559 C C . ALA B 1 55 ? -3.172 -10.883 0.408 1 89.12 55 ALA B C 1
ATOM 2561 O O . ALA B 1 55 ? -3.734 -11.852 -0.106 1 89.12 55 ALA B O 1
ATOM 2562 N N . VAL B 1 56 ? -2.395 -10.133 -0.257 1 89.38 56 VAL B N 1
ATOM 2563 C CA . VAL B 1 56 ? -2.172 -10.305 -1.688 1 89.38 56 VAL B CA 1
ATOM 2564 C C . VAL B 1 56 ? -1.411 -11.602 -1.942 1 89.38 56 VAL B C 1
ATOM 2566 O O . VAL B 1 56 ? -1.711 -12.328 -2.891 1 89.38 56 VAL B O 1
ATOM 2569 N N . VAL B 1 57 ? -0.45 -11.867 -1.136 1 87.31 57 VAL B N 1
ATOM 2570 C CA . VAL B 1 57 ? 0.303 -13.117 -1.246 1 87.31 57 VAL B CA 1
ATOM 2571 C C . VAL B 1 57 ? -0.645 -14.305 -1.11 1 87.31 57 VAL B C 1
ATOM 2573 O O 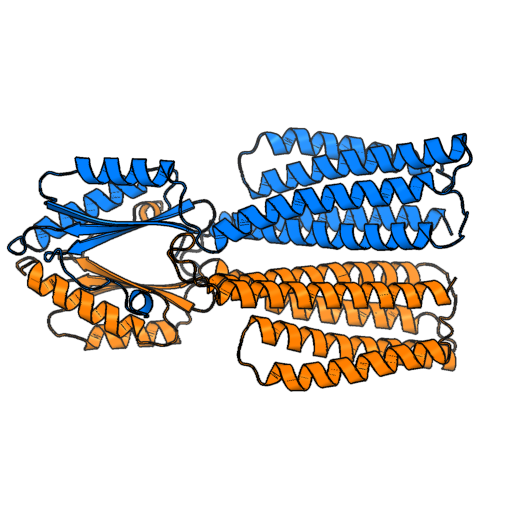. VAL B 1 57 ? -0.585 -15.25 -1.903 1 87.31 57 VAL B O 1
ATOM 2576 N N . MET B 1 58 ? -1.509 -14.227 -0.137 1 85.25 58 MET B N 1
ATOM 2577 C CA . MET B 1 58 ? -2.455 -15.312 0.107 1 85.25 58 MET B CA 1
ATOM 2578 C C . MET B 1 58 ? -3.434 -15.453 -1.054 1 85.25 58 MET B C 1
ATOM 2580 O O . MET B 1 58 ? -3.717 -16.562 -1.501 1 85.25 58 MET B O 1
ATOM 2584 N N . MET B 1 59 ? -3.896 -14.336 -1.519 1 86.56 59 MET B N 1
ATOM 2585 C CA . MET B 1 59 ? -4.832 -14.359 -2.637 1 86.56 59 MET B CA 1
ATOM 2586 C C . MET B 1 59 ? -4.191 -14.969 -3.875 1 86.56 59 MET B C 1
ATOM 2588 O O . MET B 1 59 ? -4.789 -15.82 -4.535 1 86.56 59 MET B O 1
ATOM 2592 N N . THR B 1 60 ? -3.012 -14.578 -4.148 1 84.38 60 THR B N 1
ATOM 2593 C CA . THR B 1 60 ? -2.301 -15.086 -5.316 1 84.38 60 THR B CA 1
ATOM 2594 C C . THR B 1 60 ? -2.051 -16.594 -5.184 1 84.38 60 THR B C 1
ATOM 2596 O O . THR B 1 60 ? -2.227 -17.344 -6.145 1 84.38 60 THR B O 1
ATOM 2599 N N . SER B 1 61 ? -1.642 -16.969 -4.051 1 82.75 61 SER B N 1
ATOM 2600 C CA . SER B 1 61 ? -1.379 -18.391 -3.811 1 82.75 61 SER B CA 1
ATOM 2601 C C . SER B 1 61 ? -2.637 -19.234 -4.012 1 82.75 61 SER B C 1
ATOM 2603 O O . SER B 1 61 ? -2.582 -20.312 -4.609 1 82.75 61 SER B O 1
ATOM 2605 N N . PHE B 1 62 ? -3.758 -18.75 -3.596 1 83.81 62 PHE B N 1
ATOM 2606 C CA . PHE B 1 62 ? -4.98 -19.547 -3.682 1 83.81 62 PHE B CA 1
ATOM 2607 C C . PHE B 1 62 ? -5.598 -19.438 -5.07 1 83.81 62 PHE B C 1
ATOM 2609 O O . PHE B 1 62 ? -6.41 -20.281 -5.461 1 83.81 62 PHE B O 1
ATOM 2616 N N . VAL B 1 63 ? -5.23 -18.422 -5.758 1 83.12 63 VAL B N 1
ATOM 2617 C CA . VAL B 1 63 ? -5.609 -18.391 -7.168 1 83.12 63 VAL B CA 1
ATOM 2618 C C . VAL B 1 63 ? -4.906 -19.516 -7.918 1 83.12 63 VAL B C 1
ATOM 2620 O O . VAL B 1 63 ? -5.516 -20.188 -8.75 1 83.12 63 VAL B O 1
ATOM 2623 N N . GLN B 1 64 ? -3.709 -19.703 -7.605 1 79 64 GLN B N 1
ATOM 2624 C CA . GLN B 1 64 ? -2.967 -20.797 -8.227 1 79 64 GLN B CA 1
ATOM 2625 C C . GLN B 1 64 ? -3.566 -22.141 -7.855 1 79 64 GLN B C 1
ATOM 2627 O O . GLN B 1 64 ? -3.65 -23.047 -8.695 1 79 64 GLN B O 1
ATOM 2632 N N . VAL B 1 65 ? -3.947 -22.312 -6.617 1 78 65 VAL B N 1
ATOM 2633 C CA . VAL B 1 65 ? -4.586 -23.547 -6.176 1 78 65 VAL B CA 1
ATOM 2634 C C . VAL B 1 65 ? -5.906 -23.734 -6.918 1 78 65 VAL B C 1
ATOM 2636 O O . VAL B 1 65 ? -6.242 -24.844 -7.324 1 78 65 VAL B O 1
ATOM 2639 N N . ALA B 1 66 ? -6.605 -22.641 -7.086 1 83.19 66 ALA B N 1
ATOM 2640 C CA . ALA B 1 66 ? -7.875 -22.688 -7.812 1 83.19 66 ALA B CA 1
ATOM 2641 C C . ALA B 1 66 ? -7.66 -23.125 -9.258 1 83.19 66 ALA B C 1
ATOM 2643 O O . ALA B 1 66 ? -8.422 -23.938 -9.789 1 83.19 66 ALA B O 1
ATOM 2644 N N . ILE B 1 67 ? -6.637 -22.625 -9.867 1 78.5 67 ILE B N 1
ATOM 2645 C CA . ILE B 1 67 ? -6.336 -22.969 -11.25 1 78.5 67 ILE B CA 1
ATOM 2646 C C . ILE B 1 67 ? -5.945 -24.438 -11.352 1 78.5 67 ILE B C 1
ATOM 2648 O O . ILE B 1 67 ? -6.418 -25.156 -12.234 1 78.5 67 ILE B O 1
ATOM 2652 N N . THR B 1 68 ? -5.121 -24.906 -10.438 1 74.56 68 THR B N 1
ATOM 2653 C CA . THR B 1 68 ? -4.699 -26.297 -10.43 1 74.56 68 THR B CA 1
ATOM 2654 C C . THR B 1 68 ? -5.891 -27.219 -10.195 1 74.56 68 THR B C 1
ATOM 2656 O O . THR B 1 68 ? -6.02 -28.25 -10.852 1 74.56 68 THR B O 1
ATOM 2659 N N . SER B 1 69 ? -6.723 -26.844 -9.25 1 76.81 69 SER B N 1
ATOM 2660 C CA . SER B 1 69 ? -7.906 -27.641 -8.969 1 76.81 69 SER B CA 1
ATOM 2661 C C . SER B 1 69 ? -8.859 -27.672 -10.156 1 76.81 69 SER B C 1
ATOM 2663 O O . SER B 1 69 ? -9.445 -28.719 -10.469 1 76.81 69 SER B O 1
ATOM 2665 N N . PHE B 1 70 ? -9.008 -26.562 -10.781 1 79.44 70 PHE B N 1
ATOM 2666 C CA . PHE B 1 70 ? -9.859 -26.469 -11.953 1 79.44 70 PHE B CA 1
ATOM 2667 C C . PHE B 1 70 ? -9.32 -27.328 -13.094 1 79.44 70 PHE B C 1
ATOM 2669 O O . PHE B 1 70 ? -10.086 -28 -13.789 1 79.44 70 PHE B O 1
ATOM 2676 N N . THR B 1 71 ? -8.078 -27.359 -13.328 1 74.81 71 THR B N 1
ATOM 2677 C CA . THR B 1 71 ? -7.445 -28.141 -14.383 1 74.81 71 THR B CA 1
ATOM 2678 C C . THR B 1 71 ? -7.578 -29.641 -14.102 1 74.81 71 THR B C 1
ATOM 2680 O O . THR B 1 71 ? -7.789 -30.438 -15.016 1 74.81 71 THR B O 1
ATOM 2683 N N . ARG B 1 72 ? -7.473 -29.984 -12.883 1 73.69 72 ARG B N 1
ATOM 2684 C CA . ARG B 1 72 ? -7.629 -31.375 -12.5 1 73.69 72 ARG B CA 1
ATOM 2685 C C . ARG B 1 72 ? -9.062 -31.844 -12.719 1 73.69 72 ARG B C 1
ATOM 2687 O O . ARG B 1 72 ? -9.289 -33 -13.07 1 73.69 72 ARG B O 1
ATOM 2694 N N . LEU B 1 73 ? -9.914 -30.969 -12.508 1 76.62 73 LEU B N 1
ATOM 2695 C CA . LEU B 1 73 ? -11.328 -31.297 -12.68 1 76.62 73 LEU B CA 1
ATOM 2696 C C . LEU B 1 73 ? -11.648 -31.547 -14.156 1 76.62 73 LEU B C 1
ATOM 2698 O O . LEU B 1 73 ? -12.445 -32.438 -14.484 1 76.62 73 LEU B O 1
ATOM 2702 N N . ILE B 1 74 ? -10.961 -30.766 -14.891 1 75.81 74 ILE B N 1
ATOM 2703 C CA . ILE B 1 74 ? -11.227 -30.891 -16.328 1 75.81 74 ILE B CA 1
ATOM 2704 C C . ILE B 1 74 ? -10.383 -32.031 -16.906 1 75.81 74 ILE B C 1
ATOM 2706 O O . ILE B 1 74 ? -10.773 -32.656 -17.906 1 75.81 74 ILE B O 1
ATOM 2710 N N . SER B 1 75 ? -9.227 -32.156 -16.266 1 71.75 75 SER B N 1
ATOM 2711 C CA . SER B 1 75 ? -8.359 -33.219 -16.781 1 71.75 75 SER B CA 1
ATOM 2712 C C . SER B 1 75 ? -8.844 -34.594 -16.344 1 71.75 75 SER B C 1
ATOM 2714 O O . SER B 1 75 ? -9.562 -34.688 -15.344 1 71.75 75 SER B O 1
ATOM 2716 N N . ASN B 1 76 ? -9.008 -35.5 -17.109 1 59.88 76 ASN B N 1
ATOM 2717 C CA . ASN B 1 76 ? -9.461 -36.844 -16.891 1 59.88 76 ASN B CA 1
ATOM 2718 C C . ASN B 1 76 ? -8.484 -37.625 -16 1 59.88 76 ASN B C 1
ATOM 2720 O O . ASN B 1 76 ? -8.391 -38.844 -16.094 1 59.88 76 ASN B O 1
ATOM 2724 N N . ASP B 1 77 ? -7.652 -36.844 -15.367 1 55.16 77 ASP B N 1
ATOM 2725 C CA . ASP B 1 77 ? -6.758 -37.625 -14.516 1 55.16 77 ASP B CA 1
ATOM 2726 C C . ASP B 1 77 ? -7.484 -38.125 -13.266 1 55.16 77 ASP B C 1
ATOM 2728 O O . ASP B 1 77 ? -7.859 -37.344 -12.398 1 55.16 77 ASP B O 1
ATOM 2732 N N . THR B 1 78 ? -7.973 -39.25 -13.352 1 57.03 78 THR B N 1
ATOM 2733 C CA . THR B 1 78 ? -8.773 -39.938 -12.359 1 57.03 78 THR B CA 1
ATOM 2734 C C . THR B 1 78 ? -7.898 -40.469 -11.227 1 57.03 78 THR B C 1
ATOM 2736 O O . THR B 1 78 ? -8.266 -41.438 -10.547 1 57.03 78 THR B O 1
ATOM 2739 N N . THR B 1 79 ? -6.672 -39.812 -11.188 1 53.94 79 THR B N 1
ATOM 2740 C CA . THR B 1 79 ? -5.852 -40.438 -10.148 1 53.94 79 THR B CA 1
ATOM 2741 C C . THR B 1 79 ? -6.359 -40.062 -8.766 1 53.94 79 THR B C 1
ATOM 2743 O O . THR B 1 79 ? -6.582 -38.875 -8.484 1 53.94 79 THR B O 1
ATOM 2746 N N . LEU B 1 80 ? -7.016 -41 -8.172 1 53.44 80 LEU B N 1
ATOM 2747 C CA . LEU B 1 80 ? -7.504 -40.875 -6.805 1 53.44 80 LEU B CA 1
ATOM 2748 C C . LEU B 1 80 ? -6.363 -40.5 -5.859 1 53.44 80 LEU B C 1
ATOM 2750 O O . LEU B 1 80 ? -5.266 -41.031 -5.961 1 53.44 80 LEU B O 1
ATOM 2754 N N . VAL B 1 81 ? -6.453 -39.312 -5.363 1 56.81 81 VAL B N 1
ATOM 2755 C CA . VAL B 1 81 ? -5.48 -38.938 -4.34 1 56.81 81 VAL B CA 1
ATOM 2756 C C . VAL B 1 81 ? -5.52 -39.969 -3.199 1 56.81 81 VAL B C 1
ATOM 2758 O O . VAL B 1 81 ? -6.559 -40.156 -2.566 1 56.81 81 VAL B O 1
ATOM 2761 N N . ASN B 1 82 ? -4.605 -40.969 -3.248 1 58.84 82 ASN B N 1
ATOM 2762 C CA . ASN B 1 82 ? -4.516 -41.906 -2.148 1 58.84 82 ASN B CA 1
ATOM 2763 C C . ASN B 1 82 ? -3.842 -41.281 -0.926 1 58.84 82 ASN B C 1
ATOM 2765 O O . ASN B 1 82 ? -2.691 -40.875 -1.001 1 58.84 82 ASN B O 1
ATOM 2769 N N . LEU B 1 83 ? -4.723 -40.875 -0.028 1 62.31 83 LEU B N 1
ATOM 2770 C CA . LEU B 1 83 ? -4.172 -40.344 1.216 1 62.31 83 LEU B CA 1
ATOM 2771 C C . LEU B 1 83 ? -3.438 -41.438 1.991 1 62.31 83 LEU B C 1
ATOM 2773 O O . LEU B 1 83 ? -4.016 -42.469 2.307 1 62.31 83 LEU B O 1
ATOM 2777 N N . THR B 1 84 ? -2.09 -41.344 2.004 1 68.06 84 THR B N 1
ATOM 2778 C CA . THR B 1 84 ? -1.298 -42.281 2.812 1 68.06 84 THR B CA 1
ATOM 2779 C C . THR B 1 84 ? -1.338 -41.875 4.285 1 68.06 84 THR B C 1
ATOM 2781 O O . THR B 1 84 ? -1.62 -40.719 4.609 1 68.06 84 THR B O 1
ATOM 2784 N N . ILE B 1 85 ? -1.19 -42.719 5.145 1 74.38 85 ILE B N 1
ATOM 2785 C CA . ILE B 1 85 ? -1.22 -42.531 6.59 1 74.38 85 ILE B CA 1
ATOM 2786 C C . ILE B 1 85 ? -0.234 -41.406 6.969 1 74.38 85 ILE B C 1
ATOM 2788 O O . ILE B 1 85 ? -0.573 -40.5 7.734 1 74.38 85 ILE B O 1
ATOM 2792 N N . PRO B 1 86 ? 0.902 -41.375 6.422 1 72.31 86 PRO B N 1
ATOM 2793 C CA . PRO B 1 86 ? 1.829 -40.312 6.781 1 72.31 86 PRO B CA 1
ATOM 2794 C C . PRO B 1 86 ? 1.34 -38.938 6.328 1 72.31 86 PRO B C 1
ATOM 2796 O O . PRO B 1 86 ? 1.538 -37.938 7.031 1 72.31 86 PRO B O 1
ATOM 2799 N N . SER B 1 87 ? 0.698 -38.938 5.156 1 70.19 87 SER B N 1
ATOM 2800 C CA . SER B 1 87 ? 0.19 -37.688 4.664 1 70.19 87 SER B CA 1
ATOM 2801 C C . SER B 1 87 ? -0.907 -37.125 5.574 1 70.19 87 SER B C 1
ATOM 2803 O O . SER B 1 87 ? -0.96 -35.938 5.836 1 70.19 87 SER B O 1
ATOM 2805 N N . ILE B 1 88 ? -1.668 -38.031 6.098 1 73.69 88 ILE B N 1
ATOM 2806 C CA . ILE B 1 88 ? -2.756 -37.625 6.988 1 73.69 88 ILE B CA 1
ATOM 2807 C C . ILE B 1 88 ? -2.184 -37.125 8.312 1 73.69 88 ILE B C 1
ATOM 2809 O O . ILE B 1 88 ? -2.666 -36.156 8.875 1 73.69 88 ILE B O 1
ATOM 2813 N N . ALA B 1 89 ? -1.166 -37.75 8.719 1 77.94 89 ALA B N 1
ATOM 2814 C CA . ALA B 1 89 ? -0.543 -37.375 9.992 1 77.94 89 ALA B CA 1
ATOM 2815 C C . ALA B 1 89 ? 0.081 -36 9.914 1 77.94 89 ALA B C 1
ATOM 2817 O O . ALA B 1 89 ? -0.058 -35.188 10.836 1 77.94 89 ALA B O 1
ATOM 2818 N N . VAL B 1 90 ? 0.763 -35.688 8.828 1 72.81 90 VAL B N 1
ATOM 2819 C CA . VAL B 1 90 ? 1.411 -34.406 8.648 1 72.81 90 VAL B CA 1
ATOM 2820 C C . VAL B 1 90 ? 0.353 -33.312 8.547 1 72.81 90 VAL B C 1
ATOM 2822 O O . VAL B 1 90 ? 0.493 -32.25 9.164 1 72.81 90 VAL B O 1
ATOM 2825 N N . MET B 1 91 ? -0.692 -33.656 7.84 1 75 91 MET B N 1
ATOM 2826 C CA . MET B 1 91 ? -1.742 -32.656 7.664 1 75 91 MET B CA 1
ATOM 2827 C C . MET B 1 91 ? -2.475 -32.375 8.977 1 75 91 MET B C 1
ATOM 2829 O O . MET B 1 91 ? -2.816 -31.25 9.289 1 75 91 MET B O 1
ATOM 2833 N N . ALA B 1 92 ? -2.656 -33.438 9.719 1 80.12 92 ALA B N 1
ATOM 2834 C CA . ALA B 1 92 ? -3.32 -33.281 11.016 1 80.12 92 ALA B CA 1
ATOM 2835 C C . ALA B 1 92 ? -2.469 -32.469 11.984 1 80.12 92 ALA B C 1
ATOM 2837 O O . ALA B 1 92 ? -2.99 -31.641 12.727 1 80.12 92 ALA B O 1
ATOM 2838 N N . SER B 1 93 ? -1.188 -32.719 11.945 1 82.44 93 SER B N 1
ATOM 2839 C CA . SER B 1 93 ? -0.277 -31.984 12.805 1 82.44 93 SER B CA 1
ATOM 2840 C C . SER B 1 93 ? -0.279 -30.5 12.453 1 82.44 93 SER B C 1
ATOM 2842 O O . SER B 1 93 ? -0.229 -29.641 13.336 1 82.44 93 SER B O 1
ATOM 2844 N N . THR B 1 94 ? -0.364 -30.188 11.172 1 76.19 94 THR B N 1
ATOM 2845 C CA . THR B 1 94 ? -0.395 -28.797 10.719 1 76.19 94 THR B CA 1
ATOM 2846 C C . THR B 1 94 ? -1.655 -28.094 11.219 1 76.19 94 THR B C 1
ATOM 2848 O O . THR B 1 94 ? -1.604 -26.938 11.625 1 76.19 94 THR B O 1
ATOM 2851 N N . VAL B 1 95 ? -2.732 -28.828 11.281 1 82.25 95 VAL B N 1
ATOM 2852 C CA . VAL B 1 95 ? -4.004 -28.266 11.727 1 82.25 95 VAL B CA 1
ATOM 2853 C C . VAL B 1 95 ? -3.924 -27.922 13.211 1 82.25 95 VAL B C 1
ATOM 2855 O O . VAL B 1 95 ? -4.359 -26.844 13.633 1 82.25 95 VAL B O 1
ATOM 2858 N N . VAL B 1 96 ? -3.297 -28.797 13.938 1 86.88 96 VAL B N 1
ATOM 2859 C CA . VAL B 1 96 ? -3.203 -28.594 15.383 1 86.88 96 VAL B CA 1
ATOM 2860 C C . VAL B 1 96 ? -2.316 -27.391 15.68 1 86.88 96 VAL B C 1
ATOM 2862 O O . VAL B 1 96 ? -2.67 -26.531 16.5 1 86.88 96 VAL B O 1
ATOM 2865 N N . VAL B 1 97 ? -1.216 -27.297 15.023 1 83.62 97 VAL B N 1
ATOM 2866 C CA . VAL B 1 97 ? -0.274 -26.203 15.242 1 83.62 97 VAL B CA 1
ATOM 2867 C C . VAL B 1 97 ? -0.917 -24.875 14.844 1 83.62 97 VAL B C 1
ATOM 2869 O O . VAL B 1 97 ? -0.795 -23.875 15.562 1 83.62 97 VAL B O 1
ATOM 2872 N N . LYS B 1 98 ? -1.618 -24.922 13.789 1 83.06 98 LYS B N 1
ATOM 2873 C CA . LYS B 1 98 ? -2.225 -23.672 13.312 1 83.06 98 LYS B CA 1
ATOM 2874 C C . LYS B 1 98 ? -3.385 -23.25 14.203 1 83.06 98 LYS B C 1
ATOM 2876 O O . LYS B 1 98 ? -3.625 -22.062 14.391 1 83.06 98 LYS B O 1
ATOM 2881 N N . LEU B 1 99 ? -4.012 -24.219 14.773 1 87.31 99 LEU B N 1
ATOM 2882 C CA . LEU B 1 99 ? -5.074 -23.906 15.727 1 87.31 99 LEU B CA 1
ATOM 2883 C C . LEU B 1 99 ? -4.512 -23.25 16.984 1 87.31 99 LEU B C 1
ATOM 2885 O O . LEU B 1 99 ? -5.094 -22.297 17.5 1 87.31 99 LEU B O 1
ATOM 2889 N N . ALA B 1 100 ? -3.432 -23.766 17.359 1 88.81 100 ALA B N 1
ATOM 2890 C CA . ALA B 1 100 ? -2.766 -23.188 18.531 1 88.81 100 ALA B CA 1
ATOM 2891 C C . ALA B 1 100 ? -2.314 -21.75 18.234 1 88.81 100 ALA B C 1
ATOM 2893 O O . ALA B 1 100 ? -2.475 -20.859 19.062 1 88.81 100 ALA B O 1
ATOM 2894 N N . CYS B 1 101 ? -1.804 -21.562 17.062 1 82.81 101 CYS B N 1
ATOM 2895 C CA . CYS B 1 101 ? -1.361 -20.234 16.641 1 82.81 101 CYS B CA 1
ATOM 2896 C C . CYS B 1 101 ? -2.539 -19.281 16.562 1 82.81 101 CYS B C 1
ATOM 2898 O O . CYS B 1 101 ? -2.43 -18.109 16.953 1 82.81 101 CYS B O 1
ATOM 2900 N N . TRP B 1 102 ? -3.66 -19.797 16.109 1 86.69 102 TRP B N 1
ATOM 2901 C CA . TRP B 1 102 ? -4.859 -18.969 15.992 1 86.69 102 TRP B CA 1
ATOM 2902 C C . TRP B 1 102 ? -5.344 -18.516 17.359 1 86.69 102 TRP B C 1
ATOM 2904 O O . TRP B 1 102 ? -5.688 -17.328 17.531 1 86.69 102 TRP B O 1
ATOM 2914 N N . PHE B 1 103 ? -5.246 -19.359 18.312 1 88.19 103 PHE B N 1
ATOM 2915 C CA . PHE B 1 103 ? -5.703 -19.031 19.656 1 88.19 103 PHE B CA 1
ATOM 2916 C C . PHE B 1 103 ? -4.801 -17.969 20.297 1 88.19 103 PHE B C 1
ATOM 2918 O O . PHE B 1 103 ? -5.285 -17.062 20.969 1 88.19 103 PHE B O 1
ATOM 2925 N N . TRP B 1 104 ? -3.576 -18.031 20 1 84.94 104 TRP B N 1
ATOM 2926 C CA . TRP B 1 104 ? -2.619 -17.094 20.578 1 84.94 104 TRP B CA 1
ATOM 2927 C C . TRP B 1 104 ? -2.693 -15.742 19.875 1 84.94 104 TRP B C 1
ATOM 2929 O O . TRP B 1 104 ? -2.688 -14.703 20.531 1 84.94 104 TRP B O 1
ATOM 2939 N N . CYS B 1 105 ? -2.811 -15.727 18.625 1 82.88 105 CYS B N 1
ATOM 2940 C CA . CYS B 1 105 ? -2.758 -14.492 17.844 1 82.88 105 CYS B CA 1
ATOM 2941 C C . CYS B 1 105 ? -4.062 -13.711 17.969 1 82.88 105 CYS B C 1
ATOM 2943 O O . CYS B 1 105 ? -4.074 -12.492 17.828 1 82.88 105 CYS B O 1
ATOM 2945 N N . ARG B 1 106 ? -5.113 -14.406 18.297 1 84.62 106 ARG B N 1
ATOM 2946 C CA . ARG B 1 106 ? -6.41 -13.75 18.391 1 84.62 106 ARG B CA 1
ATOM 2947 C C . ARG B 1 106 ? -6.469 -12.82 19.609 1 84.62 106 ARG B C 1
ATOM 2949 O O . ARG B 1 106 ? -7.27 -11.883 19.641 1 84.62 106 ARG B O 1
ATOM 2956 N N . LEU B 1 107 ? -5.535 -12.914 20.484 1 84.25 107 LEU B N 1
ATOM 2957 C CA . LEU B 1 107 ? -5.539 -12.133 21.703 1 84.25 107 LEU B CA 1
ATOM 2958 C C . LEU B 1 107 ? -4.781 -10.82 21.516 1 84.25 107 LEU B C 1
ATOM 2960 O O . LEU B 1 107 ? -4.91 -9.898 22.328 1 84.25 107 LEU B O 1
ATOM 2964 N N . ILE B 1 108 ? -4.105 -10.688 20.469 1 78.81 108 ILE B N 1
ATOM 2965 C CA . ILE B 1 108 ? -3.287 -9.508 20.234 1 78.81 108 ILE B CA 1
ATOM 2966 C C . ILE B 1 108 ? -4.012 -8.555 19.297 1 78.81 108 ILE B C 1
ATOM 2968 O O . ILE B 1 108 ? -4.406 -8.945 18.188 1 78.81 108 ILE B O 1
ATOM 2972 N N . LYS B 1 109 ? -4.211 -7.293 19.672 1 77.75 109 LYS B N 1
ATOM 2973 C CA . LYS B 1 109 ? -4.988 -6.312 18.922 1 77.75 109 LYS B CA 1
ATOM 2974 C C . LYS B 1 109 ? -4.105 -5.535 17.953 1 77.75 109 LYS B C 1
ATOM 2976 O O . LYS B 1 109 ? -4.012 -4.309 18.031 1 77.75 109 LYS B O 1
ATOM 2981 N N . ASN B 1 110 ? -3.348 -6.152 17.25 1 78.88 110 ASN B N 1
ATOM 2982 C CA . ASN B 1 110 ? -2.535 -5.574 16.172 1 78.88 110 ASN B CA 1
ATOM 2983 C C . ASN B 1 110 ? -2.982 -6.07 14.805 1 78.88 110 ASN B C 1
ATOM 2985 O O . ASN B 1 110 ? -3.248 -7.258 14.625 1 78.88 110 ASN B O 1
ATOM 2989 N N . SER B 1 111 ? -3.104 -5.156 13.961 1 79.62 111 SER B N 1
ATOM 2990 C CA . SER B 1 111 ? -3.633 -5.496 12.648 1 79.62 111 SER B CA 1
ATOM 2991 C C . SER B 1 111 ? -2.766 -6.543 11.953 1 79.62 111 SER B C 1
ATOM 2993 O O . SER B 1 111 ? -3.281 -7.457 11.305 1 79.62 111 SER B O 1
ATOM 2995 N N . SER B 1 112 ? -1.458 -6.438 12.094 1 80.19 112 SER B N 1
ATOM 2996 C CA . SER B 1 112 ? -0.558 -7.391 11.453 1 80.19 112 SER B CA 1
ATOM 2997 C C . SER B 1 112 ? -0.715 -8.789 12.047 1 80.19 112 SER B C 1
ATOM 2999 O O . SER B 1 112 ? -0.733 -9.781 11.32 1 80.19 112 SER B O 1
ATOM 3001 N N . VAL B 1 113 ? -0.909 -8.844 13.406 1 80.75 113 VAL B N 1
ATOM 3002 C CA . VAL B 1 113 ? -1.04 -10.117 14.094 1 80.75 113 VAL B CA 1
ATOM 3003 C C . VAL B 1 113 ? -2.422 -10.711 13.828 1 80.75 113 VAL B C 1
ATOM 3005 O O . VAL B 1 113 ? -2.57 -11.93 13.719 1 80.75 113 VAL B O 1
ATOM 3008 N N . GLN B 1 114 ? -3.307 -9.891 13.641 1 83.56 114 GLN B N 1
ATOM 3009 C CA . GLN B 1 114 ? -4.656 -10.352 13.32 1 83.56 114 GLN B CA 1
ATOM 3010 C C . GLN B 1 114 ? -4.707 -10.969 11.922 1 83.56 114 GLN B C 1
ATOM 3012 O O . GLN B 1 114 ? -5.484 -11.898 11.68 1 83.56 114 GLN B O 1
ATOM 3017 N N . ALA B 1 115 ? -3.912 -10.422 11.086 1 82.12 115 ALA B N 1
ATOM 3018 C CA . ALA B 1 115 ? -3.82 -11.023 9.758 1 82.12 115 ALA B CA 1
ATOM 3019 C C . ALA B 1 115 ? -3.258 -12.438 9.836 1 82.12 115 ALA B C 1
ATOM 3021 O O . ALA B 1 115 ? -3.699 -13.336 9.102 1 82.12 115 ALA B O 1
ATOM 3022 N N . LEU B 1 116 ? -2.344 -12.648 10.758 1 80.12 116 LEU B N 1
ATOM 3023 C CA . LEU B 1 116 ? -1.797 -13.984 10.977 1 80.12 116 LEU B CA 1
ATOM 3024 C C . LEU B 1 116 ? -2.854 -14.914 11.555 1 80.12 116 LEU B C 1
ATOM 3026 O O . LEU B 1 116 ? -2.9 -16.094 11.211 1 80.12 116 LEU B O 1
ATOM 3030 N N . ALA B 1 117 ? -3.59 -14.344 12.406 1 84.5 117 ALA B N 1
ATOM 3031 C CA . ALA B 1 117 ? -4.68 -15.117 12.984 1 84.5 117 ALA B CA 1
ATOM 3032 C C . ALA B 1 117 ? -5.688 -15.539 11.922 1 84.5 117 ALA B C 1
ATOM 3034 O O . ALA B 1 117 ? -6.148 -16.688 11.914 1 84.5 117 ALA B O 1
ATOM 3035 N N . GLN B 1 118 ? -5.973 -14.664 11.086 1 83.94 118 GLN B N 1
ATOM 3036 C CA . GLN B 1 118 ? -6.883 -14.977 9.984 1 83.94 118 GLN B CA 1
ATOM 3037 C C . GLN B 1 118 ? -6.293 -16.047 9.078 1 83.94 118 GLN B C 1
ATOM 3039 O O . GLN B 1 118 ? -7.012 -16.938 8.602 1 83.94 118 GLN B O 1
ATOM 3044 N N . ASP B 1 119 ? -5.043 -15.906 8.797 1 85.19 119 ASP B N 1
ATOM 3045 C CA . ASP B 1 119 ? -4.355 -16.906 7.984 1 85.19 119 ASP B CA 1
ATOM 3046 C C . ASP B 1 119 ? -4.406 -18.281 8.648 1 85.19 119 ASP B C 1
ATOM 3048 O O . ASP B 1 119 ? -4.68 -19.297 7.996 1 85.19 119 ASP B O 1
ATOM 3052 N N . ALA B 1 120 ? -4.113 -18.266 9.93 1 83 120 ALA B N 1
ATOM 3053 C CA . ALA B 1 120 ? -4.152 -19.516 10.68 1 83 120 ALA B CA 1
ATOM 3054 C C . ALA B 1 120 ? -5.543 -20.156 10.625 1 83 120 ALA B C 1
ATOM 3056 O O . ALA B 1 120 ? -5.676 -21.375 10.469 1 83 120 ALA B O 1
ATOM 3057 N N . GLU B 1 121 ? -6.508 -19.344 10.781 1 85.94 121 GLU B N 1
ATOM 3058 C CA . GLU B 1 121 ? -7.883 -19.828 10.711 1 85.94 121 GLU B CA 1
ATOM 3059 C C . GLU B 1 121 ? -8.188 -20.422 9.336 1 85.94 121 GLU B C 1
ATOM 3061 O O . GLU B 1 121 ? -8.773 -21.5 9.234 1 85.94 121 GLU B O 1
ATOM 3066 N N . THR B 1 122 ? -7.832 -19.734 8.336 1 82.31 122 THR B N 1
ATOM 3067 C CA . THR B 1 122 ? -8.055 -20.188 6.973 1 82.31 122 THR B CA 1
ATOM 3068 C C . THR B 1 122 ? -7.305 -21.5 6.711 1 82.31 122 THR B C 1
ATOM 3070 O O . THR B 1 122 ? -7.836 -22.406 6.066 1 82.31 122 THR B O 1
ATOM 3073 N N . ASP B 1 123 ? -6.113 -21.516 7.207 1 80.94 123 ASP B N 1
ATOM 3074 C CA . ASP B 1 123 ? -5.312 -22.719 7.02 1 80.94 123 ASP B CA 1
ATOM 3075 C C . ASP B 1 123 ? -5.957 -23.922 7.711 1 80.94 123 ASP B C 1
ATOM 3077 O O . ASP B 1 123 ? -5.938 -25.031 7.18 1 80.94 123 ASP B O 1
ATOM 3081 N N . VAL B 1 124 ? -6.438 -23.703 8.883 1 82.25 124 VAL B N 1
ATOM 3082 C CA . VAL B 1 124 ? -7.09 -24.781 9.617 1 82.25 124 VAL B CA 1
ATOM 3083 C C . VAL B 1 124 ? -8.297 -25.297 8.836 1 82.25 124 VAL B C 1
ATOM 3085 O O . VAL B 1 124 ? -8.461 -26.5 8.664 1 82.25 124 VAL B O 1
ATOM 3088 N N . VAL B 1 125 ? -9.039 -24.391 8.328 1 80.5 125 VAL B N 1
ATOM 3089 C CA . VAL B 1 125 ? -10.227 -24.75 7.559 1 80.5 125 VAL B CA 1
ATOM 3090 C C . VAL B 1 125 ? -9.82 -25.484 6.281 1 80.5 125 VAL B C 1
ATOM 3092 O O . VAL B 1 125 ? -10.359 -26.531 5.953 1 80.5 125 VAL B O 1
ATOM 3095 N N . PHE B 1 126 ? -8.805 -24.984 5.621 1 77.06 126 PHE B N 1
ATOM 3096 C CA . PHE B 1 126 ? -8.344 -25.547 4.359 1 77.06 126 PHE B CA 1
ATOM 3097 C C . PHE B 1 126 ? -7.754 -26.938 4.574 1 77.06 126 PHE B C 1
ATOM 3099 O O . PHE B 1 126 ? -8.031 -27.859 3.811 1 77.06 126 PHE B O 1
ATOM 3106 N N . ASN B 1 127 ? -6.992 -27.047 5.59 1 75.69 127 ASN B N 1
ATOM 3107 C CA . ASN B 1 127 ? -6.348 -28.328 5.84 1 75.69 127 ASN B CA 1
ATOM 3108 C C . ASN B 1 127 ? -7.352 -29.375 6.324 1 75.69 127 ASN B C 1
ATOM 3110 O O . ASN B 1 127 ? -7.242 -30.547 5.973 1 75.69 127 ASN B O 1
ATOM 3114 N N . LEU B 1 128 ? -8.266 -2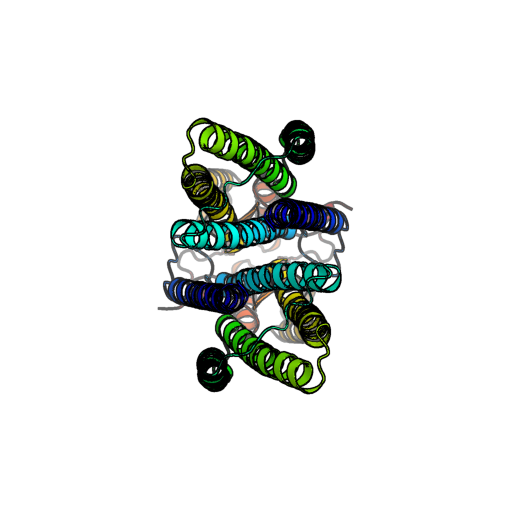8.953 7.066 1 77.88 128 LEU B N 1
ATOM 3115 C CA . LEU B 1 128 ? -9.297 -29.875 7.523 1 77.88 128 LEU B CA 1
ATOM 3116 C C . LEU B 1 128 ? -10.109 -30.406 6.344 1 77.88 128 LEU B C 1
ATOM 3118 O O . LEU B 1 128 ? -10.305 -31.609 6.219 1 77.88 128 LEU B O 1
ATOM 3122 N N . PHE B 1 129 ? -10.445 -29.547 5.477 1 78.56 129 PHE B N 1
ATOM 3123 C CA . PHE B 1 129 ? -11.266 -29.938 4.34 1 78.56 129 PHE B CA 1
ATOM 3124 C C . PHE B 1 129 ? -10.43 -30.688 3.301 1 78.56 129 PHE B C 1
ATOM 3126 O O . PHE B 1 129 ? -10.953 -31.516 2.555 1 78.56 129 PHE B O 1
ATOM 3133 N N . SER B 1 130 ? -9.156 -30.328 3.238 1 74.38 130 SER B N 1
ATOM 3134 C CA . SER B 1 130 ? -8.258 -31.016 2.316 1 74.38 130 SER B CA 1
ATOM 3135 C C . SER B 1 130 ? -8.07 -32.469 2.723 1 74.38 130 SER B C 1
ATOM 3137 O O . SER B 1 130 ? -7.691 -33.312 1.897 1 74.38 130 SER B O 1
ATOM 3139 N N . ILE B 1 131 ? -8.281 -32.75 3.992 1 74.81 131 ILE B N 1
ATOM 3140 C CA . ILE B 1 131 ? -8.242 -34.125 4.457 1 74.81 131 ILE B CA 1
ATOM 3141 C C . ILE B 1 131 ? -9.609 -34.781 4.262 1 74.81 131 ILE B C 1
ATOM 3143 O O . ILE B 1 131 ? -9.695 -35.906 3.799 1 74.81 131 ILE B O 1
ATOM 3147 N N . LEU B 1 132 ? -10.602 -34.094 4.48 1 77.94 132 LEU B N 1
ATOM 3148 C CA . LEU B 1 132 ? -11.961 -34.625 4.477 1 77.94 132 LEU B CA 1
ATOM 3149 C C . LEU B 1 132 ? -12.406 -34.969 3.059 1 77.94 132 LEU B C 1
ATOM 3151 O O . LEU B 1 132 ? -13.016 -36.031 2.83 1 77.94 132 LEU B O 1
ATOM 3155 N N . PHE B 1 133 ? -12.109 -34.219 2.133 1 79.69 133 PHE B N 1
ATOM 3156 C CA . PHE B 1 133 ? -12.609 -34.406 0.773 1 79.69 133 PHE B CA 1
ATOM 3157 C C . PHE B 1 133 ? -12 -35.656 0.135 1 79.69 133 PHE B C 1
ATOM 3159 O O . PHE B 1 133 ? -12.727 -36.5 -0.413 1 79.69 133 PHE B O 1
ATOM 3166 N N . PRO B 1 134 ? -10.656 -35.75 0.22 1 73.62 134 PRO B N 1
ATOM 3167 C CA . PRO B 1 134 ? -10.102 -37 -0.33 1 73.62 134 PRO B CA 1
ATOM 3168 C C . PRO B 1 134 ? -10.594 -38.25 0.404 1 73.62 134 PRO B C 1
ATOM 3170 O O . PRO B 1 134 ? -10.75 -39.312 -0.206 1 73.62 134 PRO B O 1
ATOM 3173 N N . LEU B 1 135 ? -10.828 -38.094 1.68 1 75.19 135 LEU B N 1
ATOM 3174 C CA . LEU B 1 135 ? -11.352 -39.219 2.436 1 75.19 135 LEU B CA 1
ATOM 3175 C C . LEU B 1 135 ? -12.75 -39.594 1.949 1 75.19 135 LEU B C 1
ATOM 3177 O O . LEU B 1 135 ? -13.055 -40.781 1.768 1 75.19 135 LEU B O 1
ATOM 3181 N N . ILE B 1 136 ? -13.492 -38.625 1.76 1 76.81 136 ILE B N 1
ATOM 3182 C CA . ILE B 1 136 ? -14.844 -38.844 1.255 1 76.81 136 ILE B CA 1
ATOM 3183 C C . ILE B 1 136 ? -14.773 -39.375 -0.179 1 76.81 136 ILE B C 1
ATOM 3185 O O . ILE B 1 136 ? -15.539 -40.281 -0.556 1 76.81 136 ILE B O 1
ATOM 3189 N N . GLY B 1 137 ? -13.914 -38.812 -0.932 1 73.5 137 GLY B N 1
ATOM 3190 C CA . GLY B 1 137 ? -13.742 -39.25 -2.305 1 73.5 137 GLY B CA 1
ATOM 3191 C C . GLY B 1 137 ? -13.266 -40.688 -2.412 1 73.5 137 GLY B C 1
ATOM 3192 O O . GLY B 1 137 ? -13.719 -41.438 -3.283 1 73.5 137 GLY B O 1
ATOM 3193 N N . SER B 1 138 ? -12.359 -41.031 -1.535 1 74.19 138 SER B N 1
ATOM 3194 C CA . SER B 1 138 ? -11.852 -42.406 -1.546 1 74.19 138 SER B CA 1
ATOM 3195 C C . SER B 1 138 ? -12.93 -43.375 -1.116 1 74.19 138 SER B C 1
ATOM 3197 O O . SER B 1 138 ? -13 -44.5 -1.639 1 74.19 138 SER B O 1
ATOM 3199 N N . PHE B 1 139 ? -13.672 -42.938 -0.223 1 76.38 139 PHE B N 1
ATOM 3200 C CA . PHE B 1 139 ? -14.719 -43.812 0.273 1 76.38 139 PHE B CA 1
ATOM 3201 C C . PHE B 1 139 ? -15.82 -44 -0.762 1 76.38 139 PHE B C 1
ATOM 3203 O O . PHE B 1 139 ? -16.344 -45.094 -0.945 1 76.38 139 PHE B O 1
ATOM 3210 N N . PHE B 1 140 ? -16.125 -42.969 -1.5 1 77.5 140 PHE B N 1
ATOM 3211 C CA . PHE B 1 140 ? -17.219 -43.031 -2.459 1 77.5 140 PHE B CA 1
ATOM 3212 C C . PHE B 1 140 ? -16.688 -43.156 -3.881 1 77.5 140 PHE B C 1
ATOM 3214 O O . PHE B 1 140 ? -17.469 -43.25 -4.836 1 77.5 140 PHE B O 1
ATOM 3221 N N . LYS B 1 141 ? -15.461 -43.281 -4.113 1 71.38 141 LYS B N 1
ATOM 3222 C CA . LYS B 1 141 ? -14.797 -43.438 -5.398 1 71.38 141 LYS B CA 1
ATOM 3223 C C . LYS B 1 141 ? -15.125 -42.281 -6.34 1 71.38 141 LYS B C 1
ATOM 3225 O O . LYS B 1 141 ? -15.406 -42.5 -7.52 1 71.38 141 LYS B O 1
ATOM 3230 N N . LEU B 1 142 ? -15.328 -41.188 -5.715 1 73.5 142 LEU B N 1
ATOM 3231 C CA . LEU B 1 142 ? -15.602 -40 -6.496 1 73.5 142 LEU B CA 1
ATOM 3232 C C . LEU B 1 142 ? -14.344 -39.156 -6.648 1 73.5 142 LEU B C 1
ATOM 3234 O O . LEU B 1 142 ? -13.898 -38.531 -5.688 1 73.5 142 LEU B O 1
ATOM 3238 N N . TRP B 1 143 ? -13.703 -39.219 -7.723 1 70.75 143 TRP B N 1
ATOM 3239 C CA . TRP B 1 143 ? -12.422 -38.562 -7.984 1 70.75 143 TRP B CA 1
ATOM 3240 C C . TRP B 1 143 ? -12.578 -37.031 -8.031 1 70.75 143 TRP B C 1
ATOM 3242 O O . TRP B 1 143 ? -11.625 -36.312 -7.777 1 70.75 143 TRP B O 1
ATOM 3252 N N . TRP B 1 144 ? -13.828 -36.594 -8.25 1 75.19 144 TRP B N 1
ATOM 3253 C CA . TRP B 1 144 ? -14.016 -35.156 -8.508 1 75.19 144 TRP B CA 1
ATOM 3254 C C . TRP B 1 144 ? -14.258 -34.406 -7.203 1 75.19 144 TRP B C 1
ATOM 3256 O O . TRP B 1 144 ? -14.195 -33.188 -7.176 1 75.19 144 TRP B O 1
ATOM 3266 N N . VAL B 1 145 ? -14.453 -35.125 -6.16 1 76.94 145 VAL B N 1
ATOM 3267 C CA . VAL B 1 145 ? -14.805 -34.5 -4.891 1 76.94 145 VAL B CA 1
ATOM 3268 C C . VAL B 1 145 ? -13.609 -33.719 -4.359 1 76.94 145 VAL B C 1
ATOM 3270 O O . VAL B 1 145 ? -13.766 -32.594 -3.857 1 76.94 145 VAL B O 1
ATOM 3273 N N . ASP B 1 146 ? -12.461 -34.156 -4.492 1 76.5 146 ASP B N 1
ATOM 3274 C CA . ASP B 1 146 ? -11.25 -33.5 -4.008 1 76.5 146 ASP B CA 1
ATOM 3275 C C . ASP B 1 146 ? -10.977 -32.188 -4.789 1 76.5 146 ASP B C 1
ATOM 3277 O O . ASP B 1 146 ? -10.75 -31.141 -4.195 1 76.5 146 ASP B O 1
ATOM 3281 N N . SER B 1 147 ? -11.156 -32.312 -6.066 1 79.12 147 SER B N 1
ATOM 3282 C CA . SER B 1 147 ? -10.883 -31.172 -6.918 1 79.12 147 SER B CA 1
ATOM 3283 C C . SER B 1 147 ? -11.953 -30.094 -6.75 1 79.12 147 SER B C 1
ATOM 3285 O O . SER B 1 147 ? -11.648 -28.906 -6.727 1 79.12 147 SER B O 1
ATOM 3287 N N . LEU B 1 148 ? -13.086 -30.578 -6.574 1 82.44 148 LEU B N 1
ATOM 3288 C CA . LEU B 1 148 ? -14.172 -29.625 -6.383 1 82.44 148 LEU B CA 1
ATOM 3289 C C . LEU B 1 148 ? -14.07 -28.953 -5.02 1 82.44 148 LEU B C 1
ATOM 3291 O O . LEU B 1 148 ? -14.312 -27.734 -4.898 1 82.44 148 LEU B O 1
ATOM 3295 N N . GLY B 1 149 ? -13.789 -29.734 -4.035 1 81.38 149 GLY B N 1
ATOM 3296 C CA . GLY B 1 149 ? -13.594 -29.156 -2.709 1 81.38 149 GLY B CA 1
ATOM 3297 C C . GLY B 1 149 ? -12.461 -28.156 -2.654 1 81.38 149 GLY B C 1
ATOM 3298 O O . GLY B 1 149 ? -12.602 -27.094 -2.039 1 81.38 149 GLY B O 1
ATOM 3299 N N . GLY B 1 150 ? -11.375 -28.469 -3.295 1 81.31 150 GLY B N 1
ATOM 3300 C CA . GLY B 1 150 ? -10.258 -27.547 -3.363 1 81.31 150 GLY B CA 1
ATOM 3301 C C . GLY B 1 150 ? -10.609 -26.25 -4.062 1 81.31 150 GLY B C 1
ATOM 3302 O O . GLY B 1 150 ? -10.195 -25.172 -3.623 1 81.31 150 GLY B O 1
ATOM 3303 N N . LEU B 1 151 ? -11.383 -26.375 -5.039 1 85.56 151 LEU B N 1
ATOM 3304 C CA . LEU B 1 151 ? -11.789 -25.203 -5.801 1 85.56 151 LEU B CA 1
ATOM 3305 C C . LEU B 1 151 ? -12.719 -24.312 -4.977 1 85.56 151 LEU B C 1
ATOM 3307 O O . LEU B 1 151 ? -12.523 -23.094 -4.898 1 85.56 151 LEU B O 1
ATOM 3311 N N . LEU B 1 152 ? -13.641 -24.906 -4.34 1 86.88 152 LEU B N 1
ATOM 3312 C CA . LEU B 1 152 ? -14.602 -24.156 -3.537 1 86.88 152 LEU B CA 1
ATOM 3313 C C . LEU B 1 152 ? -13.914 -23.469 -2.367 1 86.88 152 LEU B C 1
ATOM 3315 O O . LEU B 1 152 ? -14.195 -22.297 -2.072 1 86.88 152 LEU B O 1
ATOM 3319 N N . LEU B 1 153 ? -13.016 -24.172 -1.763 1 84.69 153 LEU B N 1
ATOM 3320 C CA . LEU B 1 153 ? -12.289 -23.609 -0.636 1 84.69 153 LEU B CA 1
ATOM 3321 C C . LEU B 1 153 ? -11.398 -22.453 -1.091 1 84.69 153 LEU B C 1
ATOM 3323 O O . LEU B 1 153 ? -11.281 -21.438 -0.392 1 84.69 153 LEU B O 1
ATOM 3327 N N . SER B 1 154 ? -10.789 -22.609 -2.234 1 88.31 154 SER B N 1
ATOM 3328 C CA . SER B 1 154 ? -9.938 -21.562 -2.762 1 88.31 154 SER B CA 1
ATOM 3329 C C . SER B 1 154 ? -10.734 -20.297 -3.045 1 88.31 154 SER B C 1
ATOM 3331 O O . SER B 1 154 ? -10.289 -19.188 -2.74 1 88.31 154 SER B O 1
ATOM 3333 N N . VAL B 1 155 ? -11.93 -20.469 -3.557 1 88.62 155 VAL B N 1
ATOM 3334 C CA . VAL B 1 155 ? -12.773 -19.328 -3.867 1 88.62 155 VAL B CA 1
ATOM 3335 C C . VAL B 1 155 ? -13.18 -18.609 -2.574 1 88.62 155 VAL B C 1
ATOM 3337 O O . VAL B 1 155 ? -13.172 -17.391 -2.506 1 88.62 155 VAL B O 1
ATOM 3340 N N . TYR B 1 156 ? -13.484 -19.391 -1.611 1 85.81 156 TYR B N 1
ATOM 3341 C CA . TYR B 1 156 ? -13.867 -18.844 -0.318 1 85.81 156 TYR B CA 1
ATOM 3342 C C . TYR B 1 156 ? -12.719 -18.047 0.29 1 85.81 156 TYR B C 1
ATOM 3344 O O . TYR B 1 156 ? -12.93 -16.938 0.79 1 85.81 156 TYR B O 1
ATOM 3352 N N . ILE B 1 157 ? -11.523 -18.516 0.233 1 85.38 157 ILE B N 1
ATOM 3353 C CA . ILE B 1 157 ? -10.352 -17.875 0.832 1 85.38 157 ILE B CA 1
ATOM 3354 C C . ILE B 1 157 ? -10.008 -16.609 0.072 1 85.38 157 ILE B C 1
ATOM 3356 O O . ILE B 1 157 ? -9.695 -15.578 0.68 1 85.38 157 ILE B O 1
ATOM 3360 N N . ILE B 1 158 ? -10.094 -16.672 -1.209 1 88.06 158 ILE B N 1
ATOM 3361 C CA . ILE B 1 158 ? -9.812 -15.508 -2.033 1 88.06 158 ILE B CA 1
ATOM 3362 C C . ILE B 1 158 ? -10.805 -14.398 -1.702 1 88.06 158 ILE B C 1
ATOM 3364 O O . ILE B 1 158 ? -10.422 -13.227 -1.578 1 88.06 158 ILE B O 1
ATOM 3368 N N . TRP B 1 159 ? -12.008 -14.781 -1.479 1 89.94 159 TRP B N 1
ATOM 3369 C CA . TRP B 1 159 ? -13.047 -13.812 -1.152 1 89.94 159 TRP B CA 1
ATOM 3370 C C . TRP B 1 159 ? -12.781 -13.156 0.198 1 89.94 159 TRP B C 1
ATOM 3372 O O . TRP B 1 159 ? -12.898 -11.938 0.338 1 89.94 159 TRP B O 1
ATOM 3382 N N . ASN B 1 160 ? -12.406 -13.938 1.128 1 86.62 160 ASN B N 1
ATOM 3383 C CA . ASN B 1 160 ? -12.125 -13.43 2.469 1 86.62 160 ASN B CA 1
ATOM 3384 C C . ASN B 1 160 ? -10.938 -12.477 2.471 1 86.62 160 ASN B C 1
ATOM 3386 O O . ASN B 1 160 ? -11.008 -11.391 3.051 1 86.62 160 ASN B O 1
ATOM 3390 N N . TRP B 1 161 ? -9.898 -12.836 1.798 1 87.44 161 TRP B N 1
ATOM 3391 C CA . TRP B 1 161 ? -8.688 -12.023 1.78 1 87.44 161 TRP B CA 1
ATOM 3392 C C . TRP B 1 161 ? -8.875 -10.781 0.914 1 87.44 161 TRP B C 1
ATOM 3394 O O . TRP B 1 161 ? -8.219 -9.758 1.138 1 87.44 161 TRP B O 1
ATOM 3404 N N . SER B 1 162 ? -9.773 -10.898 -0.047 1 90.12 162 SER B N 1
ATOM 3405 C CA . SER B 1 162 ? -10.078 -9.719 -0.847 1 90.12 162 SER B CA 1
ATOM 3406 C C . SER B 1 162 ? -10.773 -8.648 -0.009 1 90.12 162 SER B C 1
ATOM 3408 O O . SER B 1 162 ? -10.547 -7.457 -0.201 1 90.12 162 SER B O 1
ATOM 3410 N N . GLY B 1 163 ? -11.633 -9.117 0.871 1 90.31 163 GLY B N 1
ATOM 3411 C CA . GLY B 1 163 ? -12.25 -8.195 1.807 1 90.31 163 GLY B CA 1
ATOM 3412 C C . GLY B 1 163 ? -11.25 -7.5 2.709 1 90.31 163 GLY B C 1
ATOM 3413 O O . GLY B 1 163 ? -11.312 -6.281 2.896 1 90.31 163 GLY B O 1
ATOM 3414 N N . THR B 1 164 ? -10.328 -8.203 3.18 1 88.62 164 THR B N 1
ATOM 3415 C CA . THR B 1 164 ? -9.273 -7.656 4.031 1 88.62 164 THR B CA 1
ATOM 3416 C C . THR B 1 164 ? -8.398 -6.684 3.252 1 88.62 164 THR B C 1
ATOM 3418 O O . THR B 1 164 ? -8.086 -5.594 3.736 1 88.62 164 THR B O 1
ATOM 3421 N N . ALA B 1 165 ? -8.016 -7.113 2.061 1 90.75 165 ALA B N 1
ATOM 3422 C CA . ALA B 1 165 ? -7.203 -6.242 1.216 1 90.75 165 ALA B CA 1
ATOM 3423 C C . ALA B 1 165 ? -7.938 -4.938 0.91 1 90.75 165 ALA B C 1
ATOM 3425 O O . ALA B 1 165 ? -7.344 -3.857 0.961 1 90.75 165 ALA B O 1
ATOM 3426 N N . GLY B 1 166 ? -9.227 -5.039 0.649 1 89.19 166 GLY B N 1
ATOM 3427 C CA . GLY B 1 166 ? -10.031 -3.863 0.338 1 89.19 166 GLY B CA 1
ATOM 3428 C C . GLY B 1 166 ? -10.102 -2.873 1.484 1 89.19 166 GLY B C 1
ATOM 3429 O O . GLY B 1 166 ? -10.023 -1.662 1.271 1 89.19 166 GLY B O 1
ATOM 3430 N N . GLU B 1 167 ? -10.227 -3.408 2.568 1 87.94 167 GLU B N 1
ATOM 3431 C CA . GLU B 1 167 ? -10.289 -2.555 3.752 1 87.94 167 GLU B CA 1
ATOM 3432 C C . GLU B 1 167 ? -8.977 -1.81 3.969 1 87.94 167 GLU B C 1
ATOM 3434 O O . GLU B 1 167 ? -8.977 -0.604 4.23 1 87.94 167 GLU B O 1
ATOM 3439 N N . HIS B 1 168 ? -7.926 -2.463 3.854 1 87.25 168 HIS B N 1
ATOM 3440 C CA . HIS B 1 168 ? -6.629 -1.844 4.109 1 87.25 168 HIS B CA 1
ATOM 3441 C C . HIS B 1 168 ? -6.211 -0.939 2.955 1 87.25 168 HIS B C 1
ATOM 3443 O O . HIS B 1 168 ? -5.496 0.043 3.158 1 87.25 168 HIS B O 1
ATOM 3449 N N . ILE B 1 169 ? -6.719 -1.214 1.786 1 87.69 169 ILE B N 1
ATOM 3450 C CA . ILE B 1 169 ? -6.496 -0.31 0.664 1 87.69 169 ILE B CA 1
ATOM 3451 C C . ILE B 1 169 ? -7.219 1.013 0.915 1 87.69 169 ILE B C 1
ATOM 3453 O O . ILE B 1 169 ? -6.66 2.086 0.669 1 87.69 169 ILE B O 1
ATOM 3457 N N . ARG B 1 170 ? -8.359 0.898 1.404 1 86.38 170 ARG B N 1
ATOM 3458 C CA . ARG B 1 170 ? -9.117 2.102 1.718 1 86.38 170 ARG B CA 1
ATOM 3459 C C . ARG B 1 170 ? -8.414 2.934 2.783 1 86.38 170 ARG B C 1
ATOM 3461 O O . ARG B 1 170 ? -8.398 4.164 2.709 1 86.38 170 ARG B O 1
ATOM 3468 N N . HIS B 1 171 ? -7.809 2.266 3.662 1 86.5 171 HIS B N 1
ATOM 3469 C CA . HIS B 1 171 ? -7.117 2.953 4.746 1 86.5 171 HIS B CA 1
ATOM 3470 C C . HIS B 1 171 ? -5.828 3.6 4.25 1 86.5 171 HIS B C 1
ATOM 3472 O O . HIS B 1 171 ? -5.43 4.656 4.746 1 86.5 171 HIS B O 1
ATOM 3478 N N . LEU B 1 172 ? -5.293 2.988 3.318 1 86.5 172 LEU B N 1
ATOM 3479 C CA . LEU B 1 172 ? -4.004 3.477 2.838 1 86.5 172 LEU B CA 1
ATOM 3480 C C . LEU B 1 172 ? -4.191 4.578 1.799 1 86.5 172 LEU B C 1
ATOM 3482 O O . LEU B 1 172 ? -3.279 5.371 1.556 1 86.5 172 LEU B O 1
ATOM 3486 N N . THR B 1 173 ? -5.371 4.637 1.174 1 84.5 173 THR B N 1
ATOM 3487 C CA . THR B 1 173 ? -5.598 5.621 0.121 1 84.5 173 THR B CA 1
ATOM 3488 C C . THR B 1 173 ? -6.246 6.879 0.689 1 84.5 173 THR B C 1
ATOM 3490 O O . THR B 1 173 ? -6.523 7.828 -0.049 1 84.5 173 THR B O 1
ATOM 3493 N N . GLY B 1 174 ? -6.457 6.918 1.897 1 82.94 174 GLY B N 1
ATOM 3494 C CA . GLY B 1 174 ? -6.988 8.117 2.52 1 82.94 174 GLY B CA 1
ATOM 3495 C C . GLY B 1 174 ? -8.5 8.219 2.422 1 82.94 174 GLY B C 1
ATOM 3496 O O . GLY B 1 174 ? -9.039 9.281 2.098 1 82.94 174 GLY B O 1
ATOM 3497 N N . ALA B 1 175 ? -9.125 7.191 2.643 1 84.19 175 ALA B N 1
ATOM 3498 C CA . ALA B 1 175 ? -10.586 7.199 2.652 1 84.19 175 ALA B CA 1
ATOM 3499 C C . ALA B 1 175 ? -11.125 8.086 3.773 1 84.19 175 ALA B C 1
ATOM 3501 O O . ALA B 1 175 ? -10.469 8.258 4.805 1 84.19 175 ALA B O 1
ATOM 3502 N N . ALA B 1 176 ? -12.242 8.625 3.482 1 87.31 176 ALA B N 1
ATOM 3503 C CA . ALA B 1 176 ? -12.859 9.492 4.48 1 87.31 176 ALA B CA 1
ATOM 3504 C C . ALA B 1 176 ? -13.211 8.711 5.746 1 87.31 176 ALA B C 1
ATOM 3506 O O . ALA B 1 176 ? -13.586 7.543 5.676 1 87.31 176 ALA B O 1
ATOM 3507 N N . ALA B 1 177 ? -13.039 9.352 6.832 1 88.25 177 ALA B N 1
ATOM 3508 C CA . ALA B 1 177 ? -13.391 8.75 8.117 1 88.25 177 ALA B CA 1
ATOM 3509 C C . ALA B 1 177 ? -14.891 8.453 8.188 1 88.25 177 ALA B C 1
ATOM 3511 O O . ALA B 1 177 ? -15.672 9.008 7.418 1 88.25 177 ALA B O 1
ATOM 3512 N N . SER B 1 178 ? -15.266 7.566 9.031 1 87.81 178 SER B N 1
ATOM 3513 C CA . SER B 1 178 ? -16.672 7.258 9.242 1 87.81 178 SER B CA 1
ATOM 3514 C C . SER B 1 178 ? -17.438 8.484 9.719 1 87.81 178 SER B C 1
ATOM 3516 O O . SER B 1 178 ? -16.891 9.336 10.422 1 87.81 178 SER B O 1
ATOM 3518 N N . PRO B 1 179 ? -18.688 8.594 9.359 1 89.75 179 PRO B N 1
ATOM 3519 C CA . PRO B 1 179 ? -19.5 9.734 9.789 1 89.75 179 PRO B CA 1
ATOM 3520 C C . PRO B 1 179 ? -19.547 9.891 11.305 1 89.75 179 PRO B C 1
ATOM 3522 O O . PRO B 1 179 ? -19.578 11.016 11.812 1 89.75 179 PRO B O 1
ATOM 3525 N N . ILE B 1 180 ? -19.484 8.789 11.945 1 90 180 ILE B N 1
ATOM 3526 C CA . ILE B 1 180 ? -19.516 8.828 13.398 1 90 180 ILE B CA 1
ATOM 3527 C C . ILE B 1 180 ? -18.25 9.5 13.922 1 90 180 ILE B C 1
ATOM 3529 O O . ILE B 1 180 ? -18.312 10.406 14.758 1 90 180 ILE B O 1
ATOM 3533 N N . ASP B 1 181 ? -17.109 9.102 13.391 1 90.31 181 ASP B N 1
ATOM 3534 C CA . ASP B 1 181 ? -15.852 9.703 13.797 1 90.31 181 ASP B CA 1
ATOM 3535 C C . ASP B 1 181 ? -15.812 11.195 13.461 1 90.31 181 ASP B C 1
ATOM 3537 O O . ASP B 1 181 ? -15.344 12 14.266 1 90.31 181 ASP B O 1
ATOM 3541 N N . GLN B 1 182 ? -16.328 11.516 12.328 1 91.31 182 GLN B N 1
ATOM 3542 C CA . GLN B 1 182 ? -16.344 12.914 11.906 1 91.31 182 GLN B CA 1
ATOM 3543 C C . GLN B 1 182 ? -17.203 13.758 12.836 1 91.31 182 GLN B C 1
ATOM 3545 O O . GLN B 1 182 ? -16.828 14.883 13.188 1 91.31 182 GLN B O 1
ATOM 3550 N N . SER B 1 183 ? -18.328 13.203 13.195 1 92.12 183 SER B N 1
ATOM 3551 C CA . SER B 1 183 ? -19.234 13.945 14.055 1 92.12 183 SER B CA 1
ATOM 3552 C C . SER B 1 183 ? -18.625 14.18 15.438 1 92.12 183 SER B C 1
ATOM 3554 O O . SER B 1 183 ? -18.812 15.242 16.031 1 92.12 183 SER B O 1
ATOM 3556 N N . VAL B 1 184 ? -17.938 13.227 15.898 1 92.12 184 VAL B N 1
ATOM 3557 C CA . VAL B 1 184 ? -17.297 13.336 17.203 1 92.12 184 VAL B CA 1
ATOM 3558 C C . VAL B 1 184 ? -16.234 14.438 17.156 1 92.12 184 VAL B C 1
ATOM 3560 O O . VAL B 1 184 ? -16.172 15.281 18.062 1 92.12 184 VAL B O 1
ATOM 3563 N N . LEU B 1 185 ? -15.461 14.43 16.125 1 93.62 185 LEU B N 1
ATOM 3564 C CA . LEU B 1 185 ? -14.398 15.422 15.984 1 93.62 185 LEU B CA 1
ATOM 3565 C C . LEU B 1 185 ? -14.984 16.812 15.797 1 93.62 185 LEU B C 1
ATOM 3567 O O . LEU B 1 185 ? -14.453 17.797 16.344 1 93.62 185 LEU B O 1
ATOM 3571 N N . LEU B 1 186 ? -16.047 16.906 15.078 1 92.88 186 LEU B N 1
ATOM 3572 C CA . LEU B 1 186 ? -16.719 18.188 14.859 1 92.88 186 LEU B CA 1
ATOM 3573 C C . LEU B 1 186 ? -17.281 18.734 16.172 1 92.88 186 LEU B C 1
ATOM 3575 O O . LEU B 1 186 ? -17.125 19.922 16.469 1 92.88 186 LEU B O 1
ATOM 3579 N N . TYR B 1 187 ? -17.859 17.844 16.891 1 92.31 187 TYR B N 1
ATOM 3580 C CA . TYR B 1 187 ? -18.438 18.234 18.172 1 92.31 187 TYR B CA 1
ATOM 3581 C C . TYR B 1 187 ? -17.359 18.703 19.141 1 92.31 187 TYR B C 1
ATOM 3583 O O . TYR B 1 187 ? -17.516 19.734 19.812 1 92.31 187 TYR B O 1
ATOM 3591 N N . MET B 1 188 ? -16.297 18 19.203 1 92.94 188 MET B N 1
ATOM 3592 C CA . MET B 1 188 ? -15.188 18.375 20.078 1 92.94 188 MET B CA 1
ATOM 3593 C C . MET B 1 188 ? -14.625 19.734 19.688 1 92.94 188 MET B C 1
ATOM 3595 O O . MET B 1 188 ? -14.289 20.547 20.562 1 92.94 188 MET B O 1
ATOM 3599 N N . THR B 1 189 ? -14.531 20.016 18.406 1 93.12 189 THR B N 1
ATOM 3600 C CA . THR B 1 189 ? -13.992 21.281 17.938 1 93.12 189 THR B CA 1
ATOM 3601 C C . THR B 1 189 ? -14.953 22.438 18.234 1 93.12 189 THR B C 1
ATOM 3603 O O . THR B 1 189 ? -14.523 23.516 18.656 1 93.12 189 THR B O 1
ATOM 3606 N N . MET B 1 190 ? -16.203 22.203 18.094 1 91.5 190 MET B N 1
ATOM 3607 C CA . MET B 1 190 ? -17.203 23.234 18.297 1 91.5 190 MET B CA 1
ATOM 3608 C C . MET B 1 190 ? -17.266 23.656 19.766 1 91.5 190 MET B C 1
ATOM 3610 O O . MET B 1 190 ? -17.5 24.812 20.078 1 91.5 190 MET B O 1
ATOM 3614 N N . ARG B 1 191 ? -16.922 22.766 20.609 1 92 191 ARG B N 1
ATOM 3615 C CA . ARG B 1 191 ? -17.078 23.016 22.031 1 92 191 ARG B CA 1
ATOM 3616 C C . ARG B 1 191 ? -15.758 23.422 22.672 1 92 191 ARG B C 1
ATOM 3618 O O . ARG B 1 191 ? -15.703 23.734 23.859 1 92 191 ARG B O 1
ATOM 3625 N N . PHE B 1 192 ? -14.781 23.516 21.984 1 93.25 192 PHE B N 1
ATOM 3626 C CA . PHE B 1 192 ? -13.445 23.703 22.531 1 93.25 192 PHE B CA 1
ATOM 3627 C C . PHE B 1 192 ? -13.289 25.094 23.109 1 93.25 192 PHE B C 1
ATOM 3629 O O . PHE B 1 192 ? -12.836 25.266 24.234 1 93.25 192 PHE B O 1
ATOM 3636 N N . SER B 1 193 ? -13.602 26.125 22.344 1 91.56 193 SER B N 1
ATOM 3637 C CA . SER B 1 193 ? -13.414 27.516 22.766 1 91.56 193 SER B CA 1
ATOM 3638 C C . SER B 1 193 ? -14.453 28.438 22.156 1 91.56 193 SER B C 1
ATOM 3640 O O . SER B 1 193 ? -14.844 28.266 21 1 91.56 193 SER B O 1
ATOM 3642 N N . LYS B 1 194 ? -14.703 29.562 22.812 1 91.19 194 LYS B N 1
ATOM 3643 C CA . LYS B 1 194 ? -15.641 30.562 22.312 1 91.19 194 LYS B CA 1
ATOM 3644 C C . LYS B 1 194 ? -14.969 31.516 21.328 1 91.19 194 LYS B C 1
ATOM 3646 O O . LYS B 1 194 ? -15.648 32.25 20.594 1 91.19 194 LYS B O 1
ATOM 3651 N N . ALA B 1 195 ? -13.703 31.422 21.344 1 90.75 195 ALA B N 1
ATOM 3652 C CA . ALA B 1 195 ? -12.961 32.281 20.438 1 90.75 195 ALA B CA 1
ATOM 3653 C C . ALA B 1 195 ? -13.156 31.875 18.984 1 90.75 195 ALA B C 1
ATOM 3655 O O . ALA B 1 195 ? -12.922 32.656 18.062 1 90.75 195 ALA B O 1
ATOM 3656 N N . ILE B 1 196 ? -13.562 30.656 18.828 1 91.19 196 ILE B N 1
ATOM 3657 C CA . ILE B 1 196 ? -13.789 30.141 17.484 1 91.19 196 ILE B CA 1
ATOM 3658 C C . ILE B 1 196 ? -15.164 30.594 16.984 1 91.19 196 ILE B C 1
ATOM 3660 O O . ILE B 1 196 ? -16.188 30.203 17.547 1 91.19 196 ILE B O 1
ATOM 3664 N N . LEU B 1 197 ? -15.164 31.344 15.891 1 90.62 197 LEU B N 1
ATOM 3665 C CA . LEU B 1 197 ? -16.406 31.906 15.383 1 90.62 197 LEU B CA 1
ATOM 3666 C C . LEU B 1 197 ? -17.188 30.875 14.562 1 90.62 197 LEU B C 1
ATOM 3668 O O . LEU B 1 197 ? -18.406 30.797 14.656 1 90.62 197 LEU B O 1
ATOM 3672 N N . LYS B 1 198 ? -16.391 30.188 13.727 1 90.25 198 LYS B N 1
ATOM 3673 C CA . LYS B 1 198 ? -17 29.188 12.844 1 90.25 198 LYS B CA 1
ATOM 3674 C C . LYS B 1 198 ? -15.961 28.156 12.398 1 90.25 198 LYS B C 1
ATOM 3676 O O . LYS B 1 198 ? -14.766 28.453 12.328 1 90.25 198 LYS B O 1
ATOM 3681 N N . ILE B 1 199 ? -16.5 27 12.195 1 90.12 199 ILE B N 1
ATOM 3682 C CA . ILE B 1 199 ? -15.68 25.969 11.586 1 90.12 199 ILE B CA 1
ATOM 3683 C C . ILE B 1 199 ? -15.953 25.906 10.086 1 90.12 199 ILE B C 1
ATOM 3685 O O . ILE B 1 199 ? -17.078 25.594 9.664 1 90.12 199 ILE B O 1
ATOM 3689 N N . GLN B 1 200 ? -15 26.188 9.289 1 86.81 200 GLN B N 1
ATOM 3690 C CA . GLN B 1 200 ? -15.172 26.266 7.844 1 86.81 200 GLN B CA 1
ATOM 3691 C C . GLN B 1 200 ? -15.188 24.859 7.223 1 86.81 200 GLN B C 1
ATOM 3693 O O . GLN B 1 200 ? -16.016 24.578 6.359 1 86.81 200 GLN B O 1
ATOM 3698 N N . ASN B 1 201 ? -14.211 24.109 7.574 1 86.75 201 ASN B N 1
ATOM 3699 C CA . ASN B 1 201 ? -14.07 22.781 6.992 1 86.75 201 ASN B CA 1
ATOM 3700 C C . ASN B 1 201 ? -13.391 21.812 7.961 1 86.75 201 ASN B C 1
ATOM 3702 O O . ASN B 1 201 ? -12.508 22.203 8.719 1 86.75 201 ASN B O 1
ATOM 3706 N N . LEU B 1 202 ? -13.945 20.625 8.008 1 89.25 202 LEU B N 1
ATOM 3707 C CA . LEU B 1 202 ? -13.32 19.531 8.75 1 89.25 202 LEU B CA 1
ATOM 3708 C C . LEU B 1 202 ? -13.156 18.297 7.871 1 89.25 202 LEU B C 1
ATOM 3710 O O . LEU B 1 202 ? -14.148 17.734 7.406 1 89.25 202 LEU B O 1
ATOM 3714 N N . ARG B 1 203 ? -11.922 17.984 7.617 1 88.94 203 ARG B N 1
ATOM 3715 C CA . ARG B 1 203 ? -11.602 16.812 6.816 1 88.94 203 ARG B CA 1
ATOM 3716 C C . ARG B 1 203 ? -10.852 15.773 7.641 1 88.94 203 ARG B C 1
ATOM 3718 O O . ARG B 1 203 ? -9.797 16.062 8.211 1 88.94 203 ARG B O 1
ATOM 3725 N N . ALA B 1 204 ? -11.461 14.688 7.738 1 91 204 ALA B N 1
ATOM 3726 C CA . ALA B 1 204 ? -10.828 13.555 8.406 1 91 204 ALA B CA 1
ATOM 3727 C C . ALA B 1 204 ? -10.688 12.367 7.461 1 91 204 ALA B C 1
ATOM 3729 O O . ALA B 1 204 ? -11.672 11.93 6.859 1 91 204 ALA B O 1
ATOM 3730 N N . TYR B 1 205 ? -9.492 11.914 7.281 1 88.56 205 TYR B N 1
ATOM 3731 C CA . TYR B 1 205 ? -9.25 10.805 6.375 1 88.56 205 TYR B CA 1
ATOM 3732 C C . TYR B 1 205 ? -8.211 9.844 6.953 1 88.56 205 TYR B C 1
ATOM 3734 O O . TYR B 1 205 ? -7.395 10.234 7.789 1 88.56 205 TYR B O 1
ATOM 3742 N N . TYR B 1 206 ? -8.305 8.695 6.488 1 86.75 206 TYR B N 1
ATOM 3743 C CA . TYR B 1 206 ? -7.422 7.664 7.02 1 86.75 206 TYR B CA 1
ATOM 3744 C C . TYR B 1 206 ? -6.008 7.82 6.473 1 86.75 206 TYR B C 1
ATOM 3746 O O . TYR B 1 206 ? -5.82 8.125 5.293 1 86.75 206 TYR B O 1
ATOM 3754 N N . ALA B 1 207 ? -5.105 7.762 7.273 1 83 207 ALA B N 1
ATOM 3755 C CA . ALA B 1 207 ? -3.68 7.617 6.984 1 83 207 ALA B CA 1
ATOM 3756 C C . ALA B 1 207 ? -3.105 6.379 7.668 1 83 207 ALA B C 1
ATOM 3758 O O . ALA B 1 207 ? -2.473 6.484 8.727 1 83 207 ALA B O 1
ATOM 3759 N N . GLY B 1 208 ? -3.234 5.289 7.043 1 80.44 208 GLY B N 1
ATOM 3760 C CA . GLY B 1 208 ? -3.004 4.023 7.715 1 80.44 208 GLY B CA 1
ATOM 3761 C C . GLY B 1 208 ? -4.191 3.562 8.539 1 80.44 208 GLY B C 1
ATOM 3762 O O . GLY B 1 208 ? -5.328 3.572 8.062 1 80.44 208 GLY B O 1
ATOM 3763 N N . ASP B 1 209 ? -3.906 3.119 9.766 1 83.12 209 ASP B N 1
ATOM 3764 C CA . ASP B 1 209 ? -4.984 2.643 10.625 1 83.12 209 ASP B CA 1
ATOM 3765 C C . ASP B 1 209 ? -5.562 3.783 11.461 1 83.12 209 ASP B C 1
ATOM 3767 O O . ASP B 1 209 ? -6.609 3.627 12.094 1 83.12 209 ASP B O 1
ATOM 3771 N N . LEU B 1 210 ? -4.91 4.895 11.328 1 87.69 210 LEU B N 1
ATOM 3772 C CA . LEU B 1 210 ? -5.363 6.047 12.102 1 87.69 210 LEU B CA 1
ATOM 3773 C C . LEU B 1 210 ? -5.793 7.18 11.172 1 87.69 210 LEU B C 1
ATOM 3775 O O . LEU B 1 210 ? -5.637 7.09 9.953 1 87.69 210 LEU B O 1
ATOM 3779 N N . LEU B 1 211 ? -6.309 8.281 11.82 1 89.56 211 LEU B N 1
ATOM 3780 C CA . LEU B 1 211 ? -6.914 9.344 11.031 1 89.56 211 LEU B CA 1
ATOM 3781 C C . LEU B 1 211 ? -6.035 10.586 11.031 1 89.56 211 LEU B C 1
ATOM 3783 O O . LEU B 1 211 ? -5.414 10.914 12.047 1 89.56 211 LEU B O 1
ATOM 3787 N N . ASN B 1 212 ? -5.965 11.203 9.898 1 89.69 212 ASN B N 1
ATOM 3788 C CA . ASN B 1 212 ? -5.492 12.578 9.773 1 89.69 212 ASN B CA 1
ATOM 3789 C C . ASN B 1 212 ? -6.652 13.57 9.75 1 89.69 212 ASN B C 1
ATOM 3791 O O . ASN B 1 212 ? -7.609 13.391 9 1 89.69 212 ASN B O 1
ATOM 3795 N N . VAL B 1 213 ? -6.535 14.555 10.555 1 92.31 213 VAL B N 1
ATOM 3796 C CA . VAL B 1 213 ? -7.652 15.492 10.672 1 92.31 213 VAL B CA 1
ATOM 3797 C C . VAL B 1 213 ? -7.188 16.906 10.32 1 92.31 213 VAL B C 1
ATOM 3799 O O . VAL B 1 213 ? -6.168 17.375 10.828 1 92.31 213 VAL B O 1
ATOM 3802 N N . GLU B 1 214 ? -7.836 17.516 9.422 1 91.06 214 GLU B N 1
ATOM 3803 C CA . GLU B 1 214 ? -7.625 18.922 9.078 1 91.06 214 GLU B CA 1
ATOM 3804 C C . GLU B 1 214 ? -8.844 19.766 9.438 1 91.06 214 GLU B C 1
ATOM 3806 O O . GLU B 1 214 ? -9.961 19.484 8.984 1 91.06 214 GLU B O 1
ATOM 3811 N N . VAL B 1 215 ? -8.609 20.719 10.195 1 92.81 215 VAL B N 1
ATOM 3812 C CA . VAL B 1 215 ? -9.719 21.578 10.617 1 92.81 215 VAL B CA 1
ATOM 3813 C C . VAL B 1 215 ? -9.414 23.031 10.266 1 92.81 215 VAL B C 1
ATOM 3815 O O . VAL B 1 215 ? -8.32 23.516 10.539 1 92.81 215 VAL B O 1
ATOM 3818 N N . ASP B 1 216 ? -10.328 23.609 9.648 1 91.12 216 ASP B N 1
ATOM 3819 C CA . ASP B 1 216 ? -10.258 25.031 9.367 1 91.12 216 ASP B CA 1
ATOM 3820 C C . ASP B 1 216 ? -11.211 25.828 10.266 1 91.12 216 ASP B C 1
ATOM 3822 O O . ASP B 1 216 ? -12.43 25.672 10.172 1 91.12 216 ASP B O 1
ATOM 3826 N N . ILE B 1 217 ? -10.594 26.688 11.023 1 91.62 217 ILE B N 1
ATOM 3827 C CA . ILE B 1 217 ? -11.406 27.469 11.945 1 91.62 217 ILE B CA 1
ATOM 3828 C C . ILE B 1 217 ? -11.289 28.953 11.594 1 91.62 217 ILE B C 1
ATOM 3830 O O . ILE B 1 217 ? -10.281 29.391 11.047 1 91.62 217 ILE B O 1
ATOM 3834 N N . ILE B 1 218 ? -12.328 29.672 11.953 1 91.94 218 ILE B N 1
ATOM 3835 C CA . ILE B 1 218 ? -12.367 31.109 11.703 1 91.94 218 ILE B CA 1
ATOM 3836 C C . ILE B 1 218 ? -12.281 31.859 13.023 1 91.94 218 ILE B C 1
ATOM 3838 O O . ILE B 1 218 ? -13.031 31.578 13.961 1 91.94 218 ILE B O 1
ATOM 3842 N N . LEU B 1 219 ? -11.289 32.688 13.086 1 92.31 219 LEU B N 1
ATOM 3843 C CA . LEU B 1 219 ? -11.117 33.594 14.227 1 92.31 219 LEU B CA 1
ATOM 3844 C C . LEU B 1 219 ? -11.266 35.062 13.797 1 92.31 219 LEU B C 1
ATOM 3846 O O . LEU B 1 219 ? -11.352 35.344 12.609 1 92.31 219 LEU B O 1
ATOM 3850 N N . GLU B 1 220 ? -11.312 35.938 14.836 1 90.06 220 GLU B N 1
ATOM 3851 C CA . GLU B 1 220 ? -11.391 37.375 14.516 1 90.06 220 GLU B CA 1
ATOM 3852 C C . GLU B 1 220 ? -10.086 37.875 13.898 1 90.06 220 GLU B C 1
ATOM 3854 O O . GLU B 1 220 ? -9 37.594 14.414 1 90.06 220 GLU B O 1
ATOM 3859 N N . GLY B 1 221 ? -10.164 38.531 12.828 1 86.5 221 GLY B N 1
ATOM 3860 C CA . GLY B 1 221 ? -9.008 38.969 12.07 1 86.5 221 GLY B CA 1
ATOM 3861 C C . GLY B 1 221 ? -8.07 39.844 12.883 1 86.5 221 GLY B C 1
ATOM 3862 O O . GLY B 1 221 ? -6.863 39.875 12.617 1 86.5 221 GLY B O 1
ATOM 3863 N N . LYS B 1 222 ? -8.586 40.531 13.867 1 87.31 222 LYS B N 1
ATOM 3864 C CA . LYS B 1 222 ? -7.801 41.469 14.664 1 87.31 222 LYS B CA 1
ATOM 3865 C C . LYS B 1 222 ? -7.062 40.75 15.789 1 87.31 222 LYS B C 1
ATOM 3867 O O . LYS B 1 222 ? -6.215 41.344 16.469 1 87.31 222 LYS B O 1
ATOM 3872 N N . THR B 1 223 ? -7.305 39.5 15.844 1 88.31 223 THR B N 1
ATOM 3873 C CA . THR B 1 223 ? -6.641 38.719 16.891 1 88.31 223 THR B CA 1
ATOM 3874 C C . THR B 1 223 ? -5.137 38.656 16.641 1 88.31 223 THR B C 1
ATOM 3876 O O . THR B 1 223 ? -4.695 38.5 15.5 1 88.31 223 THR B O 1
ATOM 3879 N N . ARG B 1 224 ? -4.398 38.812 17.719 1 89.25 224 ARG B N 1
ATOM 3880 C CA . ARG B 1 224 ? -2.947 38.719 17.609 1 89.25 224 ARG B CA 1
ATOM 3881 C C . ARG B 1 224 ? -2.525 37.281 17.281 1 89.25 224 ARG B C 1
ATOM 3883 O O . ARG B 1 224 ? -3.176 36.344 17.703 1 89.25 224 ARG B O 1
ATOM 3890 N N . LEU B 1 225 ? -1.521 37.094 16.578 1 89.88 225 LEU B N 1
ATOM 3891 C CA . LEU B 1 225 ? -0.999 35.781 16.188 1 89.88 225 LEU B CA 1
ATOM 3892 C C . LEU B 1 225 ? -0.735 34.906 17.422 1 89.88 225 LEU B C 1
ATOM 3894 O O . LEU B 1 225 ? -0.999 33.719 17.406 1 89.88 225 LEU B O 1
ATOM 3898 N N . ARG B 1 226 ? -0.248 35.469 18.422 1 89.12 226 ARG B N 1
ATOM 3899 C CA . ARG B 1 226 ? 0.06 34.75 19.641 1 89.12 226 ARG B CA 1
ATOM 3900 C C . ARG B 1 226 ? -1.189 34.062 20.203 1 89.12 226 ARG B C 1
ATOM 3902 O O . ARG B 1 226 ? -1.177 32.875 20.516 1 89.12 226 ARG B O 1
ATOM 3909 N N . ASP B 1 227 ? -2.23 34.812 20.359 1 89.5 227 ASP B N 1
ATOM 3910 C CA . ASP B 1 227 ? -3.477 34.281 20.906 1 89.5 227 ASP B CA 1
ATOM 3911 C C . ASP B 1 227 ? -4.094 33.25 19.969 1 89.5 227 ASP B C 1
ATOM 3913 O O . ASP B 1 227 ? -4.562 32.219 20.422 1 89.5 227 ASP B O 1
ATOM 3917 N N . ALA B 1 228 ? -4.047 33.562 18.719 1 89.56 228 ALA B N 1
ATOM 3918 C CA . ALA B 1 228 ? -4.602 32.625 17.734 1 89.56 228 ALA B CA 1
ATOM 3919 C C . ALA B 1 228 ? -3.822 31.312 17.719 1 89.56 228 ALA B C 1
ATOM 3921 O O . ALA B 1 228 ? -4.414 30.234 17.672 1 89.56 228 ALA B O 1
ATOM 3922 N N . HIS B 1 229 ? -2.557 31.484 17.703 1 88.75 229 HIS B N 1
ATOM 3923 C CA . HIS B 1 229 ? -1.688 30.312 17.719 1 88.75 229 HIS B CA 1
ATOM 3924 C C . HIS B 1 229 ? -1.96 29.422 18.922 1 88.75 229 HIS B C 1
ATOM 3926 O O . HIS B 1 229 ? -2.029 28.203 18.812 1 88.75 229 HIS B O 1
ATOM 3932 N N . ASP B 1 230 ? -2.035 30.016 20.062 1 88.56 230 ASP B N 1
ATOM 3933 C CA . ASP B 1 230 ? -2.244 29.25 21.281 1 88.56 230 ASP B CA 1
ATOM 3934 C C . ASP B 1 230 ? -3.572 28.5 21.25 1 88.56 230 ASP B C 1
ATOM 3936 O O . ASP B 1 230 ? -3.656 27.344 21.688 1 88.56 230 ASP B O 1
ATOM 3940 N N . ILE B 1 231 ? -4.566 29.109 20.734 1 89.75 231 ILE B N 1
ATOM 3941 C CA . ILE B 1 231 ? -5.863 28.453 20.578 1 89.75 231 ILE B CA 1
ATOM 3942 C C . ILE B 1 231 ? -5.742 27.297 19.594 1 89.75 231 ILE B C 1
ATOM 3944 O O . ILE B 1 231 ? -6.203 26.188 19.875 1 89.75 231 ILE B O 1
ATOM 3948 N N . GLY B 1 232 ? -5.125 27.531 18.5 1 90.69 232 GLY B N 1
ATOM 3949 C CA . GLY B 1 232 ? -4.949 26.516 17.484 1 90.69 232 GLY B CA 1
ATOM 3950 C C . GLY B 1 232 ? -4.137 25.328 17.969 1 90.69 232 GLY B C 1
ATOM 3951 O O . GLY B 1 232 ? -4.484 24.172 17.688 1 90.69 232 GLY B O 1
ATOM 3952 N N . GLU B 1 233 ? -3.078 25.562 18.594 1 89.75 233 GLU B N 1
ATOM 3953 C CA . GLU B 1 233 ? -2.215 24.5 19.094 1 89.75 233 GLU B CA 1
ATOM 3954 C C . GLU B 1 233 ? -2.934 23.656 20.141 1 89.75 233 GLU B C 1
ATOM 3956 O O . GLU B 1 233 ? -2.801 22.438 20.156 1 89.75 233 GLU B O 1
ATOM 3961 N N . SER B 1 234 ? -3.613 24.359 21.062 1 91.69 234 SER B N 1
ATOM 3962 C CA . SER B 1 234 ? -4.371 23.641 22.078 1 91.69 234 SER B CA 1
ATOM 3963 C C . SER B 1 234 ? -5.445 22.75 21.453 1 91.69 234 SER B C 1
ATOM 3965 O O . SER B 1 234 ? -5.668 21.625 21.906 1 91.69 234 SER B O 1
ATOM 3967 N N . LEU B 1 235 ? -6.062 23.297 20.469 1 92.88 235 LEU B N 1
ATOM 3968 C CA . LEU B 1 235 ? -7.062 22.516 19.75 1 92.88 235 LEU B CA 1
ATOM 3969 C C . LEU B 1 235 ? -6.422 21.312 19.062 1 92.88 235 LEU B C 1
ATOM 3971 O O . LEU B 1 235 ? -6.977 20.219 19.094 1 92.88 235 LEU B O 1
ATOM 3975 N N . GLN B 1 236 ? -5.352 21.547 18.422 1 92.69 236 GLN B N 1
ATOM 3976 C CA . GLN B 1 236 ? -4.613 20.469 17.766 1 92.69 236 GLN B CA 1
ATOM 3977 C C . GLN B 1 236 ? -4.277 19.344 18.734 1 92.69 236 GLN B C 1
ATOM 3979 O O . GLN B 1 236 ? -4.461 18.172 18.422 1 92.69 236 GLN B O 1
ATOM 3984 N N . TYR B 1 237 ? -3.814 19.688 19.891 1 90.81 237 TYR B N 1
ATOM 3985 C CA . TYR B 1 237 ? -3.473 18.703 20.906 1 90.81 237 TYR B CA 1
ATOM 3986 C C . TYR B 1 237 ? -4.711 17.938 21.359 1 90.81 237 TYR B C 1
ATOM 3988 O O . TYR B 1 237 ? -4.652 16.719 21.578 1 90.81 237 TYR B O 1
ATOM 3996 N N . MET B 1 238 ? -5.762 18.641 21.547 1 92.62 238 MET B N 1
ATOM 3997 C CA . MET B 1 238 ? -7.008 18 21.969 1 92.62 238 MET B CA 1
ATOM 3998 C C . MET B 1 238 ? -7.465 16.969 20.938 1 92.62 238 MET B C 1
ATOM 4000 O O . MET B 1 238 ? -7.828 15.852 21.312 1 92.62 238 MET B O 1
ATOM 4004 N N . ILE B 1 239 ? -7.391 17.297 19.672 1 92.62 239 ILE B N 1
ATOM 4005 C CA . ILE B 1 239 ? -7.816 16.391 18.609 1 92.62 239 ILE B CA 1
ATOM 4006 C C . ILE B 1 239 ? -6.879 15.188 18.547 1 92.62 239 ILE B C 1
ATOM 4008 O O . ILE B 1 239 ? -7.328 14.055 18.375 1 92.62 239 ILE B O 1
ATOM 4012 N N . GLU B 1 240 ? -5.617 15.414 18.719 1 90.88 240 GLU B N 1
ATOM 4013 C CA . GLU B 1 240 ? -4.621 14.352 18.656 1 90.88 240 GLU B CA 1
ATOM 4014 C C . GLU B 1 240 ? -4.703 13.445 19.875 1 90.88 240 GLU B C 1
ATOM 4016 O O . GLU B 1 240 ? -4.141 12.344 19.875 1 90.88 240 GLU B O 1
ATOM 4021 N N . SER B 1 241 ? -5.371 13.875 20.891 1 89.31 241 SER B N 1
ATOM 4022 C CA . SER B 1 241 ? -5.535 13.055 22.078 1 89.31 241 SER B CA 1
ATOM 4023 C C . SER B 1 241 ? -6.555 11.945 21.844 1 89.31 241 SER B C 1
ATOM 4025 O O . SER B 1 241 ? -6.598 10.969 22.594 1 89.31 241 SER B O 1
ATOM 4027 N N . VAL B 1 242 ? -7.332 12.078 20.875 1 89.38 242 VAL B N 1
ATOM 4028 C CA . VAL B 1 242 ? -8.258 11.016 20.5 1 89.38 242 VAL B CA 1
ATOM 4029 C C . VAL B 1 242 ? -7.48 9.82 19.969 1 89.38 242 VAL B C 1
ATOM 4031 O O . VAL B 1 242 ? -6.648 9.953 19.062 1 89.38 242 VAL B O 1
ATOM 4034 N N . PRO B 1 243 ? -7.684 8.664 20.453 1 86.31 243 PRO B N 1
ATOM 4035 C CA . PRO B 1 243 ? -6.891 7.484 20.109 1 86.31 243 PRO B CA 1
ATOM 4036 C C . PRO B 1 243 ? -6.984 7.125 18.625 1 86.31 243 PRO B C 1
ATOM 4038 O O . PRO B 1 243 ? -6.078 6.484 18.094 1 86.31 243 PRO B O 1
ATOM 4041 N N . THR B 1 244 ? -7.961 7.551 17.906 1 87.62 244 THR B N 1
ATOM 4042 C CA . THR B 1 244 ? -8.141 7.191 16.516 1 87.62 244 THR B CA 1
ATOM 4043 C C . THR B 1 244 ? -7.418 8.18 15.602 1 87.62 244 THR B C 1
ATOM 4045 O O . THR B 1 244 ? -7.363 7.984 14.383 1 87.62 244 THR B O 1
ATOM 4048 N N . VAL B 1 245 ? -6.852 9.234 16.219 1 89.94 245 VAL B N 1
ATOM 4049 C CA . VAL B 1 245 ? -6.238 10.281 15.406 1 89.94 245 VAL B CA 1
ATOM 4050 C C . VAL B 1 245 ? -4.719 10.172 15.492 1 89.94 245 VAL B C 1
ATOM 4052 O O . VAL B 1 245 ? -4.16 10.008 16.578 1 89.94 245 VAL B O 1
ATOM 4055 N N . ASP B 1 246 ? -4.129 10.203 14.336 1 86.38 246 ASP B N 1
ATOM 4056 C CA . ASP B 1 246 ? -2.67 10.195 14.273 1 86.38 246 ASP B CA 1
ATOM 4057 C C . ASP B 1 246 ? -2.111 11.617 14.297 1 86.38 246 ASP B C 1
ATOM 4059 O O . ASP B 1 246 ? -1.329 11.969 15.18 1 86.38 246 ASP B O 1
ATOM 4063 N N . ARG B 1 247 ? -2.553 12.414 13.383 1 88.44 247 ARG B N 1
ATOM 4064 C CA . ARG B 1 247 ? -2.102 13.797 13.258 1 88.44 247 ARG B CA 1
ATOM 4065 C C . ARG B 1 247 ? -3.275 14.734 12.984 1 88.44 247 ARG B C 1
ATOM 4067 O O . ARG B 1 247 ? -4.246 14.344 12.328 1 88.44 247 ARG B O 1
ATOM 4074 N N . ALA B 1 248 ? -3.115 15.922 13.508 1 91.56 248 ALA B N 1
ATOM 4075 C CA . ALA B 1 248 ? -4.133 16.938 13.297 1 91.56 248 ALA B CA 1
ATOM 4076 C C . ALA B 1 248 ? -3.506 18.25 12.82 1 91.56 248 ALA B C 1
ATOM 4078 O O . ALA B 1 248 ? -2.412 18.609 13.25 1 91.56 248 ALA B O 1
ATOM 4079 N N . PHE B 1 249 ? -4.129 18.891 11.898 1 90.44 249 PHE B N 1
ATOM 4080 C CA . PHE B 1 249 ? -3.713 20.188 11.375 1 90.44 249 PHE B CA 1
ATOM 4081 C C . PHE B 1 249 ? -4.828 21.203 11.523 1 90.44 249 PHE B C 1
ATOM 4083 O O . PHE B 1 249 ? -5.926 21.016 10.992 1 90.44 249 PHE B O 1
ATOM 4090 N N . VAL B 1 250 ? -4.508 22.219 12.203 1 92.25 250 VAL B N 1
ATOM 4091 C CA . VAL B 1 250 ? -5.5 23.266 12.414 1 92.25 250 VAL B CA 1
ATOM 4092 C C . VAL B 1 250 ? -5.102 24.516 11.633 1 92.25 250 VAL B C 1
ATOM 4094 O O . VAL B 1 250 ? -4.016 25.078 11.844 1 92.25 250 VAL B O 1
ATOM 4097 N N . HIS B 1 251 ? -5.863 24.828 10.734 1 89.94 251 HIS B N 1
ATOM 4098 C CA . HIS B 1 251 ? -5.672 26.047 9.953 1 89.94 251 HIS B CA 1
ATOM 4099 C C . HIS B 1 251 ? -6.539 27.188 10.484 1 89.94 251 HIS B C 1
ATOM 4101 O O . HIS B 1 251 ? -7.75 27.031 10.641 1 89.94 251 HIS B O 1
ATOM 4107 N N . MET B 1 252 ? -5.953 28.281 10.758 1 89.69 252 MET B N 1
ATOM 4108 C CA . MET B 1 252 ? -6.652 29.453 11.289 1 89.69 252 MET B CA 1
ATOM 4109 C C . MET B 1 252 ? -6.902 30.484 10.195 1 89.69 252 MET B C 1
ATOM 4111 O O . MET B 1 252 ? -5.957 30.984 9.578 1 89.69 252 MET B O 1
ATOM 4115 N N . ASP B 1 253 ? -8.18 30.75 10.023 1 87.75 253 ASP B N 1
ATOM 4116 C CA . ASP B 1 253 ? -8.594 31.734 9.016 1 87.75 253 ASP B CA 1
ATOM 4117 C C . ASP B 1 253 ? -9.422 32.844 9.648 1 87.75 253 ASP B C 1
ATOM 4119 O O . ASP B 1 253 ? -9.844 32.75 10.797 1 87.75 253 ASP B O 1
ATOM 4123 N N . TYR B 1 254 ? -9.461 34 8.93 1 86.62 254 TYR B N 1
ATOM 4124 C CA . TYR B 1 254 ? -10.25 35.125 9.414 1 86.62 254 TYR B CA 1
ATOM 4125 C C . TYR B 1 254 ? -11.43 35.406 8.492 1 86.62 254 TYR B C 1
ATOM 4127 O O . TYR B 1 254 ? -12.375 36.094 8.875 1 86.62 254 TYR B O 1
ATOM 4135 N N . ASP B 1 255 ? -11.289 34.875 7.227 1 78.88 255 ASP B N 1
ATOM 4136 C CA . ASP B 1 255 ? -12.352 35.125 6.254 1 78.88 255 ASP B CA 1
ATOM 4137 C C . ASP B 1 255 ? -13.164 33.844 6.008 1 78.88 255 ASP B C 1
ATOM 4139 O O . ASP B 1 255 ? -12.633 32.844 5.52 1 78.88 255 ASP B O 1
ATOM 4143 N N . PRO B 1 256 ? -14.391 33.938 6.301 1 71 256 PRO B N 1
ATOM 4144 C CA . PRO B 1 256 ? -15.227 32.719 6.117 1 71 256 PRO B CA 1
ATOM 4145 C C . PRO B 1 256 ? -15.398 32.344 4.648 1 71 256 PRO B C 1
ATOM 4147 O O . PRO B 1 256 ? -15.742 31.219 4.34 1 71 256 PRO B O 1
ATOM 4150 N N . TRP B 1 257 ? -15.242 33.281 3.707 1 64.94 257 TRP B N 1
ATOM 4151 C CA . TRP B 1 257 ? -15.5 33.031 2.295 1 64.94 257 TRP B CA 1
ATOM 4152 C C . TRP B 1 257 ? -14.234 32.562 1.578 1 64.94 257 TRP B C 1
ATOM 4154 O O . TRP B 1 257 ? -14.234 32.406 0.358 1 64.94 257 TRP B O 1
ATOM 4164 N N . ASN B 1 258 ? -13.328 32.312 2.297 1 58.78 258 ASN B N 1
ATOM 4165 C CA . ASN B 1 258 ? -12.023 32.125 1.68 1 58.78 258 ASN B CA 1
ATOM 4166 C C . ASN B 1 258 ? -11.953 30.828 0.904 1 58.78 258 ASN B C 1
ATOM 4168 O O . ASN B 1 258 ? -12.688 29.875 1.201 1 58.78 258 ASN B O 1
ATOM 4172 N N . ILE B 1 259 ? -11.078 30.812 -0.256 1 57.78 259 ILE B N 1
ATOM 4173 C CA . ILE B 1 259 ? -10.688 29.875 -1.294 1 57.78 259 ILE B CA 1
ATOM 4174 C C . ILE B 1 259 ? -10.172 28.578 -0.653 1 57.78 259 ILE B C 1
ATOM 4176 O O . ILE B 1 259 ? -9.68 28.594 0.477 1 57.78 259 ILE B O 1
ATOM 4180 N N . PRO B 1 260 ? -10.359 27.609 -1.304 1 61.25 260 PRO B N 1
ATOM 4181 C CA . PRO B 1 260 ? -9.836 26.328 -0.826 1 61.25 260 PRO B CA 1
ATOM 4182 C C . PRO B 1 260 ? -8.383 26.422 -0.361 1 61.25 260 PRO B C 1
ATOM 4184 O O . PRO B 1 260 ? -7.574 27.125 -0.979 1 61.25 260 PRO B O 1
ATOM 4187 N N . THR B 1 261 ? -8.133 25.953 0.834 1 62.34 261 THR B N 1
ATOM 4188 C CA . THR B 1 261 ? -6.852 26.047 1.526 1 62.34 261 THR B CA 1
ATOM 4189 C C . THR B 1 261 ? -5.746 25.406 0.7 1 62.34 261 THR B C 1
ATOM 4191 O O . THR B 1 261 ? -4.594 25.844 0.741 1 62.34 261 THR B O 1
ATOM 4194 N N . HIS B 1 262 ? -6.117 24.406 -0.136 1 69.25 262 HIS B N 1
ATOM 4195 C CA . HIS B 1 262 ? -5.094 23.75 -0.941 1 69.25 262 HIS B CA 1
ATOM 4196 C C . HIS B 1 262 ? -5.34 23.969 -2.432 1 69.25 262 HIS B C 1
ATOM 4198 O O . HIS B 1 262 ? -6.488 24.078 -2.863 1 69.25 262 HIS B O 1
ATOM 4204 N N . LEU B 1 263 ? -4.238 24.156 -3.186 1 53.81 263 LEU B N 1
ATOM 4205 C CA . LEU B 1 263 ? -4.309 24.406 -4.621 1 53.81 263 LEU B CA 1
ATOM 4206 C C . LEU B 1 263 ? -5.082 23.312 -5.332 1 53.81 263 LEU B C 1
ATOM 4208 O O . LEU B 1 263 ? -5.898 23.594 -6.215 1 53.81 263 LEU B O 1
ATOM 4212 N N . ASN B 1 264 ? -4.645 22.094 -5.211 1 53.66 264 ASN B N 1
ATOM 4213 C CA . ASN B 1 264 ? -5.23 20.969 -5.938 1 53.66 264 ASN B CA 1
ATOM 4214 C C . ASN B 1 264 ? -6.695 20.75 -5.562 1 53.66 264 ASN B C 1
ATOM 4216 O O . ASN B 1 264 ? -7.367 19.891 -6.137 1 53.66 264 ASN B O 1
ATOM 4220 N N . GLN B 1 265 ? -7.137 21.359 -4.547 1 52.28 265 GLN B N 1
ATOM 4221 C CA . GLN B 1 265 ? -8.57 21.344 -4.289 1 52.28 265 GLN B CA 1
ATOM 4222 C C . GLN B 1 265 ? -9.328 22.219 -5.277 1 52.28 265 GLN B C 1
ATOM 4224 O O . GLN B 1 265 ? -10.555 22.141 -5.375 1 52.28 265 GLN B O 1
ATOM 4229 N N . GLN B 1 266 ? -8.602 23.109 -5.906 1 41.94 266 GLN B N 1
ATOM 4230 C CA . GLN B 1 266 ? -9.297 24.016 -6.82 1 41.94 266 GLN B CA 1
ATOM 4231 C C . GLN B 1 266 ? -9.656 23.312 -8.125 1 41.94 266 GLN B C 1
ATOM 4233 O O . GLN B 1 266 ? -10.312 23.891 -8.984 1 41.94 266 GLN B O 1
ATOM 4238 N N . ALA B 1 267 ? -9.055 22.281 -8.547 1 36.41 267 ALA B N 1
ATOM 4239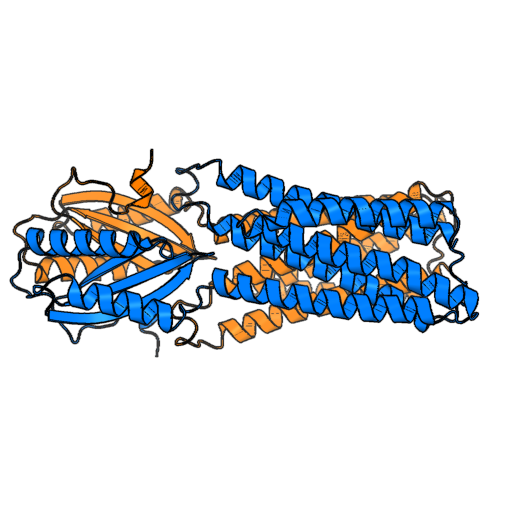 C CA . ALA B 1 267 ? -9.375 22.031 -9.953 1 36.41 267 ALA B CA 1
ATOM 4240 C C . ALA B 1 267 ? -10.883 22.062 -10.18 1 36.41 267 ALA B C 1
ATOM 4242 O O . ALA B 1 267 ? -11.359 22.641 -11.156 1 36.41 267 ALA B O 1
ATOM 4243 N N . HIS B 1 268 ? -11.938 21.156 -10.102 1 30.77 268 HIS B N 1
ATOM 4244 C CA . HIS B 1 268 ? -13.172 21.562 -10.75 1 30.77 268 HIS B CA 1
ATOM 4245 C C . HIS B 1 268 ? -13.93 22.578 -9.898 1 30.77 268 HIS B C 1
ATOM 4247 O O . HIS B 1 268 ? -13.945 22.484 -8.672 1 30.77 268 HIS B O 1
#

InterPro domains:
  IPR027469 Cation efflux transmembrane domain superfamily [G3DSA:1.20.1510.10] (1-172)
  IPR027469 Cation efflux transmembrane domain superfamily [SSF161111] (1-174)
  IPR036837 Cation efflux protein, cytoplasmic domain superfamily [G3DSA:3.30.70.1350] (188-255)
  IPR036837 Cation efflux protein, cytoplasmic domain superfamily [SSF160240] (177-254)
  IPR050291 Cation-efflux pump FieF-like [PTHR43840] (1-255)
  IPR058533 Cation efflux protein, transmembrane domain [PF01545] (1-170)

Secondary structure (DSSP, 8-state):
-HHHHHHHHHHHHHHHHHHHHHHHHHHHHHHHS--TTT-SS-GGGHHHHHHHHHHHHHHHHHHHHHHHHHHHHHS---------HHHHHHHHHHHHHHHHHHHHHTT---HHHHHHHHHHHHHHHHHHHHHHHHHHHHHHT-THHHHHHHHHHHHHHHHHHHHHHHHHHHHHTTPBPPHHHHHHHHHHHHTT-TT--EEEEEEEEEETTEEEEEEEEE--TTSBHHHHHHHHHHHHHHHHTSTTEEEEEEEEES-TTPPPSSGGG---/-HHHHHHHHHHHHHHHHHHHHHHHHHHHHHHHS--TTT-SS-GGGHHHHHHHHHHHHHHHHHHHHHHHHHHHHHS---------HHHHHHHHHHHHHHHHHHHHHTT---HHHHHHHHHHHHHHHHHHHHHHHHHHHHHHT-THHHHHHHHHHHHHHHHHHHHHHHHHHHHHTTPBPPHHHHHHHHHHHHTT-TT--EEEEEEEEEETTEEEEEEEEE--TTSBHHHHHHHHHHHHHHHHTSTTEEEEEEEEES-TTPPPSSGGG---

pLDDT: mean 79.48, std 12.32, range [29.59, 93.62]